Protein AF-0000000070629732 (afdb_homodimer)

Solvent-accessible surface area (backbone atoms only — not comparable to full-atom values): 31902 Å² total; per-residue (Å²): 131,53,74,65,48,63,76,45,46,89,34,56,44,62,64,67,58,54,30,62,23,22,65,64,69,33,75,89,27,53,73,43,78,53,86,61,26,41,27,30,39,30,51,35,93,87,74,37,55,28,28,36,40,36,45,32,78,77,38,33,63,37,58,18,20,48,52,42,28,51,59,46,41,72,69,57,82,49,90,19,36,52,56,60,69,31,33,28,81,55,96,90,39,42,34,42,30,24,63,49,42,76,61,37,35,45,57,79,46,33,70,38,80,83,60,44,64,69,55,49,44,50,26,51,37,30,37,32,46,29,51,22,39,35,61,58,71,43,56,73,57,62,15,40,40,50,56,50,51,42,39,72,32,26,33,17,30,87,83,52,49,20,17,41,47,74,46,36,69,39,43,70,25,53,79,54,82,66,53,62,40,86,48,55,65,44,66,29,40,54,76,31,56,33,64,60,29,60,62,61,23,50,42,38,63,48,36,43,36,20,7,43,18,49,37,47,48,21,56,55,32,26,42,65,41,76,43,78,74,62,87,63,84,60,48,38,43,64,58,54,48,53,54,23,54,76,68,72,42,50,78,77,56,40,26,72,83,42,61,86,69,57,38,68,64,17,47,50,42,41,52,48,54,29,51,36,20,61,48,60,64,86,66,26,57,54,48,62,54,49,34,52,40,42,49,50,16,44,50,47,37,51,54,52,52,51,51,51,71,73,97,128,54,76,65,48,62,74,47,47,89,33,56,45,61,65,67,58,55,29,61,23,22,64,64,70,32,75,90,28,52,75,44,80,54,86,62,26,41,28,30,40,31,51,34,92,88,73,36,54,26,28,36,38,35,46,33,79,77,39,31,62,38,56,20,19,49,51,43,28,51,61,48,40,72,68,57,83,50,91,17,36,51,5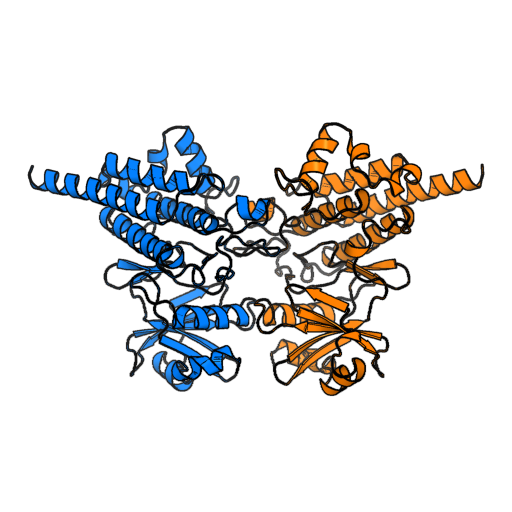5,61,68,29,33,27,80,56,95,89,39,44,33,42,31,26,63,48,44,77,62,37,33,44,56,80,48,32,71,38,80,84,61,45,64,70,54,50,44,50,26,52,35,31,38,32,47,31,52,23,39,35,60,59,72,43,58,75,56,62,16,40,41,50,58,49,51,43,39,70,31,25,32,18,29,86,83,52,50,20,16,41,46,74,46,38,70,40,43,69,25,54,80,54,86,66,55,62,40,85,48,55,64,46,65,30,40,55,75,31,56,34,64,60,28,60,63,61,23,49,43,38,62,48,36,43,35,22,7,44,17,47,36,47,48,20,55,54,31,26,41,66,40,74,43,77,74,60,87,63,86,59,47,37,44,66,58,55,48,53,54,24,53,76,67,72,42,51,78,77,57,40,26,71,83,42,62,86,70,56,38,69,67,17,48,50,40,40,52,49,55,30,52,37,20,62,47,59,65,86,66,26,58,53,48,63,55,50,34,52,41,40,49,50,17,44,50,46,37,51,53,52,52,52,51,50,72,72,95

Secondary structure (DSSP, 8-state):
--HHHHHTGGGB--HHHHHHHTTTT-GGGEEEEETTEEEEEEEETTTEEEEEEEE-TTSSSHHHHHHHHHHHHTT---TTB--EEEEEEETTEEEEEEE--TT-BGGGGTT-TTS-HHHHHHHHHHHHHHHHIIIIIS-GGG-EE-S---GGGEEE-TT--EEE---TT-EEPPSSSS--EE-SB--SBTTTS-HHHHHH-EE-HHHHHHHHHHHHHHHHHTS-SB---SSSS--BHHHHHHHHHHHT-GGGGS-HHHHTT--HHHHHHHHHHHHHHTS-GGGSPPHHHHHHHHHHHHHHHHHHHHHHHH-/--HHHHHTGGGB--HHHHHHHTTTT-GGGEEEEETTEEEEEEEETTTEEEEEEEE-TTSSSHHHHHHHHHHHHTT---TTB--EEEEEEETTEEEEEEE--TT-BGGGGTT-TTS-HHHHHHHHHHHHHHHHIIIIIS-GGG-EE-S---GGGEEE-TT--EEE---TT-EEPPSSSS--EE-SB--SBTTTS-HHHHHH-EE-HHHHHHHHHHHHHHHHHTS-SB---SSS---BHHHHHHHHHHHT-GGGGS-HHHHTT--HHHHHHHHHHHHHHTS-GGGSPPHHHHHHHHHHHHHHHHHHHHHHHH-

pLDDT: mean 89.12, std 13.47, range [36.5, 98.94]

Sequence (622 aa):
MSSIEEEVKHLQIPLQELSNATSGFSKRNLIGTGGFGKVYQGNSVKHGDIAIKMLDPWQGQGDHEFKTEIALLSVYKHENIVSLLGFCHEDGKKMLVYKHESNGSLDKHLNNPDLTWIQRLHICLDAARGLQYLHGDVEPHRRILHRDVKSSNILLDEHWKAKISYFGLSRMSPANMECTFLISNACGTIGYIDPDYLNTGFLTQKSDVFSFGVVLFEVLCGRLTRVTKYKDKREFLINLVKIHWGRKTLDEIIYSELETQINKLSLLTFSTIAYQCLQSGNERPTMKKVVEQLQKALDYQLVSCCIRLYIMSSIEEEVKHLQIPLQELSNATSGFSKRNLIGTGGFGKVYQGNSVKHGDIAIKMLDPWQGQGDHEFKTEIALLSVYKHENIVSLLGFCHEDGKKMLVYKHESNGSLDKHLNNPDLTWIQRLHICLDAARGLQYLHGDVEPHRRILHRDVKSSNILLDEHWKAKISYFGLSRMSPANMECTFLISNACGTIGYIDPDYLNTGFLTQKSDVFSFGVVLFEVLCGRLTRVTKYKDKREFLINLVKIHWGRKTLDEIIYSELETQINKLSLLTFSTIAYQCLQSGNERPTMKKVVEQLQKALDYQLVSCCIRLYI

Nearest PDB structures (foldseek):
  5lpv-assembly1_A  TM=9.257E-01  e=4.433E-27  Arabidopsis thaliana
  5lpw-assembly1_A  TM=9.211E-01  e=8.298E-27  Arabidopsis thaliana
  5lpb-assembly1_A  TM=9.247E-01  e=1.951E-26  Arabidopsis thaliana
  2qkw-assembly1_B  TM=9.078E-01  e=7.485E-25  Solanum pimpinellifolium
  3hgk-assembly3_C  TM=9.015E-01  e=9.953E-25  Solanum pimpinellifolium

InterPro domains:
  IPR000719 Protein kinase domain [PS50011] (25-298)
  IPR000719 Protein kinase domain [SM00220] (25-298)
  IPR001245 Serine-threonine/tyrosine-protein kinase, catalytic domain [PF07714] (28-294)
  IPR008271 Serine/threonine-protein kinase, active site [PS00108] (144-156)
  IPR011009 Protein kinase-like domain superfamily [SSF56112] (9-299)
  IPR017441 Protein kinase, ATP binding site [PS00107] (31-53)
  IPR045272 Receptor-like protein kinase ANXUR1/2-like [PTHR27003] (11-301)

Structure (mmCIF, N/CA/C/O backbone):
data_AF-0000000070629732-model_v1
#
loop_
_entity.id
_entity.type
_entity.pdbx_description
1 polymer 'Putative concanavalin A-like lectin/glucanase domain, Tyrosine-protein kinase, neurotrophic receptor'
#
loop_
_atom_site.group_PDB
_atom_site.id
_atom_site.type_symbol
_atom_site.label_atom_id
_atom_site.label_alt_id
_atom_site.label_comp_id
_atom_site.label_asym_id
_atom_site.label_entity_id
_atom_site.label_seq_id
_atom_site.pdbx_PDB_ins_code
_atom_site.Cartn_x
_atom_site.Cartn_y
_atom_site.Cartn_z
_atom_site.occupancy
_atom_site.B_iso_or_equiv
_atom_site.auth_seq_id
_atom_site.auth_comp_id
_atom_site.auth_asym_id
_atom_site.auth_atom_id
_atom_site.pdbx_PDB_model_num
ATOM 1 N N . MET A 1 1 ? -27.031 -4.043 -2.027 1 48.44 1 MET A N 1
ATOM 2 C CA . MET A 1 1 ? -26.109 -4.633 -3.008 1 48.44 1 MET A CA 1
ATOM 3 C C . MET A 1 1 ? -25.531 -3.559 -3.922 1 48.44 1 MET A C 1
ATOM 5 O O . MET A 1 1 ? -26.234 -2.611 -4.297 1 48.44 1 MET A O 1
ATOM 9 N N . SER A 1 2 ? -24.281 -3.633 -4.117 1 59 2 SER A N 1
ATOM 10 C CA . SER A 1 2 ? -23.609 -2.688 -5.008 1 59 2 SER A CA 1
ATOM 11 C C . SER A 1 2 ? -24.016 -2.914 -6.461 1 59 2 SER A C 1
ATOM 13 O O . SER A 1 2 ? -24.594 -3.953 -6.797 1 59 2 SER A O 1
ATOM 15 N N . SER A 1 3 ? -23.891 -1.846 -7.273 1 66.38 3 SER A N 1
ATOM 16 C CA . SER A 1 3 ? -24.219 -1.924 -8.695 1 66.38 3 SER A CA 1
ATOM 17 C C . SER A 1 3 ? -23.578 -3.141 -9.352 1 66.38 3 SER A C 1
ATOM 19 O O . SER A 1 3 ? -24.219 -3.842 -10.133 1 66.38 3 SER A O 1
ATOM 21 N N . ILE A 1 4 ? -22.453 -3.461 -8.922 1 71.69 4 ILE A N 1
ATOM 22 C CA . ILE A 1 4 ? -21.766 -4.582 -9.547 1 71.69 4 ILE A CA 1
ATOM 23 C C . ILE A 1 4 ? -22.391 -5.898 -9.086 1 71.69 4 ILE A C 1
ATOM 25 O O . ILE A 1 4 ? -22.531 -6.832 -9.875 1 71.69 4 ILE A O 1
ATOM 29 N N . GLU A 1 5 ? -22.797 -5.93 -7.84 1 74.62 5 GLU A N 1
ATOM 30 C CA . GLU A 1 5 ? -23.406 -7.152 -7.328 1 74.62 5 GLU A CA 1
ATOM 31 C C . GLU A 1 5 ? -24.734 -7.434 -8.023 1 74.62 5 GLU A C 1
ATOM 33 O O . GLU A 1 5 ? -25.094 -8.594 -8.242 1 74.62 5 GLU A O 1
ATOM 38 N N . GLU A 1 6 ? -25.328 -6.352 -8.359 1 78.88 6 GLU A N 1
ATOM 39 C CA . GLU A 1 6 ? -26.594 -6.508 -9.078 1 78.88 6 GLU A CA 1
ATOM 40 C C . GLU A 1 6 ? -26.359 -7.086 -10.477 1 78.88 6 GLU A C 1
ATOM 42 O O . GLU A 1 6 ? -27.141 -7.926 -10.938 1 78.88 6 GLU A O 1
ATOM 47 N N . GLU A 1 7 ? -25.281 -6.688 -11.062 1 81.44 7 GLU A N 1
ATOM 48 C CA . GLU A 1 7 ? -24.953 -7.125 -12.414 1 81.44 7 GLU A CA 1
ATOM 49 C C . GLU A 1 7 ? -24.562 -8.602 -12.445 1 81.44 7 GLU A C 1
ATOM 51 O O . GLU A 1 7 ? -24.766 -9.289 -13.445 1 81.44 7 GLU A O 1
ATOM 56 N N . VAL A 1 8 ? -24.047 -9.008 -11.297 1 86.38 8 VAL A N 1
ATOM 57 C CA . VAL A 1 8 ? -23.562 -10.383 -11.273 1 86.38 8 VAL A CA 1
ATOM 58 C C . VAL A 1 8 ? -24.359 -11.195 -10.25 1 86.38 8 VAL A C 1
ATOM 60 O O . VAL A 1 8 ? -23.828 -12.086 -9.594 1 86.38 8 VAL A O 1
ATOM 63 N N . LYS A 1 9 ? -25.547 -10.898 -10.023 1 86.94 9 LYS A N 1
ATOM 64 C CA . LYS A 1 9 ? -26.422 -11.523 -9.039 1 86.94 9 LYS A CA 1
ATOM 65 C C . LYS A 1 9 ? -26.547 -13.023 -9.289 1 86.94 9 LYS A C 1
ATOM 67 O O . LYS A 1 9 ? -26.688 -13.812 -8.344 1 86.94 9 LYS A O 1
ATOM 72 N N . HIS A 1 10 ? -26.422 -13.398 -10.531 1 88.88 10 HIS A N 1
ATOM 73 C CA . HIS A 1 10 ? -26.531 -14.797 -10.906 1 88.88 10 HIS A CA 1
ATOM 74 C C . HIS A 1 10 ? -25.391 -15.625 -10.344 1 88.88 10 HIS A C 1
ATOM 76 O O . HIS A 1 10 ? -25.469 -16.859 -10.281 1 88.88 10 HIS A O 1
ATOM 82 N N . LEU A 1 11 ? -24.391 -14.961 -9.867 1 92.38 11 LEU A N 1
ATOM 83 C CA . LEU A 1 11 ? -23.234 -15.648 -9.305 1 92.38 11 LEU A CA 1
ATOM 84 C C . LEU A 1 11 ? -23.344 -15.742 -7.789 1 92.38 11 LEU A C 1
ATOM 86 O O . LEU A 1 11 ? -22.469 -16.328 -7.137 1 92.38 11 LEU A O 1
ATOM 90 N N . GLN A 1 12 ? -24.375 -15.266 -7.254 1 94.56 12 GLN A N 1
ATOM 91 C CA . GLN A 1 12 ? -24.5 -15.266 -5.801 1 94.56 12 GLN A CA 1
ATOM 92 C C . GLN A 1 12 ? -24.828 -16.656 -5.277 1 94.56 12 GLN A C 1
ATOM 94 O O . GLN A 1 12 ? -25.703 -17.344 -5.82 1 94.56 12 GLN A O 1
ATOM 99 N N . ILE A 1 13 ? -24.156 -17.062 -4.27 1 96.06 13 ILE A N 1
ATOM 100 C CA . ILE A 1 13 ? -24.359 -18.344 -3.611 1 96.06 13 ILE A CA 1
ATOM 101 C C . ILE A 1 13 ? -24.859 -18.109 -2.184 1 96.06 13 ILE A C 1
ATOM 103 O O . ILE A 1 13 ? -24.266 -17.328 -1.435 1 96.06 13 ILE A O 1
ATOM 107 N N . PRO A 1 14 ? -25.906 -18.766 -1.787 1 95.94 14 PRO A N 1
ATOM 108 C CA . PRO A 1 14 ? -26.438 -18.594 -0.43 1 95.94 14 PRO A CA 1
ATOM 109 C C . PRO A 1 14 ? -25.453 -19.047 0.646 1 95.94 14 PRO A C 1
ATOM 111 O O . PRO A 1 14 ? -24.75 -20.047 0.469 1 95.94 14 PRO A O 1
ATOM 114 N N . LEU A 1 15 ? -25.453 -18.344 1.725 1 96.5 15 LEU A N 1
ATOM 115 C CA . LEU A 1 15 ? -24.578 -18.641 2.855 1 96.5 15 LEU A CA 1
ATOM 116 C C . LEU A 1 15 ? -24.797 -20.062 3.344 1 96.5 15 LEU A C 1
ATOM 118 O O . LEU A 1 15 ? -23.844 -20.766 3.686 1 96.5 15 LEU A O 1
ATOM 122 N N . GLN A 1 16 ? -26.016 -20.484 3.371 1 96.5 16 GLN A N 1
ATOM 123 C CA . GLN A 1 16 ? -26.359 -21.812 3.859 1 96.5 16 GLN A CA 1
ATOM 124 C C . GLN A 1 16 ? -25.688 -22.891 3.021 1 96.5 16 GLN A C 1
ATOM 126 O O . GLN A 1 16 ? -25.25 -23.922 3.555 1 96.5 16 GLN A O 1
ATOM 131 N N . GLU A 1 17 ? -25.641 -22.719 1.761 1 96.56 17 GLU A N 1
ATOM 132 C CA . GLU A 1 17 ? -24.984 -23.656 0.87 1 96.56 17 GLU A CA 1
ATOM 133 C C . GLU A 1 17 ? -23.484 -23.781 1.192 1 96.56 17 GLU A C 1
ATOM 135 O O . GLU A 1 17 ? -22.938 -24.891 1.222 1 96.56 17 GLU A O 1
ATOM 140 N N . LEU A 1 18 ? -22.844 -22.688 1.416 1 97.25 18 LEU A N 1
ATOM 141 C CA . LEU A 1 18 ? -21.406 -22.672 1.717 1 97.25 18 LEU A CA 1
ATOM 142 C C . LEU A 1 18 ? -21.141 -23.266 3.098 1 97.25 18 LEU A C 1
ATOM 144 O O . LEU A 1 18 ? -20.141 -23.953 3.297 1 97.25 18 LEU A O 1
ATOM 148 N N . SER A 1 19 ? -22.062 -22.938 4.016 1 96.88 19 SER A N 1
ATOM 149 C CA . SER A 1 19 ? -21.953 -23.531 5.348 1 96.88 19 SER A CA 1
ATOM 150 C C . SER A 1 19 ? -22.047 -25.047 5.289 1 96.88 19 SER A C 1
ATOM 152 O O . SER A 1 19 ? -21.266 -25.75 5.93 1 96.88 19 SER A O 1
ATOM 154 N N . ASN A 1 20 ? -22.938 -25.516 4.508 1 96.88 20 ASN A N 1
ATOM 155 C CA . ASN A 1 20 ? -23.094 -26.969 4.332 1 96.88 20 ASN A CA 1
ATOM 156 C C . ASN A 1 20 ? -21.859 -27.578 3.689 1 96.88 20 ASN A C 1
ATOM 158 O O . ASN A 1 20 ? -21.375 -28.641 4.133 1 96.88 20 ASN A O 1
ATOM 162 N N . ALA A 1 21 ? -21.359 -26.922 2.709 1 97.12 21 ALA A N 1
ATOM 163 C CA . ALA A 1 21 ? -20.234 -27.453 1.945 1 97.12 21 ALA A CA 1
ATOM 164 C C . ALA A 1 21 ? -18.984 -27.562 2.814 1 97.12 21 ALA A C 1
ATOM 166 O O . ALA A 1 21 ? -18.094 -28.375 2.543 1 97.12 21 ALA A O 1
ATOM 167 N N . THR A 1 22 ? -18.875 -26.781 3.865 1 97.19 22 THR A N 1
ATOM 168 C CA . THR A 1 22 ? -17.672 -26.688 4.68 1 97.19 22 THR A CA 1
ATOM 169 C C . THR A 1 22 ? -17.922 -27.234 6.078 1 97.19 22 THR A C 1
ATOM 171 O O . THR A 1 22 ? -17.109 -27.047 6.98 1 97.19 22 THR A O 1
ATOM 174 N N . SER A 1 23 ? -19.062 -27.812 6.387 1 96.69 23 SER A N 1
ATOM 175 C CA . SER A 1 23 ? -19.453 -28.266 7.719 1 96.69 23 SER A CA 1
ATOM 176 C C . SER A 1 23 ? -19.422 -27.125 8.727 1 96.69 23 SER A C 1
ATOM 178 O O . SER A 1 23 ? -18.797 -27.234 9.781 1 96.69 23 SER A O 1
ATOM 180 N N . GLY A 1 24 ? -20.016 -26.047 8.289 1 96.5 24 GLY A N 1
ATOM 181 C CA . GLY A 1 24 ? -20.109 -24.891 9.148 1 96.5 24 GLY A CA 1
ATOM 182 C C . GLY A 1 24 ? -18.797 -24.141 9.297 1 96.5 24 GLY A C 1
ATOM 183 O O . GLY A 1 24 ? -18.438 -23.703 10.398 1 96.5 24 GLY A O 1
ATOM 184 N N . PHE A 1 25 ? -18.016 -24.172 8.195 1 95.62 25 PHE A N 1
ATOM 185 C CA . PHE A 1 25 ? -16.719 -23.516 8.242 1 95.62 25 PHE A CA 1
ATOM 186 C C . PHE A 1 25 ? -15.875 -24.078 9.383 1 95.62 25 PHE A C 1
ATOM 188 O O . PHE A 1 25 ? -15.281 -23.328 10.156 1 95.62 25 PHE A O 1
ATOM 195 N N . SER A 1 26 ? -15.852 -25.344 9.484 1 95.06 26 SER A N 1
ATOM 196 C CA . SER A 1 26 ? -15.102 -26.062 10.508 1 95.06 26 SER A CA 1
ATOM 197 C C . SER A 1 26 ? -13.602 -25.844 10.367 1 95.06 26 SER A C 1
ATOM 199 O O . SER A 1 26 ? -13.094 -25.688 9.25 1 95.06 26 SER A O 1
ATOM 201 N N . LYS A 1 27 ? -12.844 -25.906 11.445 1 93.5 27 LYS A N 1
ATOM 202 C CA . LYS A 1 27 ? -11.398 -25.734 11.469 1 93.5 27 LYS A CA 1
ATOM 203 C C . LYS A 1 27 ? -10.711 -26.797 10.617 1 93.5 27 LYS A C 1
ATOM 205 O O . LYS A 1 27 ? -9.664 -26.547 10.016 1 93.5 27 LYS A O 1
ATOM 210 N N . ARG A 1 28 ? -11.266 -27.922 10.516 1 94.06 28 ARG A N 1
ATOM 211 C CA . ARG A 1 28 ? -10.711 -29.031 9.727 1 94.06 28 ARG A CA 1
ATOM 212 C C . ARG A 1 28 ? -10.664 -28.672 8.25 1 94.06 28 ARG A C 1
ATOM 214 O O . ARG A 1 28 ? -9.883 -29.234 7.488 1 94.06 28 ARG A O 1
ATOM 221 N N . ASN A 1 29 ? -11.492 -27.734 7.836 1 95.25 29 ASN A N 1
ATOM 222 C CA . ASN A 1 29 ? -11.594 -27.359 6.43 1 95.25 29 ASN A CA 1
ATOM 223 C C . ASN A 1 29 ? -10.852 -26.062 6.141 1 95.25 29 ASN A C 1
ATOM 225 O O . ASN A 1 29 ? -10.867 -25.578 5.008 1 95.25 29 ASN A O 1
ATOM 229 N N . LEU A 1 30 ? -10.195 -25.547 7.16 1 94 30 LEU A N 1
ATOM 230 C CA . LEU A 1 30 ? -9.391 -24.344 6.98 1 94 30 LEU A CA 1
ATOM 231 C C . LEU A 1 30 ? -8.094 -24.656 6.246 1 94 30 LEU A C 1
ATOM 233 O O . LEU A 1 30 ? -7.285 -25.453 6.723 1 94 30 LEU A O 1
ATOM 237 N N . ILE A 1 31 ? -7.887 -24.047 5.109 1 89.75 31 ILE A N 1
ATOM 238 C CA . ILE A 1 31 ? -6.719 -24.406 4.316 1 89.75 31 ILE A CA 1
ATOM 239 C C . ILE A 1 31 ? -5.766 -23.219 4.211 1 89.75 31 ILE A C 1
ATOM 241 O O . ILE A 1 31 ? -4.648 -23.359 3.705 1 89.75 31 ILE A O 1
ATOM 245 N N . GLY A 1 32 ? -6.16 -22.109 4.598 1 84.75 32 GLY A N 1
ATOM 246 C CA . GLY A 1 32 ? -5.273 -20.953 4.539 1 84.75 32 GLY A CA 1
ATOM 247 C C . GLY A 1 32 ? -5.77 -19.781 5.352 1 84.75 32 GLY A C 1
ATOM 248 O O . GLY A 1 32 ? -6.973 -19.641 5.582 1 84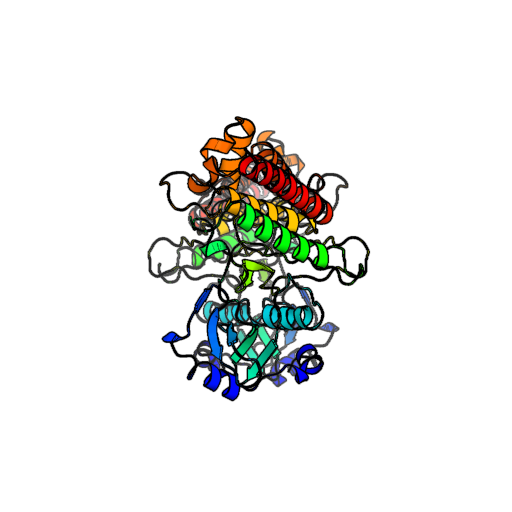.75 32 GLY A O 1
ATOM 249 N N . THR A 1 33 ? -4.762 -19.031 5.98 1 76.38 33 THR A N 1
ATOM 250 C CA . THR A 1 33 ? -5.047 -17.797 6.684 1 76.38 33 THR A CA 1
ATOM 251 C C . THR A 1 33 ? -4.117 -16.672 6.203 1 76.38 33 THR A C 1
ATOM 253 O O . THR A 1 33 ? -2.912 -16.891 6.055 1 76.38 33 THR A O 1
ATOM 256 N N . GLY A 1 34 ? -4.633 -15.695 5.457 1 61.41 34 GLY A N 1
ATOM 257 C CA . GLY A 1 34 ? -3.766 -14.594 5.066 1 61.41 34 GLY A CA 1
ATOM 258 C C . GLY A 1 34 ? -4.316 -13.234 5.457 1 61.41 34 GLY A C 1
ATOM 259 O O . GLY A 1 34 ? -5.27 -13.148 6.234 1 61.41 34 GLY A O 1
ATOM 260 N N . GLY A 1 35 ? -3.59 -12.211 5.191 1 58.62 35 GLY A N 1
ATOM 261 C CA . GLY A 1 35 ? -3.945 -10.836 5.508 1 58.62 35 GLY A CA 1
ATOM 262 C C . GLY A 1 35 ? -5.332 -10.453 5.035 1 58.62 35 GLY A C 1
ATOM 263 O O . GLY A 1 35 ? -5.922 -9.492 5.527 1 58.62 35 GLY A O 1
ATOM 264 N N . PHE A 1 36 ? -5.891 -11.32 4.172 1 63.19 36 PHE A N 1
ATOM 265 C CA . PHE A 1 36 ? -7.172 -10.906 3.617 1 63.19 36 PHE A CA 1
ATOM 266 C C . PHE A 1 36 ? -8.289 -11.82 4.094 1 63.19 36 PHE A C 1
ATOM 268 O O . PHE A 1 36 ? -9.445 -11.664 3.693 1 63.19 36 PHE A O 1
ATOM 275 N N . GLY A 1 37 ? -7.965 -12.805 4.875 1 75.25 37 GLY A N 1
ATOM 276 C CA . GLY A 1 37 ? -9.031 -13.625 5.438 1 75.25 37 GLY A CA 1
ATOM 277 C C . GLY A 1 37 ? -8.727 -15.109 5.402 1 75.25 37 GLY A C 1
ATOM 278 O O . GLY A 1 37 ? -7.625 -15.516 5.023 1 75.25 37 GLY A O 1
ATOM 279 N N . LYS A 1 38 ? -9.68 -15.875 5.805 1 87 38 LYS A N 1
ATOM 280 C CA . LYS A 1 38 ? -9.57 -17.328 5.898 1 87 38 LYS A CA 1
ATOM 281 C C . LYS A 1 38 ? -10.062 -18 4.617 1 87 38 LYS A C 1
ATOM 283 O O . LYS A 1 38 ? -10.984 -17.5 3.965 1 87 38 LYS A O 1
ATOM 288 N N . VAL A 1 39 ? -9.383 -19.062 4.312 1 92.56 39 VAL A N 1
ATOM 289 C CA . VAL A 1 39 ? -9.828 -19.859 3.164 1 92.56 39 VAL A CA 1
ATOM 290 C C . VAL A 1 39 ? -10.219 -21.266 3.617 1 92.56 39 VAL A C 1
ATOM 292 O O . VAL A 1 39 ? -9.453 -21.938 4.301 1 92.56 39 VAL A O 1
ATOM 295 N N . TYR A 1 40 ? -11.422 -21.688 3.26 1 95.44 40 TYR A N 1
ATOM 296 C CA . TYR A 1 40 ? -11.945 -23 3.602 1 95.44 40 TYR A CA 1
ATOM 297 C C . TYR A 1 40 ? -12.125 -23.859 2.354 1 95.44 40 TYR A C 1
ATOM 299 O O . TYR A 1 40 ? -12.539 -23.359 1.306 1 95.44 40 TYR A O 1
ATOM 307 N N . GLN A 1 41 ? -11.797 -25.094 2.527 1 96.62 41 GLN A N 1
ATOM 308 C CA . GLN A 1 41 ? -12.195 -26.031 1.493 1 96.62 41 GLN A CA 1
ATOM 309 C C . GLN A 1 41 ? -13.57 -26.625 1.79 1 96.62 41 GLN A C 1
ATOM 311 O O . GLN A 1 41 ? -14.008 -26.656 2.943 1 96.62 41 GLN A O 1
ATOM 316 N N . GLY A 1 42 ? -14.242 -27.016 0.756 1 96.69 42 GLY A N 1
ATOM 317 C CA . GLY A 1 42 ? -15.547 -27.641 0.893 1 96.69 42 GLY A CA 1
ATOM 318 C C . GLY A 1 42 ? -15.961 -28.422 -0.336 1 96.69 42 GLY A C 1
ATOM 319 O O . GLY A 1 42 ? -15.25 -28.438 -1.344 1 96.69 42 GLY A O 1
ATOM 320 N N . ASN A 1 43 ? -17.062 -29.109 -0.137 1 96.56 43 ASN A N 1
ATOM 321 C CA . ASN A 1 43 ? -17.672 -29.859 -1.234 1 96.56 43 ASN A CA 1
ATOM 322 C C . ASN A 1 43 ? -19.109 -29.406 -1.488 1 96.56 43 ASN A C 1
ATOM 324 O O . ASN A 1 43 ? -19.984 -29.625 -0.658 1 96.56 43 ASN A O 1
ATOM 328 N N . SER A 1 44 ? -19.266 -28.75 -2.564 1 94.38 44 SER A N 1
ATOM 329 C CA . SER A 1 44 ? -20.578 -28.266 -2.967 1 94.38 44 SER A CA 1
ATOM 330 C C . SER A 1 44 ? -21.297 -29.281 -3.857 1 94.38 44 SER A C 1
ATOM 332 O O . SER A 1 44 ? -20.688 -29.906 -4.723 1 94.38 44 SER A O 1
ATOM 334 N N . VAL A 1 45 ? -22.578 -29.438 -3.658 1 92.06 45 VAL A N 1
ATOM 335 C CA . VAL A 1 45 ? -23.391 -30.344 -4.484 1 92.06 45 VAL A CA 1
ATOM 336 C C . VAL A 1 45 ? -23.375 -29.859 -5.93 1 92.06 45 VAL A C 1
ATOM 338 O O . VAL A 1 45 ? -23.234 -30.656 -6.859 1 92.06 45 VAL A O 1
ATOM 341 N N . LYS A 1 46 ? -23.406 -28.609 -6.066 1 92.19 46 LYS A N 1
ATOM 342 C CA . LYS A 1 46 ? -23.531 -28 -7.387 1 92.19 46 LYS A CA 1
ATOM 343 C C . LYS A 1 46 ? -22.172 -27.859 -8.055 1 92.19 46 LYS A C 1
ATOM 345 O O . LYS A 1 46 ? -22.047 -28.031 -9.273 1 92.19 46 LYS A O 1
ATOM 350 N N . HIS A 1 47 ? -21.109 -27.547 -7.324 1 92.56 47 HIS A N 1
ATOM 351 C CA . HIS A 1 47 ? -19.859 -27.094 -7.926 1 92.56 47 HIS A CA 1
ATOM 352 C C . HIS A 1 47 ? -18.719 -28.078 -7.633 1 92.56 47 HIS A C 1
ATOM 354 O O . HIS A 1 47 ? -17.609 -27.891 -8.125 1 92.56 47 HIS A O 1
ATOM 360 N N . GLY A 1 48 ? -19.047 -29.109 -6.812 1 94.56 48 GLY A N 1
ATOM 361 C CA . GLY A 1 48 ? -17.984 -30.031 -6.434 1 94.56 48 GLY A CA 1
ATOM 362 C C . GLY A 1 48 ? -17.031 -29.453 -5.395 1 94.56 48 GLY A C 1
ATOM 363 O O . GLY A 1 48 ? -17.469 -28.844 -4.422 1 94.56 48 GLY A O 1
ATOM 364 N N . ASP A 1 49 ? -15.664 -29.719 -5.586 1 95.94 49 ASP A N 1
ATOM 365 C CA . ASP A 1 49 ? -14.68 -29.219 -4.637 1 95.94 49 ASP A CA 1
ATOM 366 C C . ASP A 1 49 ? -14.477 -27.703 -4.793 1 95.94 49 ASP A C 1
ATOM 368 O O . ASP A 1 49 ? -14.117 -27.234 -5.875 1 95.94 49 ASP A O 1
ATOM 372 N N . ILE A 1 50 ? -14.68 -27.031 -3.686 1 97 50 ILE A N 1
ATOM 373 C CA . ILE A 1 50 ? -14.617 -25.578 -3.766 1 97 50 ILE A CA 1
ATOM 374 C C . ILE A 1 50 ? -13.68 -25.047 -2.689 1 97 50 ILE A C 1
ATOM 376 O O . ILE A 1 50 ? -13.391 -25.734 -1.706 1 97 50 ILE A O 1
ATOM 380 N N . ALA A 1 51 ? -13.109 -23.906 -2.939 1 95.94 51 ALA A N 1
ATOM 381 C CA . ALA A 1 51 ? -12.375 -23.094 -1.971 1 95.94 51 ALA A CA 1
ATOM 382 C C . ALA A 1 51 ? -13.102 -21.781 -1.7 1 95.94 51 ALA A C 1
ATOM 384 O O . ALA A 1 51 ? -13.492 -21.078 -2.635 1 95.94 51 ALA A O 1
ATOM 385 N N . ILE A 1 52 ? -13.336 -21.516 -0.443 1 95.69 52 ILE A N 1
ATOM 386 C CA . ILE A 1 52 ? -14.094 -20.328 -0.035 1 95.69 52 ILE A CA 1
ATOM 387 C C . ILE A 1 52 ? -13.18 -19.375 0.715 1 95.69 52 ILE A C 1
ATOM 389 O O . ILE A 1 52 ? -12.664 -19.703 1.787 1 95.69 52 ILE A O 1
ATOM 393 N N . LYS A 1 53 ? -12.961 -18.203 0.125 1 91.94 53 LYS A N 1
ATOM 394 C CA . LYS A 1 53 ? -12.25 -17.141 0.822 1 91.94 53 LYS A CA 1
ATOM 395 C C . LYS A 1 53 ? -13.219 -16.25 1.591 1 91.94 53 LYS A C 1
ATOM 397 O O . LYS A 1 53 ? -14.047 -15.555 0.99 1 91.94 53 LYS A O 1
ATOM 402 N N . MET A 1 54 ? -13.102 -16.344 2.832 1 90 54 MET A N 1
ATOM 403 C CA . MET A 1 54 ? -13.914 -15.5 3.695 1 90 54 MET A CA 1
ATOM 404 C C . MET A 1 54 ? -13.164 -14.227 4.074 1 90 54 MET A C 1
ATOM 406 O O . MET A 1 54 ? -12.109 -14.289 4.703 1 90 54 MET A O 1
ATOM 410 N N . LEU A 1 55 ? -13.727 -13.086 3.645 1 81.56 55 LEU A N 1
ATOM 411 C CA . LEU A 1 55 ? -13.055 -11.82 3.918 1 81.56 55 LEU A CA 1
ATOM 412 C C . LEU A 1 55 ? -13.242 -11.414 5.375 1 81.56 55 LEU A C 1
ATOM 414 O O . LEU A 1 55 ? -14.305 -11.656 5.961 1 81.56 55 LEU A O 1
ATOM 418 N N . ASP A 1 56 ? -12.125 -11 5.953 1 69.44 56 ASP A N 1
ATOM 419 C CA . ASP A 1 56 ? -12.18 -10.492 7.32 1 69.44 56 ASP A CA 1
ATOM 420 C C . ASP A 1 56 ? -12.633 -9.031 7.355 1 69.44 56 ASP A C 1
ATOM 422 O O . ASP A 1 56 ? -11.938 -8.156 6.836 1 69.44 56 ASP A O 1
ATOM 426 N N . PRO A 1 57 ? -13.805 -8.828 7.898 1 59 57 PRO A N 1
ATOM 427 C CA . PRO A 1 57 ? -14.305 -7.449 7.938 1 59 57 PRO A CA 1
ATOM 428 C C . PRO A 1 57 ? -13.359 -6.496 8.664 1 59 57 PRO A C 1
ATOM 430 O O . PRO A 1 57 ? -13.43 -5.281 8.469 1 59 57 PRO A O 1
ATOM 433 N N . TRP A 1 58 ? -12.469 -7.094 9.445 1 56.38 58 TRP A N 1
ATOM 434 C CA . TRP A 1 58 ? -11.609 -6.25 10.266 1 56.38 58 TRP A CA 1
ATOM 435 C C . TRP A 1 58 ? -10.266 -6.008 9.578 1 56.38 58 TRP A C 1
ATOM 437 O O . TRP A 1 58 ? -9.539 -5.082 9.938 1 56.38 58 TRP A O 1
ATOM 447 N N . GLN A 1 59 ? -10.031 -6.805 8.586 1 51.09 59 GLN A N 1
ATOM 448 C CA . GLN A 1 59 ? -8.75 -6.625 7.922 1 51.09 59 GLN A CA 1
ATOM 449 C C . GLN A 1 59 ? -8.906 -5.82 6.633 1 51.09 59 GLN A C 1
ATOM 451 O O . GLN A 1 59 ? -9.75 -6.145 5.793 1 51.09 59 GLN A O 1
ATOM 456 N N . GLY A 1 60 ? -8.961 -4.496 6.668 1 49.34 60 GLY A N 1
ATOM 457 C CA . GLY A 1 60 ? -8.922 -3.314 5.82 1 49.34 60 GLY A CA 1
ATOM 458 C C . GLY A 1 60 ? -9.312 -3.596 4.383 1 49.34 60 GLY A C 1
ATOM 459 O O . GLY A 1 60 ? -9.859 -2.725 3.701 1 49.34 60 GLY A O 1
ATOM 460 N N . GLN A 1 61 ? -8.758 -4.566 3.719 1 51.47 61 GLN A N 1
ATOM 461 C CA . GLN A 1 61 ? -8.781 -4.664 2.264 1 51.47 61 GLN A CA 1
ATOM 462 C C . GLN A 1 61 ? -10.086 -5.277 1.772 1 51.47 61 GLN A C 1
ATOM 464 O O . GLN A 1 61 ? -10.18 -5.715 0.623 1 51.47 61 GLN A O 1
ATOM 469 N N . GLY A 1 62 ? -11.32 -4.906 2.453 1 63.47 62 GLY A N 1
ATOM 470 C CA . GLY A 1 62 ? -12.07 -6.105 2.113 1 63.47 62 GLY A CA 1
ATOM 471 C C . GLY A 1 62 ? -13.211 -5.84 1.143 1 63.47 62 GLY A C 1
ATOM 472 O O . GLY A 1 62 ? -13.414 -6.602 0.196 1 63.47 62 GLY A O 1
ATOM 473 N N . ASP A 1 63 ? -13.719 -4.539 1.09 1 72 63 ASP A N 1
ATOM 474 C CA . ASP A 1 63 ? -14.922 -4.461 0.268 1 72 63 ASP A CA 1
ATOM 475 C C . ASP A 1 63 ? -14.57 -4.164 -1.188 1 72 63 ASP A C 1
ATOM 477 O O . ASP A 1 63 ? -15.125 -4.781 -2.104 1 72 63 ASP A O 1
ATOM 481 N N . HIS A 1 64 ? -13.68 -3.244 -1.322 1 76 64 HIS A N 1
ATOM 482 C CA . HIS A 1 64 ? -13.297 -2.879 -2.682 1 76 64 HIS A CA 1
ATOM 483 C C . HIS A 1 64 ? -12.617 -4.047 -3.393 1 76 64 HIS A C 1
ATOM 485 O O . HIS A 1 64 ? -12.945 -4.352 -4.543 1 76 64 HIS A O 1
ATOM 491 N N . GLU A 1 65 ? -11.75 -4.605 -2.697 1 82.12 65 GLU A N 1
ATOM 492 C CA . GLU A 1 65 ? -11.055 -5.75 -3.275 1 82.12 65 GLU A CA 1
ATOM 493 C C . GLU A 1 65 ? -12.023 -6.867 -3.633 1 82.12 65 GLU A C 1
ATOM 495 O O . GLU A 1 65 ? -11.875 -7.527 -4.664 1 82.12 65 GLU A O 1
ATOM 500 N N . PHE A 1 66 ? -13.031 -6.984 -2.756 1 85.06 66 PHE A N 1
ATOM 501 C CA . PHE A 1 66 ? -14.078 -7.98 -2.955 1 85.06 66 PHE A CA 1
ATOM 502 C C . PHE A 1 66 ? -14.852 -7.703 -4.238 1 85.06 66 PHE A C 1
ATOM 504 O O . PHE A 1 66 ? -15 -8.594 -5.082 1 85.06 66 PHE A O 1
ATOM 511 N N . LYS A 1 67 ? -15.266 -6.535 -4.449 1 83.62 67 LYS A N 1
ATOM 512 C CA . LYS A 1 67 ? -16.047 -6.145 -5.621 1 83.62 67 LYS A CA 1
ATOM 513 C C . LYS A 1 67 ? -15.203 -6.207 -6.891 1 83.62 67 LYS A C 1
ATOM 515 O O . LYS A 1 67 ? -15.68 -6.637 -7.941 1 83.62 67 LYS A O 1
ATOM 520 N N . THR A 1 68 ? -13.984 -5.758 -6.773 1 86.31 68 THR A N 1
ATOM 521 C CA . THR A 1 68 ? -13.07 -5.766 -7.914 1 86.31 68 THR A CA 1
ATOM 522 C C . THR A 1 68 ? -12.836 -7.188 -8.406 1 86.31 68 THR A C 1
ATOM 524 O O . THR A 1 68 ? -12.898 -7.449 -9.609 1 86.31 68 THR A O 1
ATOM 527 N N . GLU A 1 69 ? -12.609 -8 -7.453 1 89.38 69 GLU A N 1
ATOM 528 C CA . GLU A 1 69 ? -12.336 -9.391 -7.816 1 89.38 69 GLU A CA 1
ATOM 529 C C . GLU A 1 69 ? -13.547 -10.023 -8.508 1 89.38 69 GLU A C 1
ATOM 531 O O . GLU A 1 69 ? -13.398 -10.695 -9.523 1 89.38 69 GLU A O 1
ATOM 536 N N . ILE A 1 70 ? -14.711 -9.758 -8.023 1 90.69 70 ILE A N 1
ATOM 537 C CA . ILE A 1 70 ? -15.93 -10.289 -8.625 1 90.69 70 ILE A CA 1
ATOM 538 C C . ILE A 1 70 ? -16.094 -9.727 -10.031 1 90.69 70 ILE A C 1
ATOM 540 O O . ILE A 1 70 ? -16.344 -10.477 -10.977 1 90.69 70 ILE A O 1
ATOM 544 N N . ALA A 1 71 ? -15.906 -8.461 -10.133 1 88.81 71 ALA A N 1
ATOM 545 C CA . ALA A 1 71 ? -16.094 -7.797 -11.422 1 88.81 71 ALA A CA 1
ATOM 546 C C . ALA A 1 71 ? -15.133 -8.336 -12.469 1 88.81 71 ALA A C 1
ATOM 548 O O . ALA A 1 71 ? -15.523 -8.586 -13.617 1 88.81 71 ALA A O 1
ATOM 549 N N . LEU A 1 72 ? -13.938 -8.531 -12.102 1 90.94 72 LEU A N 1
ATOM 550 C CA . LEU A 1 72 ? -12.906 -8.953 -13.039 1 90.94 72 LEU A CA 1
ATOM 551 C C . LEU A 1 72 ? -13.055 -10.43 -13.398 1 90.94 72 LEU A C 1
ATOM 553 O O . LEU A 1 72 ? -13.062 -10.789 -14.578 1 90.94 72 LEU A O 1
ATOM 557 N N . LEU A 1 73 ? -13.266 -11.234 -12.375 1 92.56 73 LEU A N 1
ATOM 558 C CA . LEU A 1 73 ? -13.258 -12.672 -12.602 1 92.56 73 LEU A CA 1
ATOM 559 C C . LEU A 1 73 ? -14.578 -13.141 -13.211 1 92.56 73 LEU A C 1
ATOM 561 O O . LEU A 1 73 ? -14.68 -14.266 -13.688 1 92.56 73 LEU A O 1
ATOM 565 N N . SER A 1 74 ? -15.539 -12.289 -13.203 1 91.06 74 SER A N 1
ATOM 566 C CA . SER A 1 74 ? -16.766 -12.602 -13.922 1 91.06 74 SER A CA 1
ATOM 567 C C . SER A 1 74 ? -16.594 -12.422 -15.43 1 91.06 74 SER A C 1
ATOM 569 O O . SER A 1 74 ? -17.359 -12.969 -16.219 1 91.06 74 SER A O 1
ATOM 571 N N . VAL A 1 75 ? -15.586 -11.719 -15.836 1 89.5 75 VAL A N 1
ATOM 572 C CA . VAL A 1 75 ? -15.414 -11.359 -17.234 1 89.5 75 VAL A CA 1
ATOM 573 C C . VAL A 1 75 ? -14.203 -12.094 -17.812 1 89.5 75 VAL A C 1
ATOM 575 O O . VAL A 1 75 ? -14.258 -12.625 -18.922 1 89.5 75 VAL A O 1
ATOM 578 N N . TYR A 1 76 ? -13.172 -12.18 -17.141 1 92.5 76 TYR A N 1
ATOM 579 C CA . TYR A 1 76 ? -11.922 -12.734 -17.641 1 92.5 76 TYR A CA 1
ATOM 580 C C . TYR A 1 76 ? -11.852 -14.234 -17.422 1 92.5 76 TYR A C 1
ATOM 582 O O . TYR A 1 76 ? -11.867 -14.703 -16.281 1 92.5 76 TYR A O 1
ATOM 590 N N . LYS A 1 77 ? -11.797 -14.914 -18.562 1 93.75 77 LYS A N 1
ATOM 591 C CA . LYS A 1 77 ? -11.734 -16.375 -18.531 1 93.75 77 LYS A CA 1
ATOM 592 C C . LYS A 1 77 ? -10.516 -16.875 -19.312 1 93.75 77 LYS A C 1
ATOM 594 O O . LYS A 1 77 ? -10.344 -16.547 -20.484 1 93.75 77 LYS A O 1
ATOM 599 N N . HIS A 1 78 ? -9.711 -17.609 -18.672 1 96.31 78 HIS A N 1
ATOM 600 C CA . HIS A 1 78 ? -8.5 -18.188 -19.219 1 96.31 78 HIS A CA 1
ATOM 601 C C . HIS A 1 78 ? -8.055 -19.406 -18.406 1 96.31 78 HIS A C 1
ATOM 603 O O . HIS A 1 78 ? -8.258 -19.453 -17.188 1 96.31 78 HIS A O 1
ATOM 609 N N . GLU A 1 79 ? -7.438 -20.328 -19.016 1 97.38 79 GLU A N 1
ATOM 610 C CA . GLU A 1 79 ? -7.039 -21.562 -18.359 1 97.38 79 GLU A CA 1
ATOM 611 C C . GLU A 1 79 ? -6.008 -21.297 -17.266 1 97.38 79 GLU A C 1
ATOM 613 O O . GLU A 1 79 ? -5.855 -22.094 -16.344 1 97.38 79 GLU A O 1
ATOM 618 N N . ASN A 1 80 ? -5.258 -20.219 -17.344 1 98.5 80 ASN A N 1
ATOM 619 C CA . ASN A 1 80 ? -4.223 -19.891 -16.359 1 98.5 80 ASN A CA 1
ATOM 620 C C . ASN A 1 80 ? -4.672 -18.781 -15.43 1 98.5 80 ASN A C 1
ATOM 622 O O . ASN A 1 80 ? -3.844 -18.109 -14.82 1 98.5 80 ASN A O 1
ATOM 626 N N . ILE A 1 81 ? -5.957 -18.531 -15.352 1 97.56 81 ILE A N 1
ATOM 627 C CA . ILE A 1 81 ? -6.602 -17.641 -14.391 1 97.56 81 ILE A CA 1
ATOM 628 C C . ILE A 1 81 ? -7.602 -18.422 -13.547 1 97.56 81 ILE A C 1
ATOM 630 O O . ILE A 1 81 ? -8.336 -19.266 -14.07 1 97.56 81 ILE A O 1
ATOM 634 N N . VAL A 1 82 ? -7.574 -18.156 -12.281 1 96.25 82 VAL A N 1
ATOM 635 C CA . VAL A 1 82 ? -8.484 -18.875 -11.391 1 96.25 82 VAL A CA 1
ATOM 636 C C . VAL A 1 82 ? -9.93 -18.656 -11.836 1 96.25 82 VAL A C 1
ATOM 638 O O . VAL A 1 82 ? -10.25 -17.609 -12.406 1 96.25 82 VAL A O 1
ATOM 641 N N . SER A 1 83 ? -10.68 -19.625 -11.492 1 91.31 83 SER A N 1
ATOM 642 C CA . SER A 1 83 ? -12.086 -19.562 -11.875 1 91.31 83 SER A CA 1
ATOM 643 C C . SER A 1 83 ? -12.969 -19.203 -10.688 1 91.31 83 SER A C 1
ATOM 645 O O . SER A 1 83 ? -13.086 -19.984 -9.734 1 91.31 83 SER A O 1
ATOM 647 N N . LEU A 1 84 ? -13.57 -18.062 -10.766 1 94.75 84 LEU A N 1
ATOM 648 C CA . LEU A 1 84 ? -14.555 -17.688 -9.758 1 94.75 84 LEU A CA 1
ATOM 649 C C . LEU A 1 84 ? -15.891 -18.375 -10.008 1 94.75 84 LEU A C 1
ATOM 651 O O . LEU A 1 84 ? -16.469 -18.234 -11.086 1 94.75 84 LEU A O 1
ATOM 655 N N . LEU A 1 85 ? -16.344 -19.125 -9.047 1 95.94 85 LEU A N 1
ATOM 656 C CA . LEU A 1 85 ? -17.609 -19.844 -9.172 1 95.94 85 LEU A CA 1
ATOM 657 C C . LEU A 1 85 ? -18.766 -18.953 -8.711 1 95.94 85 LEU A C 1
ATOM 659 O O . LEU A 1 85 ? -19.891 -19.094 -9.203 1 95.94 85 LEU A O 1
ATOM 663 N N . GLY A 1 86 ? -18.5 -18.109 -7.781 1 95.5 86 GLY A N 1
ATOM 664 C CA . GLY A 1 86 ? -19.516 -17.219 -7.25 1 95.5 86 GLY A CA 1
ATOM 665 C C . GLY A 1 86 ? -19.062 -16.469 -6.008 1 95.5 86 GLY A C 1
ATOM 666 O O . GLY A 1 86 ? -17.859 -16.422 -5.711 1 95.5 86 GLY A O 1
ATOM 667 N N . PHE A 1 87 ? -20.031 -15.766 -5.418 1 95.19 87 PHE A N 1
ATOM 668 C CA . PHE A 1 87 ? -19.75 -15.016 -4.199 1 95.19 87 PHE A CA 1
ATOM 669 C C . PHE A 1 87 ? -20.953 -15.062 -3.256 1 95.19 87 PHE A C 1
ATOM 671 O O . PHE A 1 87 ? -22.047 -15.461 -3.654 1 95.19 87 PHE A O 1
ATOM 678 N N . CYS A 1 88 ? -20.656 -14.852 -2.031 1 94.94 88 CYS A N 1
ATOM 679 C CA . CYS A 1 88 ? -21.688 -14.719 -1.01 1 94.94 88 CYS A CA 1
ATOM 680 C C . CYS A 1 88 ? -21.562 -13.383 -0.285 1 94.94 88 CYS A C 1
ATOM 682 O O . CYS A 1 88 ? -20.469 -12.984 0.128 1 94.94 88 CYS A O 1
ATOM 684 N N . HIS A 1 89 ? -22.547 -12.672 -0.306 1 89.75 89 HIS A N 1
ATOM 685 C CA . HIS A 1 89 ? -22.688 -11.461 0.495 1 89.75 89 HIS A CA 1
ATOM 686 C C . HIS A 1 89 ? -23.984 -11.469 1.292 1 89.75 89 HIS A C 1
ATOM 688 O O . HIS A 1 89 ? -25 -10.945 0.832 1 89.75 89 HIS A O 1
ATOM 694 N N . GLU A 1 90 ? -23.891 -12 2.469 1 88 90 GLU A N 1
ATOM 695 C CA . GLU A 1 90 ? -25.062 -12.211 3.328 1 88 90 GLU A CA 1
ATOM 696 C C . GLU A 1 90 ? -24.656 -12.172 4.805 1 88 90 GLU A C 1
ATOM 698 O O . GLU A 1 90 ? -23.609 -12.68 5.188 1 88 90 GLU A O 1
ATOM 703 N N . ASP A 1 91 ? -25.531 -11.484 5.641 1 81.62 91 ASP A N 1
ATOM 704 C CA . ASP A 1 91 ? -25.359 -11.438 7.09 1 81.62 91 ASP A CA 1
ATOM 705 C C . ASP A 1 91 ? -24 -10.836 7.461 1 81.62 91 ASP A C 1
ATOM 707 O O . ASP A 1 91 ? -23.281 -11.375 8.305 1 81.62 91 ASP A O 1
ATOM 711 N N . GLY A 1 92 ? -23.578 -9.93 6.652 1 75.38 92 GLY A N 1
ATOM 712 C CA . GLY A 1 92 ? -22.344 -9.227 6.969 1 75.38 92 GLY A CA 1
ATOM 713 C C . GLY A 1 92 ? -21.109 -9.984 6.531 1 75.38 92 GLY A C 1
ATOM 714 O O . GLY A 1 92 ? -19.984 -9.516 6.734 1 75.38 92 GLY A O 1
ATOM 715 N N . LYS A 1 93 ? -21.359 -11.125 5.941 1 83.5 93 LYS A N 1
ATOM 716 C CA . LYS A 1 93 ? -20.219 -11.93 5.488 1 83.5 93 LYS A CA 1
ATOM 717 C C . LYS A 1 93 ? -20.016 -11.781 3.982 1 83.5 93 LYS A C 1
ATOM 719 O O . LYS A 1 93 ? -20.984 -11.727 3.221 1 83.5 93 LYS A O 1
ATOM 724 N N . LYS A 1 94 ? -18.812 -11.625 3.654 1 87.69 94 LYS A N 1
ATOM 725 C CA . LYS A 1 94 ? -18.406 -11.586 2.25 1 87.69 94 LYS A CA 1
ATOM 726 C C . LYS A 1 94 ? -17.438 -12.719 1.925 1 87.69 94 LYS A C 1
ATOM 728 O O . LYS A 1 94 ? -16.422 -12.891 2.609 1 87.69 94 LYS A O 1
ATOM 733 N N . MET A 1 95 ? -17.828 -13.492 0.917 1 92.81 95 MET A N 1
ATOM 734 C CA . MET A 1 95 ? -17.016 -14.641 0.552 1 92.81 95 MET A CA 1
ATOM 735 C C . MET A 1 95 ? -16.859 -14.75 -0.961 1 92.81 95 MET A C 1
ATOM 737 O O . MET A 1 95 ? -17.797 -14.445 -1.705 1 92.81 95 MET A O 1
ATOM 741 N N . LEU A 1 96 ? -15.742 -15.125 -1.369 1 93.81 96 LEU A N 1
ATOM 742 C CA . LEU A 1 96 ? -15.484 -15.5 -2.756 1 93.81 96 LEU A CA 1
ATOM 743 C C . LEU A 1 96 ? -15.336 -17.016 -2.891 1 93.81 96 LEU A C 1
ATOM 745 O O . LEU A 1 96 ? -14.648 -17.641 -2.084 1 93.81 96 LEU A O 1
ATOM 749 N N . VAL A 1 97 ? -15.945 -17.594 -3.852 1 96.19 97 VAL A N 1
ATOM 750 C CA . VAL A 1 97 ? -15.969 -19.047 -4.031 1 96.19 97 VAL A CA 1
ATOM 751 C C . VAL A 1 97 ? -15.258 -19.406 -5.332 1 96.19 97 VAL A C 1
ATOM 753 O O . VAL A 1 97 ? -15.648 -18.953 -6.41 1 96.19 97 VAL A O 1
ATOM 756 N N . TYR A 1 98 ? -14.273 -20.281 -5.164 1 96 98 TYR A N 1
ATOM 757 C CA . TYR A 1 98 ? -13.469 -20.703 -6.297 1 96 98 TYR A CA 1
ATOM 758 C C . TYR A 1 98 ? -13.484 -22.219 -6.441 1 96 98 TYR A C 1
ATOM 760 O O . TYR A 1 98 ? -13.844 -22.938 -5.5 1 96 98 TYR A O 1
ATOM 768 N N . LYS A 1 99 ? -13.172 -22.641 -7.637 1 95 99 LYS A N 1
ATOM 769 C CA . LYS A 1 99 ? -12.781 -24.047 -7.738 1 95 99 LYS A CA 1
ATOM 770 C C . LYS A 1 99 ? -11.547 -24.328 -6.891 1 95 99 LYS A C 1
ATOM 772 O O . LYS A 1 99 ? -10.602 -23.547 -6.871 1 95 99 LYS A O 1
ATOM 777 N N . HIS A 1 100 ? -11.633 -25.391 -6.168 1 95 100 HIS A N 1
ATOM 778 C CA . HIS A 1 100 ? -10.508 -25.75 -5.305 1 95 100 HIS A CA 1
ATOM 779 C C . HIS A 1 100 ? -9.336 -26.281 -6.117 1 95 100 HIS A C 1
ATOM 781 O O . HIS A 1 100 ? -9.484 -27.266 -6.855 1 95 100 HIS A O 1
ATOM 787 N N . GLU A 1 101 ? -8.219 -25.656 -6.086 1 95.19 101 GLU A N 1
ATOM 788 C CA . GLU A 1 101 ? -6.984 -26.156 -6.684 1 95.19 101 GLU A CA 1
ATOM 789 C C . GLU A 1 101 ? -6.203 -27.031 -5.703 1 95.19 101 GLU A C 1
ATOM 791 O O . GLU A 1 101 ? -5.574 -26.516 -4.777 1 95.19 101 GLU A O 1
ATOM 796 N N . SER A 1 102 ? -6.078 -28.25 -5.945 1 93.94 102 SER A N 1
ATOM 797 C CA . SER A 1 102 ? -5.742 -29.281 -4.969 1 93.94 102 SER A CA 1
ATOM 798 C C . SER A 1 102 ? -4.293 -29.156 -4.508 1 93.94 102 SER A C 1
ATOM 800 O O . SER A 1 102 ? -3.963 -29.516 -3.377 1 93.94 102 SER A O 1
ATOM 802 N N . ASN A 1 103 ? -3.379 -28.656 -5.348 1 96.38 103 ASN A N 1
ATOM 803 C CA . ASN A 1 103 ? -1.972 -28.609 -4.969 1 96.38 103 ASN A CA 1
ATOM 804 C C . ASN A 1 103 ? -1.62 -27.297 -4.266 1 96.38 103 ASN A C 1
ATOM 806 O O . ASN A 1 103 ? -0.46 -27.062 -3.922 1 96.38 103 ASN A O 1
ATOM 810 N N . GLY A 1 104 ? -2.6 -26.406 -4.066 1 94.06 104 GLY A N 1
ATOM 811 C CA . GLY A 1 104 ? -2.377 -25.188 -3.305 1 94.06 104 GLY A CA 1
ATOM 812 C C . GLY A 1 104 ? -1.535 -24.172 -4.047 1 94.06 104 GLY A C 1
ATOM 813 O O . GLY A 1 104 ? -1.545 -24.125 -5.277 1 94.06 104 GLY A O 1
ATOM 814 N N . SER A 1 105 ? -0.923 -23.328 -3.316 1 95.31 105 SER A N 1
ATOM 815 C CA . SER A 1 105 ? -0.199 -22.203 -3.902 1 95.31 105 SER A CA 1
ATOM 816 C C . SER A 1 105 ? 1.266 -22.562 -4.141 1 95.31 105 SER A C 1
ATOM 818 O O . SER A 1 105 ? 1.834 -23.391 -3.436 1 95.31 105 SER A O 1
ATOM 820 N N . LEU A 1 106 ? 1.828 -21.891 -5.094 1 98.12 106 LEU A N 1
ATOM 821 C CA . LEU A 1 106 ? 3.18 -22.156 -5.574 1 98.12 106 LEU A CA 1
ATOM 822 C C . LEU A 1 106 ? 4.207 -21.922 -4.473 1 98.12 106 LEU A C 1
ATOM 824 O O . LEU A 1 106 ? 5.203 -22.641 -4.383 1 98.12 106 LEU A O 1
ATOM 828 N N . ASP A 1 107 ? 4.004 -20.938 -3.586 1 96 107 ASP A N 1
ATOM 829 C CA . ASP A 1 107 ? 4.965 -20.594 -2.537 1 96 107 ASP A CA 1
ATOM 830 C C . ASP A 1 107 ? 5.223 -21.797 -1.625 1 96 107 ASP A C 1
ATOM 832 O O . ASP A 1 107 ? 6.32 -21.938 -1.084 1 96 107 ASP A O 1
ATOM 836 N N . LYS A 1 108 ? 4.324 -22.703 -1.506 1 94.62 108 LYS A N 1
ATOM 837 C CA . LYS A 1 108 ? 4.441 -23.859 -0.619 1 94.62 108 LYS A CA 1
ATOM 838 C C . LYS A 1 108 ? 5.258 -24.969 -1.27 1 94.62 108 LYS A C 1
ATOM 840 O O . LYS A 1 108 ? 5.652 -25.922 -0.604 1 94.62 108 LYS A O 1
ATOM 845 N N . HIS A 1 109 ? 5.523 -24.828 -2.549 1 97.94 109 HIS A N 1
ATOM 846 C CA . HIS A 1 109 ? 6.191 -25.891 -3.275 1 97.94 109 HIS A CA 1
ATOM 847 C C . HIS A 1 109 ? 7.566 -25.453 -3.768 1 97.94 109 HIS A C 1
ATOM 849 O O . HIS A 1 109 ? 8.227 -26.172 -4.512 1 97.94 109 HIS A O 1
ATOM 855 N N . LEU A 1 110 ? 8.047 -24.344 -3.363 1 97.94 110 LEU A N 1
ATOM 856 C CA . LEU A 1 110 ? 9.305 -23.797 -3.883 1 97.94 110 LEU A CA 1
ATOM 857 C C . LEU A 1 110 ? 10.469 -24.734 -3.545 1 97.94 110 LEU A C 1
ATOM 859 O O . LEU A 1 110 ? 11.375 -24.922 -4.359 1 97.94 110 LEU A O 1
ATOM 863 N N . ASN A 1 111 ? 10.469 -25.297 -2.363 1 96.56 111 ASN A N 1
ATOM 864 C CA . ASN A 1 111 ? 11.539 -26.188 -1.952 1 96.56 111 ASN A CA 1
ATOM 865 C C . ASN A 1 111 ? 11.086 -27.656 -1.949 1 96.56 111 ASN A C 1
ATOM 867 O O . ASN A 1 111 ? 11.602 -28.469 -1.176 1 96.56 111 ASN A O 1
ATOM 871 N N . ASN A 1 112 ? 10.039 -27.906 -2.719 1 97 112 ASN A N 1
ATOM 872 C CA . ASN A 1 112 ? 9.57 -29.266 -2.9 1 97 112 ASN A CA 1
ATOM 873 C C . ASN A 1 112 ? 10.516 -30.078 -3.797 1 97 112 ASN A C 1
ATOM 875 O O . ASN A 1 112 ? 10.578 -29.828 -5.004 1 97 112 ASN A O 1
ATOM 879 N N . PRO A 1 113 ? 11.234 -31.031 -3.275 1 95 113 PRO A N 1
ATOM 880 C CA . PRO A 1 113 ? 12.211 -31.766 -4.082 1 95 113 PRO A CA 1
ATOM 881 C C . PRO A 1 113 ? 11.555 -32.656 -5.148 1 95 113 PRO A C 1
ATOM 883 O O . PRO A 1 113 ? 12.219 -33.062 -6.094 1 95 113 PRO A O 1
ATOM 886 N N . ASP A 1 114 ? 10.281 -32.875 -4.996 1 94.94 114 ASP A N 1
ATOM 887 C CA . ASP A 1 114 ? 9.578 -33.719 -5.945 1 94.94 114 ASP A CA 1
ATOM 888 C C . ASP A 1 114 ? 9.188 -32.969 -7.199 1 94.94 114 ASP A C 1
ATOM 890 O O . ASP A 1 114 ? 8.828 -33.562 -8.219 1 94.94 114 ASP A O 1
ATOM 894 N N . LEU A 1 115 ? 9.211 -31.703 -7.152 1 96.75 115 LEU A N 1
ATOM 895 C CA . LEU A 1 115 ? 8.914 -30.891 -8.328 1 96.75 115 LEU A CA 1
ATOM 896 C C . LEU A 1 115 ? 10.156 -30.734 -9.203 1 96.75 115 LEU A C 1
ATOM 898 O O . LEU A 1 115 ? 11.086 -30 -8.844 1 96.75 115 LEU A O 1
ATOM 902 N N . THR A 1 116 ? 10.141 -31.359 -10.328 1 96.38 116 THR A N 1
ATOM 903 C CA . THR A 1 116 ? 11.289 -31.375 -11.234 1 96.38 116 THR A CA 1
ATOM 904 C C . THR A 1 116 ? 11.453 -30.016 -11.914 1 96.38 116 THR A C 1
ATOM 906 O O . THR A 1 116 ? 10.555 -29.188 -11.867 1 96.38 116 THR A O 1
ATOM 909 N N . TRP A 1 117 ? 12.594 -29.859 -12.555 1 97.56 117 TRP A N 1
ATOM 910 C CA . TRP A 1 117 ? 12.836 -28.625 -13.297 1 97.56 117 TRP A CA 1
ATOM 911 C C . TRP A 1 117 ? 11.836 -28.469 -14.438 1 97.56 117 TRP A C 1
ATOM 913 O O . TRP A 1 117 ? 11.32 -27.375 -14.672 1 97.56 117 TRP A O 1
ATOM 923 N N . ILE A 1 118 ? 11.531 -29.562 -15.133 1 97.5 118 ILE A N 1
ATOM 924 C CA . ILE A 1 118 ? 10.578 -29.516 -16.234 1 97.5 118 ILE A CA 1
ATOM 925 C C . ILE A 1 118 ? 9.211 -29.062 -15.711 1 97.5 118 ILE A C 1
ATOM 927 O O . ILE A 1 118 ? 8.562 -28.203 -16.312 1 97.5 118 ILE A O 1
ATOM 931 N N . GLN A 1 119 ? 8.773 -29.609 -14.57 1 98.06 119 GLN A N 1
ATOM 932 C CA . GLN A 1 119 ? 7.504 -29.203 -13.969 1 98.06 119 GLN A CA 1
ATOM 933 C C . GLN A 1 119 ? 7.523 -27.734 -13.57 1 98.06 119 GLN A C 1
ATOM 935 O O . GLN A 1 119 ? 6.547 -27.016 -13.781 1 98.06 119 GLN A O 1
ATOM 940 N N . ARG A 1 120 ? 8.625 -27.312 -13.008 1 98.69 120 ARG A N 1
ATOM 941 C CA . ARG A 1 120 ? 8.781 -25.922 -12.609 1 98.69 120 ARG A CA 1
ATOM 942 C C . ARG A 1 120 ? 8.711 -25 -13.82 1 98.69 120 ARG A C 1
ATOM 944 O O . ARG A 1 120 ? 8.086 -23.938 -13.758 1 98.69 120 ARG A O 1
ATOM 951 N N . LEU A 1 121 ? 9.336 -25.406 -14.914 1 98.75 121 LEU A N 1
ATOM 952 C CA . LEU A 1 121 ? 9.266 -24.625 -16.141 1 98.75 121 LEU A CA 1
ATOM 953 C C . LEU A 1 121 ? 7.832 -24.516 -16.656 1 98.75 121 LEU A C 1
ATOM 955 O O . LEU A 1 121 ? 7.387 -23.438 -17.047 1 98.75 121 LEU A O 1
ATOM 959 N N . HIS A 1 122 ? 7.121 -25.625 -16.594 1 98.81 122 HIS A N 1
ATOM 960 C CA . HIS A 1 122 ? 5.727 -25.625 -17.016 1 98.81 122 HIS A CA 1
ATOM 961 C C . HIS A 1 122 ? 4.895 -24.688 -16.141 1 98.81 122 HIS A C 1
ATOM 963 O O . HIS A 1 122 ? 4.047 -23.953 -16.656 1 98.81 122 HIS A O 1
ATOM 969 N N . ILE A 1 123 ? 5.129 -24.703 -14.891 1 98.88 123 ILE A N 1
ATOM 970 C CA . ILE A 1 123 ? 4.41 -23.859 -13.953 1 98.88 123 ILE A CA 1
ATOM 971 C C . ILE A 1 123 ? 4.676 -22.391 -14.273 1 98.88 123 ILE A C 1
ATOM 973 O O . ILE A 1 123 ? 3.742 -21.578 -14.352 1 98.88 123 ILE A O 1
ATOM 977 N N . CYS A 1 124 ? 5.938 -22.047 -14.469 1 98.94 124 CYS A N 1
ATOM 978 C CA . CYS A 1 124 ? 6.309 -20.672 -14.797 1 98.94 124 CYS A CA 1
ATOM 979 C C . CYS A 1 124 ? 5.688 -20.25 -16.125 1 98.94 124 CYS A C 1
ATOM 981 O O . CYS A 1 124 ? 5.203 -19.109 -16.25 1 98.94 124 CYS A O 1
ATOM 983 N N . LEU A 1 125 ? 5.723 -21.141 -17.047 1 98.94 125 LEU A N 1
ATOM 984 C CA . LEU A 1 125 ? 5.164 -20.844 -18.359 1 98.94 125 LEU A CA 1
ATOM 985 C C . LEU A 1 125 ? 3.658 -20.609 -18.266 1 98.94 125 LEU A C 1
ATOM 987 O O . LEU A 1 125 ? 3.137 -19.672 -18.875 1 98.94 125 LEU A O 1
ATOM 991 N N . ASP A 1 126 ? 2.938 -21.453 -17.547 1 98.88 126 ASP A N 1
ATOM 992 C CA . ASP A 1 126 ? 1.503 -21.297 -17.344 1 98.88 126 ASP A CA 1
ATOM 993 C C . ASP A 1 126 ? 1.195 -19.922 -16.719 1 98.88 126 ASP A C 1
ATOM 995 O O . ASP A 1 126 ? 0.329 -19.203 -17.219 1 98.88 126 ASP A O 1
ATOM 999 N N . ALA A 1 127 ? 1.904 -19.594 -15.641 1 98.94 127 ALA A N 1
ATOM 1000 C CA . ALA A 1 127 ? 1.693 -18.312 -14.969 1 98.94 127 ALA A CA 1
ATOM 1001 C C . ALA A 1 127 ? 1.975 -17.141 -15.914 1 98.94 127 ALA A C 1
ATOM 1003 O O . ALA A 1 127 ? 1.226 -16.156 -15.938 1 98.94 127 ALA A O 1
ATOM 1004 N N . ALA A 1 128 ? 3.043 -17.266 -16.688 1 98.94 128 ALA A N 1
ATOM 1005 C CA . ALA A 1 128 ? 3.383 -16.219 -17.656 1 98.94 128 ALA A CA 1
ATOM 1006 C C . ALA A 1 128 ? 2.266 -16.047 -18.672 1 98.94 128 ALA A C 1
ATOM 1008 O O . ALA A 1 128 ? 1.936 -14.914 -19.047 1 98.94 128 ALA A O 1
ATOM 1009 N N . ARG A 1 129 ? 1.744 -17.094 -19.141 1 98.81 129 ARG A N 1
ATOM 1010 C CA . ARG A 1 129 ? 0.651 -17.047 -20.109 1 98.81 129 ARG A CA 1
ATOM 1011 C C . ARG A 1 129 ? -0.572 -16.359 -19.516 1 98.81 129 ARG A C 1
ATOM 1013 O O . ARG A 1 129 ? -1.259 -15.602 -20.203 1 98.81 129 ARG A O 1
ATOM 1020 N N . GLY A 1 130 ? -0.878 -16.672 -18.266 1 98.69 130 GLY A N 1
ATOM 1021 C CA . GLY A 1 130 ? -1.948 -15.961 -17.578 1 98.69 130 GLY A CA 1
ATOM 1022 C C . GLY A 1 130 ? -1.741 -14.461 -17.547 1 98.69 130 GLY A C 1
ATOM 1023 O O . GLY A 1 130 ? -2.658 -13.695 -17.859 1 98.69 130 GLY A O 1
ATOM 1024 N N . LEU A 1 131 ? -0.56 -14.047 -17.203 1 98.62 131 LEU A N 1
ATOM 1025 C CA . LEU A 1 131 ? -0.242 -12.625 -17.156 1 98.62 131 LEU A CA 1
ATOM 1026 C C . LEU A 1 131 ? -0.276 -12.008 -18.547 1 98.62 131 LEU A C 1
ATOM 1028 O O . LEU A 1 131 ? -0.738 -10.875 -18.719 1 98.62 131 LEU A O 1
ATOM 1032 N N . GLN A 1 132 ? 0.255 -12.742 -19.516 1 98.38 132 GLN A N 1
ATOM 1033 C CA . GLN A 1 132 ? 0.208 -12.273 -20.906 1 98.38 132 GLN A CA 1
ATOM 1034 C C . GLN A 1 132 ? -1.232 -12.062 -21.359 1 98.38 132 GLN A C 1
ATOM 1036 O O . GLN A 1 132 ? -1.531 -11.086 -22.062 1 98.38 132 GLN A O 1
ATOM 1041 N N . TYR A 1 133 ? -2.092 -12.93 -21.031 1 97.62 133 TYR A N 1
ATOM 1042 C CA . TYR A 1 133 ? -3.51 -12.789 -21.344 1 97.62 133 TYR A CA 1
ATOM 1043 C C . TYR A 1 133 ? -4.055 -11.469 -20.812 1 97.62 133 TYR A C 1
ATOM 1045 O O . TYR A 1 133 ? -4.695 -10.711 -21.547 1 97.62 133 TYR A O 1
ATOM 1053 N N . LEU A 1 134 ? -3.764 -11.141 -19.562 1 96.25 134 LEU A N 1
ATOM 1054 C CA . LEU A 1 134 ? -4.246 -9.93 -18.906 1 96.25 134 LEU A CA 1
ATOM 1055 C C . LEU A 1 134 ? -3.652 -8.688 -19.562 1 96.25 134 LEU A C 1
ATOM 1057 O O . LEU A 1 134 ? -4.316 -7.648 -19.641 1 96.25 134 LEU A O 1
ATOM 1061 N N . HIS A 1 135 ? -2.451 -8.805 -19.984 1 95.19 135 HIS A N 1
ATOM 1062 C CA . HIS A 1 135 ? -1.705 -7.645 -20.484 1 95.19 135 HIS A CA 1
ATOM 1063 C C . HIS A 1 135 ? -1.97 -7.402 -21.953 1 95.19 135 HIS A C 1
ATOM 1065 O O . HIS A 1 135 ? -1.874 -6.266 -22.438 1 95.19 135 HIS A O 1
ATOM 1071 N N . GLY A 1 136 ? -2.281 -8.492 -22.672 1 92.44 136 GLY A N 1
ATOM 1072 C CA . GLY A 1 136 ? -2.166 -8.234 -24.094 1 92.44 136 GLY A CA 1
ATOM 1073 C C . GLY A 1 136 ? -3.156 -9.023 -24.922 1 92.44 136 GLY A C 1
ATOM 1074 O O . GLY A 1 136 ? -3.391 -8.695 -26.094 1 92.44 136 GLY A O 1
ATOM 1075 N N . ASP A 1 137 ? -3.656 -10.086 -24.484 1 93.06 137 ASP A N 1
ATOM 1076 C CA . ASP A 1 137 ? -4.512 -10.922 -25.312 1 93.06 137 ASP A CA 1
ATOM 1077 C C . ASP A 1 137 ? -5.969 -10.469 -25.25 1 93.06 137 ASP A C 1
ATOM 1079 O O . ASP A 1 137 ? -6.828 -11.008 -25.938 1 93.06 137 ASP A O 1
ATOM 1083 N N . VAL A 1 138 ? -6.277 -9.555 -24.422 1 91.56 138 VAL A N 1
ATOM 1084 C CA . VAL A 1 138 ? -7.602 -8.953 -24.344 1 91.56 138 VAL A CA 1
ATOM 1085 C C . VAL A 1 138 ? -7.598 -7.605 -25.062 1 91.56 138 VAL A C 1
ATOM 1087 O O . VAL A 1 138 ? -6.539 -7.102 -25.438 1 91.56 138 VAL A O 1
ATOM 1090 N N . GLU A 1 139 ? -8.773 -7.059 -25.281 1 88.5 139 GLU A N 1
ATOM 1091 C CA . GLU A 1 139 ? -8.867 -5.738 -25.906 1 88.5 139 GLU A CA 1
ATOM 1092 C C . GLU A 1 139 ? -8.125 -4.688 -25.094 1 88.5 139 GLU A C 1
ATOM 1094 O O . GLU A 1 139 ? -8.047 -4.785 -23.859 1 88.5 139 GLU A O 1
ATOM 1099 N N . PRO A 1 140 ? -7.637 -3.719 -25.75 1 84.75 140 PRO A N 1
ATOM 1100 C CA . PRO A 1 140 ? -6.805 -2.711 -25.078 1 84.75 140 PRO A CA 1
ATOM 1101 C C . PRO A 1 140 ? -7.496 -2.08 -23.875 1 84.75 140 PRO A C 1
ATOM 1103 O O . PRO A 1 140 ? -6.852 -1.842 -22.844 1 84.75 140 PRO A O 1
ATOM 1106 N N . HIS A 1 141 ? -8.773 -1.897 -23.969 1 83.88 141 HIS A N 1
ATOM 1107 C CA . HIS A 1 141 ? -9.492 -1.23 -22.891 1 83.88 141 HIS A CA 1
ATOM 1108 C C . HIS A 1 141 ? -9.859 -2.213 -21.781 1 83.88 141 HIS A C 1
ATOM 1110 O O . HIS A 1 141 ? -10.406 -1.819 -20.75 1 83.88 141 HIS A O 1
ATOM 1116 N N . ARG A 1 142 ? -9.445 -3.453 -21.953 1 88.56 142 ARG A N 1
ATOM 1117 C CA . ARG A 1 142 ? -9.758 -4.488 -20.969 1 88.56 142 ARG A CA 1
ATOM 1118 C C . ARG A 1 142 ? -8.484 -5.051 -20.344 1 88.56 142 ARG A C 1
ATOM 1120 O O . ARG A 1 142 ? -8.531 -6.031 -19.594 1 88.56 142 ARG A O 1
ATOM 1127 N N . ARG A 1 143 ? -7.395 -4.441 -20.672 1 92.19 143 ARG A N 1
ATOM 1128 C CA . ARG A 1 143 ? -6.137 -4.887 -20.094 1 92.19 143 ARG A CA 1
ATOM 1129 C C . ARG A 1 143 ? -6.098 -4.602 -18.594 1 92.19 143 ARG A C 1
ATOM 1131 O O . ARG A 1 143 ? -6.656 -3.602 -18.125 1 92.19 143 ARG A O 1
ATOM 1138 N N . ILE A 1 144 ? -5.453 -5.488 -17.891 1 92.88 144 ILE A N 1
ATOM 1139 C CA . ILE A 1 144 ? -5.453 -5.422 -16.422 1 92.88 144 ILE A CA 1
ATOM 1140 C C . ILE A 1 144 ? -4.02 -5.453 -15.906 1 92.88 144 ILE A C 1
ATOM 1142 O O . ILE A 1 144 ? -3.188 -6.219 -16.406 1 92.88 144 ILE A O 1
ATOM 1146 N N . LEU A 1 145 ? -3.727 -4.578 -15.031 1 94.94 145 LEU A N 1
ATOM 1147 C CA . LEU A 1 145 ? -2.564 -4.738 -14.164 1 94.94 145 LEU A CA 1
ATOM 1148 C C . LEU A 1 145 ? -2.938 -5.484 -12.883 1 94.94 145 LEU A C 1
ATOM 1150 O O . LEU A 1 145 ? -3.85 -5.074 -12.164 1 94.94 145 LEU A O 1
ATOM 1154 N N . HIS A 1 146 ? -2.303 -6.574 -12.594 1 96.06 146 HIS A N 1
ATOM 1155 C CA . HIS A 1 146 ? -2.645 -7.402 -11.445 1 96.06 146 HIS A CA 1
ATOM 1156 C C . HIS A 1 146 ? -2.279 -6.703 -10.133 1 96.06 146 HIS A C 1
ATOM 1158 O O . HIS A 1 146 ? -3.102 -6.625 -9.219 1 96.06 146 HIS A O 1
ATOM 1164 N N . ARG A 1 147 ? -0.988 -6.242 -10.023 1 95.19 147 ARG A N 1
ATOM 1165 C CA . ARG A 1 147 ? -0.482 -5.367 -8.977 1 95.19 147 ARG A CA 1
ATOM 1166 C C . ARG A 1 147 ? -0.115 -6.164 -7.727 1 95.19 147 ARG A C 1
ATOM 1168 O O . ARG A 1 147 ? 0.379 -5.598 -6.746 1 95.19 147 ARG A O 1
ATOM 1175 N N . ASP A 1 148 ? -0.252 -7.473 -7.754 1 94.62 148 ASP A N 1
ATOM 1176 C CA . ASP A 1 148 ? 0.154 -8.297 -6.621 1 94.62 148 ASP A CA 1
ATOM 1177 C C . ASP A 1 148 ? 0.612 -9.68 -7.082 1 94.62 148 ASP A C 1
ATOM 1179 O O . ASP A 1 148 ? 0.194 -10.695 -6.523 1 94.62 148 ASP A O 1
ATOM 1183 N N . VAL A 1 149 ? 1.363 -9.703 -8.086 1 97.88 149 VAL A N 1
ATOM 1184 C CA . VAL A 1 149 ? 1.944 -10.945 -8.586 1 97.88 149 VAL A CA 1
ATOM 1185 C C . VAL A 1 149 ? 2.971 -11.469 -7.582 1 97.88 149 VAL A C 1
ATOM 1187 O O . VAL A 1 149 ? 3.916 -10.766 -7.227 1 97.88 149 VAL A O 1
ATOM 1190 N N . LYS A 1 150 ? 2.758 -12.664 -7.062 1 97.19 150 LYS A N 1
ATOM 1191 C CA . LYS A 1 150 ? 3.656 -13.359 -6.145 1 97.19 150 LYS A CA 1
ATOM 1192 C C . LYS A 1 150 ? 3.359 -14.859 -6.113 1 97.19 150 LYS A C 1
ATOM 1194 O O . LYS A 1 150 ? 2.307 -15.297 -6.578 1 97.19 150 LYS A O 1
ATOM 1199 N N . SER A 1 151 ? 4.25 -15.617 -5.586 1 97.5 151 SER A N 1
ATOM 1200 C CA . SER A 1 151 ? 4.145 -17.078 -5.648 1 97.5 151 SER A CA 1
ATOM 1201 C C . SER A 1 151 ? 2.941 -17.578 -4.855 1 97.5 151 SER A C 1
ATOM 1203 O O . SER A 1 151 ? 2.33 -18.578 -5.215 1 97.5 151 SER A O 1
ATOM 1205 N N . SER A 1 152 ? 2.518 -16.828 -3.816 1 94.5 152 SER A N 1
ATOM 1206 C CA . SER A 1 152 ? 1.371 -17.25 -3.016 1 94.5 152 SER A CA 1
ATOM 1207 C C . SER A 1 152 ? 0.06 -16.984 -3.75 1 94.5 152 SER A C 1
ATOM 1209 O O . SER A 1 152 ? -0.991 -17.5 -3.355 1 94.5 152 SER A O 1
ATOM 1211 N N . ASN A 1 153 ? 0.114 -16.203 -4.828 1 94.62 153 ASN A N 1
ATOM 1212 C CA . ASN A 1 153 ? -1.076 -15.898 -5.613 1 94.62 153 ASN A CA 1
ATOM 1213 C C . ASN A 1 153 ? -1.114 -16.703 -6.91 1 94.62 153 ASN A C 1
ATOM 1215 O O . ASN A 1 153 ? -1.843 -16.359 -7.84 1 94.62 153 ASN A O 1
ATOM 1219 N N . ILE A 1 154 ? -0.279 -17.672 -6.996 1 98.06 154 ILE A N 1
ATOM 1220 C CA . ILE A 1 154 ? -0.292 -18.641 -8.086 1 98.06 154 ILE A CA 1
ATOM 1221 C C . ILE A 1 154 ? -0.704 -20.016 -7.559 1 98.06 154 ILE A C 1
ATOM 1223 O O . ILE A 1 154 ? 0.059 -20.656 -6.836 1 98.06 154 ILE A O 1
ATOM 1227 N N . LEU A 1 155 ? -1.881 -20.453 -7.961 1 97.31 155 LEU A N 1
ATOM 1228 C CA . LEU A 1 155 ? -2.422 -21.719 -7.492 1 97.31 155 LEU A CA 1
ATOM 1229 C C . LEU A 1 155 ? -2.125 -22.844 -8.492 1 97.31 155 LEU A C 1
ATOM 1231 O O . LEU A 1 155 ? -1.981 -22.578 -9.688 1 97.31 155 LEU A O 1
ATOM 1235 N N . LEU A 1 156 ? -1.998 -23.984 -7.938 1 98.25 156 LEU A N 1
ATOM 1236 C CA . LEU A 1 156 ? -1.676 -25.172 -8.742 1 98.25 156 LEU A CA 1
ATOM 1237 C C . LEU A 1 156 ? -2.789 -26.203 -8.656 1 98.25 156 LEU A C 1
ATOM 1239 O O . LEU A 1 156 ? -3.188 -26.609 -7.562 1 98.25 156 LEU A O 1
ATOM 1243 N N . ASP A 1 157 ? -3.281 -26.641 -9.82 1 97.12 157 ASP A N 1
ATOM 1244 C CA . ASP A 1 157 ? -4.34 -27.641 -9.812 1 97.12 157 ASP A CA 1
ATOM 1245 C C . ASP A 1 157 ? -3.762 -29.062 -9.711 1 97.12 157 ASP A C 1
ATOM 1247 O O . ASP A 1 157 ? -2.568 -29.219 -9.453 1 97.12 157 ASP A O 1
ATOM 1251 N N . GLU A 1 158 ? -4.59 -30.078 -9.883 1 95.62 158 GLU A N 1
ATOM 1252 C CA . GLU A 1 158 ? -4.215 -31.469 -9.688 1 95.62 158 GLU A CA 1
ATOM 1253 C C . GLU A 1 158 ? -3.168 -31.906 -10.703 1 95.62 158 GLU A C 1
ATOM 1255 O O . GLU A 1 158 ? -2.426 -32.875 -10.469 1 95.62 158 GLU A O 1
ATOM 1260 N N . HIS A 1 159 ? -3.066 -31.234 -11.812 1 97 159 HIS A N 1
ATOM 1261 C CA . HIS A 1 159 ? -2.1 -31.547 -12.859 1 97 159 HIS A CA 1
ATOM 1262 C C . HIS A 1 159 ? -0.917 -30.594 -12.836 1 97 159 HIS A C 1
ATOM 1264 O O . HIS A 1 159 ? -0.153 -30.516 -13.797 1 97 159 HIS A O 1
ATOM 1270 N N . TRP A 1 160 ? -0.797 -29.75 -11.82 1 98.06 160 TRP A N 1
ATOM 1271 C CA . TRP A 1 160 ? 0.295 -28.812 -11.586 1 98.06 160 TRP A CA 1
ATOM 1272 C C . TRP A 1 160 ? 0.225 -27.641 -12.562 1 98.06 160 TRP A C 1
ATOM 1274 O O . TRP A 1 160 ? 1.214 -26.938 -12.758 1 98.06 160 TRP A O 1
ATOM 1284 N N . LYS A 1 161 ? -0.961 -27.531 -13.172 1 98.25 161 LYS A N 1
ATOM 1285 C CA . LYS A 1 161 ? -1.169 -26.344 -14 1 98.25 161 LYS A CA 1
ATOM 1286 C C . LYS A 1 161 ? -1.33 -25.094 -13.133 1 98.25 161 LYS A C 1
ATOM 1288 O O . LYS A 1 161 ? -2.062 -25.109 -12.141 1 98.25 161 LYS A O 1
ATOM 1293 N N . ALA A 1 162 ? -0.665 -24.031 -13.516 1 98.81 162 ALA A N 1
ATOM 1294 C CA . ALA A 1 162 ? -0.656 -22.812 -12.711 1 98.81 162 ALA A CA 1
ATOM 1295 C C . ALA A 1 162 ? -1.797 -21.891 -13.117 1 98.81 162 ALA A C 1
ATOM 1297 O O . ALA A 1 162 ? -2.102 -21.75 -14.305 1 98.81 162 ALA A O 1
ATOM 1298 N N . LYS A 1 163 ? -2.43 -21.25 -12.141 1 98.5 163 LYS A N 1
ATOM 1299 C CA . LYS A 1 163 ? -3.486 -20.266 -12.328 1 98.5 163 LYS A CA 1
ATOM 1300 C C . LYS A 1 163 ? -3.236 -19.031 -11.469 1 98.5 163 LYS A C 1
ATOM 1302 O O . LYS A 1 163 ? -3.037 -19.125 -10.258 1 98.5 163 LYS A O 1
ATOM 1307 N N . ILE A 1 164 ? -3.223 -17.875 -12.102 1 98.12 164 ILE A N 1
ATOM 1308 C CA . ILE A 1 164 ? -3.105 -16.609 -11.375 1 98.12 164 ILE A CA 1
ATOM 1309 C C . ILE A 1 164 ? -4.367 -16.375 -10.555 1 98.12 164 ILE A C 1
ATOM 1311 O O . ILE A 1 164 ? -5.484 -16.594 -11.039 1 98.12 164 ILE A O 1
ATOM 1315 N N . SER A 1 165 ? -4.211 -15.969 -9.281 1 95.25 165 SER A N 1
ATOM 1316 C CA . SER A 1 165 ? -5.344 -15.727 -8.391 1 95.25 165 SER A CA 1
ATOM 1317 C C . SER A 1 165 ? -5.211 -14.375 -7.684 1 95.25 165 SER A C 1
ATOM 1319 O O . SER A 1 165 ? -4.305 -13.602 -7.988 1 95.25 165 SER A O 1
ATOM 1321 N N . TYR A 1 166 ? -6.16 -13.984 -6.906 1 90.5 166 TYR A N 1
ATOM 1322 C CA . TYR A 1 166 ? -6.195 -12.812 -6.039 1 90.5 166 TYR A CA 1
ATOM 1323 C C . TYR A 1 166 ? -6.145 -11.531 -6.859 1 90.5 166 TYR A C 1
ATOM 1325 O O . TYR A 1 166 ? -5.164 -10.781 -6.793 1 90.5 166 TYR A O 1
ATOM 1333 N N . PHE A 1 167 ? -7.25 -11.125 -7.41 1 92.69 167 PHE A N 1
ATOM 1334 C CA . PHE A 1 167 ? -7.348 -9.977 -8.305 1 92.69 167 PHE A CA 1
ATOM 1335 C C . PHE A 1 167 ? -7.859 -8.758 -7.555 1 92.69 167 PHE A C 1
ATOM 1337 O O . PHE A 1 167 ? -8.305 -7.785 -8.172 1 92.69 167 PHE A O 1
ATOM 1344 N N . GLY A 1 168 ? -7.793 -8.789 -6.301 1 87.06 168 GLY A N 1
ATOM 1345 C CA . GLY A 1 168 ? -8.359 -7.738 -5.469 1 87.06 168 GLY A CA 1
ATOM 1346 C C . GLY A 1 168 ? -7.695 -6.391 -5.672 1 87.06 168 GLY A C 1
ATOM 1347 O O . GLY A 1 168 ? -8.344 -5.348 -5.551 1 87.06 168 GLY A O 1
ATOM 1348 N N . LEU A 1 169 ? -6.445 -6.332 -5.988 1 88.25 169 LEU A N 1
ATOM 1349 C CA . LEU A 1 169 ? -5.703 -5.082 -6.129 1 88.25 169 LEU A CA 1
ATOM 1350 C C . LEU A 1 169 ? -5.629 -4.652 -7.59 1 88.25 169 LEU A C 1
ATOM 1352 O O . LEU A 1 169 ? -5.117 -3.574 -7.898 1 88.25 169 LEU A O 1
ATOM 1356 N N . SER A 1 170 ? -6.207 -5.449 -8.445 1 91.44 170 SER A N 1
ATOM 1357 C CA . SER A 1 170 ? -6.043 -5.242 -9.883 1 91.44 170 SER A CA 1
ATOM 1358 C C . SER A 1 170 ? -6.719 -3.949 -10.328 1 91.44 170 SER A C 1
ATOM 1360 O O . SER A 1 170 ? -7.652 -3.475 -9.688 1 91.44 170 SER A O 1
ATOM 1362 N N . ARG A 1 171 ? -6.164 -3.424 -11.367 1 87.12 171 ARG A N 1
ATOM 1363 C CA . ARG A 1 171 ? -6.715 -2.219 -11.977 1 87.12 171 ARG A CA 1
ATOM 1364 C C . ARG A 1 171 ? -6.883 -2.393 -13.484 1 87.12 171 ARG A C 1
ATOM 1366 O O . ARG A 1 171 ? -6.016 -2.963 -14.148 1 87.12 171 ARG A O 1
ATOM 1373 N N . MET A 1 172 ? -8 -1.899 -13.891 1 80.44 172 MET A N 1
ATOM 1374 C CA . MET A 1 172 ? -8.258 -1.916 -15.328 1 80.44 172 MET A CA 1
ATOM 1375 C C . MET A 1 172 ? -7.648 -0.693 -16 1 80.44 172 MET A C 1
ATOM 1377 O O . MET A 1 172 ? -7.652 0.402 -15.438 1 80.44 172 MET A O 1
ATOM 1381 N N . SER A 1 173 ? -7.117 -0.895 -17.156 1 72.38 173 SER A N 1
ATOM 1382 C CA . SER A 1 173 ? -6.531 0.192 -17.938 1 72.38 173 SER A CA 1
ATOM 1383 C C . SER A 1 173 ? -7.59 1.209 -18.344 1 72.38 173 SER A C 1
ATOM 1385 O O . SER A 1 173 ? -8.727 0.841 -18.641 1 72.38 173 SER A O 1
ATOM 1387 N N . PRO A 1 174 ? -7.125 2.496 -18.078 1 64.12 174 PRO A N 1
ATOM 1388 C CA . PRO A 1 174 ? -8.039 3.48 -18.656 1 64.12 174 PRO A CA 1
ATOM 1389 C C . PRO A 1 174 ? -8.172 3.334 -20.172 1 64.12 174 PRO A C 1
ATOM 1391 O O . PRO A 1 174 ? -7.352 2.676 -20.812 1 64.12 174 PRO A O 1
ATOM 1394 N N . ALA A 1 175 ? -9.328 3.805 -20.734 1 57.59 175 ALA A N 1
ATOM 1395 C CA . ALA A 1 175 ? -9.656 3.715 -22.141 1 57.59 175 ALA A CA 1
ATOM 1396 C C . ALA A 1 175 ? -8.477 4.129 -23.016 1 57.59 175 ALA A C 1
ATOM 1398 O O . ALA A 1 175 ? -8.359 3.699 -24.172 1 57.59 175 ALA A O 1
ATOM 1399 N N . ASN A 1 176 ? -7.625 4.93 -22.359 1 55.12 176 ASN A N 1
ATOM 1400 C CA . ASN A 1 176 ? -6.523 5.32 -23.234 1 55.12 176 ASN A CA 1
ATOM 1401 C C . ASN A 1 176 ? -5.426 4.262 -23.266 1 55.12 176 ASN A C 1
ATOM 1403 O O . ASN A 1 176 ? -5.324 3.445 -22.344 1 55.12 176 ASN A O 1
ATOM 1407 N N . MET A 1 177 ? -4.824 4.176 -24.312 1 55.22 177 MET A N 1
ATOM 1408 C CA . MET A 1 177 ? -4.02 3.104 -24.891 1 55.22 177 MET A CA 1
ATOM 1409 C C . MET A 1 177 ? -2.887 2.703 -23.953 1 55.22 177 MET A C 1
ATOM 1411 O O . MET A 1 177 ? -2.504 1.533 -23.891 1 55.22 177 MET A O 1
ATOM 1415 N N . GLU A 1 178 ? -2.297 3.729 -23.188 1 62.88 178 GLU A N 1
ATOM 1416 C CA . GLU A 1 178 ? -1.13 3.225 -22.469 1 62.88 178 GLU A CA 1
ATOM 1417 C C . GLU A 1 178 ? -1.496 2.783 -21.062 1 62.88 178 GLU A C 1
ATOM 1419 O O . GLU A 1 178 ? -2.184 3.508 -20.344 1 62.88 178 GLU A O 1
ATOM 1424 N N . CYS A 1 179 ? -1.538 1.491 -20.75 1 69.81 179 CYS A N 1
ATOM 1425 C CA . CYS A 1 179 ? -1.824 0.894 -19.453 1 69.81 179 CYS A CA 1
ATOM 1426 C C . CYS A 1 179 ? -0.876 1.429 -18.375 1 69.81 179 CYS A C 1
ATOM 1428 O O . CYS A 1 179 ? -0.092 0.673 -17.812 1 69.81 179 CYS A O 1
ATOM 1430 N N . THR A 1 180 ? -0.693 2.795 -18.344 1 70.38 180 THR A N 1
ATOM 1431 C CA . THR A 1 180 ? 0.112 3.49 -17.344 1 70.38 180 THR A CA 1
ATOM 1432 C C . THR A 1 180 ? -0.777 4.285 -16.391 1 70.38 180 THR A C 1
ATOM 1434 O O . THR A 1 180 ? -1.694 4.984 -16.828 1 70.38 180 THR A O 1
ATOM 1437 N N . PHE A 1 181 ? -0.566 4.062 -15.07 1 73.75 181 PHE A N 1
ATOM 1438 C CA . PHE A 1 181 ? -1.326 4.75 -14.039 1 73.75 181 PHE A CA 1
ATOM 1439 C C . PHE A 1 181 ? -0.403 5.559 -13.133 1 73.75 181 PHE A C 1
ATOM 1441 O O . PHE A 1 181 ? 0.678 5.098 -12.766 1 73.75 181 PHE A O 1
ATOM 1448 N N . LEU A 1 182 ? -0.754 6.816 -13.031 1 74.88 182 LEU A N 1
ATOM 1449 C CA . LEU A 1 182 ? -0.147 7.555 -11.93 1 74.88 182 LEU A CA 1
ATOM 1450 C C . LEU A 1 182 ? -0.893 7.293 -10.625 1 74.88 182 LEU A C 1
ATOM 1452 O O . LEU A 1 182 ? -2.076 7.621 -10.5 1 74.88 182 LEU A O 1
ATOM 1456 N N . ILE A 1 183 ? -0.235 6.562 -9.656 1 78.38 183 ILE A N 1
ATOM 1457 C CA . ILE A 1 183 ? -0.855 6.125 -8.414 1 78.38 183 ILE A CA 1
ATOM 1458 C C . ILE A 1 183 ? -0.227 6.863 -7.23 1 78.38 183 ILE A C 1
ATOM 1460 O O . ILE A 1 183 ? 0.988 7.07 -7.195 1 78.38 183 ILE A O 1
ATOM 1464 N N . SER A 1 184 ? -1.063 7.258 -6.34 1 82.25 184 SER A N 1
ATOM 1465 C CA . SER A 1 184 ? -0.576 7.961 -5.156 1 82.25 184 SER A CA 1
ATOM 1466 C C . SER A 1 184 ? -0.428 7.012 -3.971 1 82.25 184 SER A C 1
ATOM 1468 O O . SER A 1 184 ? 0.451 7.195 -3.127 1 82.25 184 SER A O 1
ATOM 1470 N N . ASN A 1 185 ? -1.275 6.004 -3.943 1 85.38 185 ASN A N 1
ATOM 1471 C CA . ASN A 1 185 ? -1.258 5.07 -2.824 1 85.38 185 ASN A CA 1
ATOM 1472 C C . ASN A 1 185 ? -0.516 3.785 -3.178 1 85.38 185 ASN A C 1
ATOM 1474 O O . ASN A 1 185 ? -0.872 3.102 -4.141 1 85.38 185 ASN A O 1
ATOM 1478 N N . ALA A 1 186 ? 0.42 3.523 -2.408 1 88.5 186 ALA A N 1
ATOM 1479 C CA . ALA A 1 186 ? 1.203 2.314 -2.648 1 88.5 186 ALA A CA 1
ATOM 1480 C C . ALA A 1 186 ? 0.412 1.065 -2.275 1 88.5 186 ALA A C 1
ATOM 1482 O O . ALA A 1 186 ? -0.302 1.052 -1.271 1 88.5 186 ALA A O 1
ATOM 1483 N N . CYS A 1 187 ? 0.528 0.065 -3.08 1 88.69 187 CYS A N 1
ATOM 1484 C CA . CYS A 1 187 ? -0.051 -1.244 -2.803 1 88.69 187 CYS A CA 1
ATOM 1485 C C . CYS A 1 187 ? 0.846 -2.359 -3.328 1 88.69 187 CYS A C 1
ATOM 1487 O O . CYS A 1 187 ? 1.785 -2.104 -4.082 1 88.69 187 CYS A O 1
ATOM 1489 N N . GLY A 1 188 ? 0.517 -3.549 -2.881 1 91.19 188 GLY A N 1
ATOM 1490 C CA . GLY A 1 188 ? 1.301 -4.715 -3.258 1 91.19 188 GLY A CA 1
ATOM 1491 C C . GLY A 1 188 ? 2.025 -5.348 -2.084 1 91.19 188 GLY A C 1
ATOM 1492 O O . GLY A 1 188 ? 1.906 -4.883 -0.949 1 91.19 188 GLY A O 1
ATOM 1493 N N . THR A 1 189 ? 2.689 -6.391 -2.402 1 92.88 189 THR A N 1
ATOM 1494 C CA . THR A 1 189 ? 3.416 -7.121 -1.368 1 92.88 189 THR A CA 1
ATOM 1495 C C . THR A 1 189 ? 4.891 -6.723 -1.359 1 92.88 189 THR A C 1
ATOM 1497 O O . THR A 1 189 ? 5.562 -6.793 -2.389 1 92.88 189 THR A O 1
ATOM 1500 N N . ILE A 1 190 ? 5.395 -6.297 -0.198 1 92.19 190 ILE A N 1
ATOM 1501 C CA . ILE A 1 190 ? 6.785 -5.895 -0.033 1 92.19 190 ILE A CA 1
ATOM 1502 C C . ILE A 1 190 ? 7.707 -7.031 -0.469 1 92.19 190 ILE A C 1
ATOM 1504 O O . ILE A 1 190 ? 7.488 -8.188 -0.112 1 92.19 190 ILE A O 1
ATOM 1508 N N . GLY A 1 191 ? 8.703 -6.742 -1.243 1 93.5 191 GLY A N 1
ATOM 1509 C CA . GLY A 1 191 ? 9.609 -7.73 -1.815 1 93.5 191 GLY A CA 1
ATOM 1510 C C . GLY A 1 191 ? 9.305 -8.047 -3.266 1 93.5 191 GLY A C 1
ATOM 1511 O O . GLY A 1 191 ? 10.164 -8.539 -3.996 1 93.5 191 GLY A O 1
ATOM 1512 N N . TYR A 1 192 ? 8.062 -7.773 -3.641 1 96.69 192 TYR A N 1
ATOM 1513 C CA . TYR A 1 192 ? 7.629 -8.062 -5.004 1 96.69 192 TYR A CA 1
ATOM 1514 C C . TYR A 1 192 ? 7.332 -6.777 -5.766 1 96.69 192 TYR A C 1
ATOM 1516 O O . TYR A 1 192 ? 7.18 -6.797 -6.992 1 96.69 192 TYR A O 1
ATOM 1524 N N . ILE A 1 193 ? 7.258 -5.703 -5.086 1 95.19 193 ILE A N 1
ATOM 1525 C CA . ILE A 1 193 ? 6.805 -4.453 -5.684 1 95.19 193 ILE A CA 1
ATOM 1526 C C . ILE A 1 193 ? 7.898 -3.883 -6.586 1 95.19 193 ILE A C 1
ATOM 1528 O O . ILE A 1 193 ? 9.078 -3.896 -6.223 1 95.19 193 ILE A O 1
ATOM 1532 N N . ASP A 1 194 ? 7.504 -3.355 -7.727 1 95.19 194 ASP A N 1
ATOM 1533 C CA . ASP A 1 194 ? 8.375 -2.662 -8.672 1 95.19 194 ASP A CA 1
ATOM 1534 C C . ASP A 1 194 ? 8.969 -1.402 -8.047 1 95.19 194 ASP A C 1
ATOM 1536 O O . ASP A 1 194 ? 8.242 -0.448 -7.75 1 95.19 194 ASP A O 1
ATOM 1540 N N . PRO A 1 195 ? 10.281 -1.388 -7.898 1 91.94 195 PRO A N 1
ATOM 1541 C CA . PRO A 1 195 ? 10.906 -0.195 -7.312 1 91.94 195 PRO A CA 1
ATOM 1542 C C . PRO A 1 195 ? 10.664 1.062 -8.148 1 91.94 195 PRO A C 1
ATOM 1544 O O . PRO A 1 195 ? 10.562 2.162 -7.602 1 91.94 195 PRO A O 1
ATOM 1547 N N . ASP A 1 196 ? 10.641 0.95 -9.5 1 91.5 196 ASP A N 1
ATOM 1548 C CA . ASP A 1 196 ? 10.383 2.111 -10.352 1 91.5 196 ASP A CA 1
ATOM 1549 C C . ASP A 1 196 ? 9.016 2.713 -10.062 1 91.5 196 ASP A C 1
ATOM 1551 O O . ASP A 1 196 ? 8.852 3.936 -10.055 1 91.5 196 ASP A O 1
ATOM 1555 N N . TYR A 1 197 ? 8.07 1.894 -9.867 1 90.31 197 TYR A N 1
ATOM 1556 C CA . TYR A 1 197 ? 6.73 2.32 -9.477 1 90.31 197 TYR A CA 1
ATOM 1557 C C . TYR A 1 197 ? 6.77 3.1 -8.164 1 90.31 197 TYR A C 1
ATOM 1559 O O . TYR A 1 197 ? 6.184 4.18 -8.062 1 90.31 197 TYR A O 1
ATOM 1567 N N . LEU A 1 198 ? 7.484 2.621 -7.188 1 88.81 198 LEU A N 1
ATOM 1568 C CA . LEU A 1 198 ? 7.562 3.248 -5.875 1 88.81 198 LEU A CA 1
ATOM 1569 C C . LEU A 1 198 ? 8.32 4.57 -5.945 1 88.81 198 LEU A C 1
ATOM 1571 O O . LEU A 1 198 ? 8.023 5.5 -5.191 1 88.81 198 LEU A O 1
ATOM 1575 N N . ASN A 1 199 ? 9.211 4.641 -6.891 1 86.5 199 ASN A N 1
ATOM 1576 C CA . ASN A 1 199 ? 10.07 5.82 -6.992 1 86.5 199 ASN A CA 1
ATOM 1577 C C . ASN A 1 199 ? 9.414 6.918 -7.828 1 86.5 199 ASN A C 1
ATOM 1579 O O . ASN A 1 199 ? 9.812 8.078 -7.746 1 86.5 199 ASN A O 1
ATOM 1583 N N . THR A 1 200 ? 8.477 6.512 -8.648 1 84.38 200 THR A N 1
ATOM 1584 C CA . THR A 1 200 ? 7.953 7.488 -9.594 1 84.38 200 THR A CA 1
ATOM 1585 C C . THR A 1 200 ? 6.449 7.672 -9.406 1 84.38 200 THR A C 1
ATOM 1587 O O . THR A 1 200 ? 5.891 8.695 -9.797 1 84.38 200 THR A O 1
ATOM 1590 N N . GLY A 1 201 ? 5.824 6.609 -8.977 1 86.62 201 GLY A N 1
ATOM 1591 C CA . GLY A 1 201 ? 4.371 6.609 -8.891 1 86.62 201 GLY A CA 1
ATOM 1592 C C . GLY A 1 201 ? 3.701 6.09 -10.156 1 86.62 201 GLY A C 1
ATOM 1593 O O . GLY A 1 201 ? 2.475 5.984 -10.211 1 86.62 201 GLY A O 1
ATOM 1594 N N . PHE A 1 202 ? 4.52 5.75 -11.148 1 87.81 202 PHE A N 1
ATOM 1595 C CA . PHE A 1 202 ? 3.955 5.242 -12.398 1 87.81 202 PHE A CA 1
ATOM 1596 C C . PHE A 1 202 ? 3.838 3.723 -12.352 1 87.81 202 PHE A C 1
ATOM 1598 O O . PHE A 1 202 ? 4.84 3.02 -12.203 1 87.81 202 PHE A O 1
ATOM 1605 N N . LEU A 1 203 ? 2.629 3.262 -12.422 1 90 203 LEU A N 1
ATOM 1606 C CA . LEU A 1 203 ? 2.322 1.838 -12.523 1 90 203 LEU A CA 1
ATOM 1607 C C . LEU A 1 203 ? 2.09 1.434 -13.977 1 90 203 LEU A C 1
ATOM 1609 O O . LEU A 1 203 ? 1.291 2.057 -14.68 1 90 203 LEU A O 1
ATOM 1613 N N . THR A 1 204 ? 2.789 0.509 -14.477 1 92.12 204 THR A N 1
ATOM 1614 C CA . THR A 1 204 ? 2.65 -0.01 -15.828 1 92.12 204 THR A CA 1
ATOM 1615 C C . THR A 1 204 ? 2.6 -1.535 -15.82 1 92.12 204 THR A C 1
ATOM 1617 O O . THR A 1 204 ? 2.721 -2.16 -14.766 1 92.12 204 THR A O 1
ATOM 1620 N N . GLN A 1 205 ? 2.424 -2.137 -17 1 94.06 205 GLN A N 1
ATOM 1621 C CA . GLN A 1 205 ? 2.48 -3.59 -17.141 1 94.06 205 GLN A CA 1
ATOM 1622 C C . GLN A 1 205 ? 3.828 -4.133 -16.672 1 94.06 205 GLN A C 1
ATOM 1624 O O . GLN A 1 205 ? 3.912 -5.258 -16.172 1 94.06 205 GLN A O 1
ATOM 1629 N N . LYS A 1 206 ? 4.793 -3.254 -16.797 1 96.38 206 LYS A N 1
ATOM 1630 C CA . LYS A 1 206 ? 6.152 -3.66 -16.438 1 96.38 206 LYS A CA 1
ATOM 1631 C C . LYS A 1 206 ? 6.293 -3.875 -14.938 1 96.38 206 LYS A C 1
ATOM 1633 O O . LYS A 1 206 ? 7.227 -4.539 -14.484 1 96.38 206 LYS A O 1
ATOM 1638 N N . SER A 1 207 ? 5.395 -3.287 -14.195 1 96.25 207 SER A N 1
ATOM 1639 C CA . SER A 1 207 ? 5.398 -3.521 -12.75 1 96.25 207 SER A CA 1
ATOM 1640 C C . SER A 1 207 ? 5.055 -4.973 -12.43 1 96.25 207 SER A C 1
ATOM 1642 O O . SER A 1 207 ? 5.688 -5.586 -11.57 1 96.25 207 SER A O 1
ATOM 1644 N N . ASP A 1 208 ? 4.078 -5.555 -13.156 1 97.5 208 ASP A N 1
ATOM 1645 C CA . ASP A 1 208 ? 3.76 -6.973 -13.016 1 97.5 208 ASP A CA 1
ATOM 1646 C C . ASP A 1 208 ? 4.93 -7.844 -13.469 1 97.5 208 ASP A C 1
ATOM 1648 O O . ASP A 1 208 ? 5.188 -8.898 -12.875 1 97.5 208 ASP A O 1
ATOM 1652 N N . VAL A 1 209 ? 5.566 -7.344 -14.492 1 98.62 209 VAL A N 1
ATOM 1653 C CA . VAL A 1 209 ? 6.699 -8.086 -15.047 1 98.62 209 VAL A CA 1
ATOM 1654 C C . VAL A 1 209 ? 7.809 -8.188 -14 1 98.62 209 VAL A C 1
ATOM 1656 O O . VAL A 1 209 ? 8.398 -9.25 -13.812 1 98.62 209 VAL A O 1
ATOM 1659 N N . PHE A 1 210 ? 8.078 -7.121 -13.32 1 98.5 210 PHE A N 1
ATOM 1660 C CA . PHE A 1 210 ? 9.07 -7.145 -12.25 1 98.5 210 PHE A CA 1
ATOM 1661 C C . PHE A 1 210 ? 8.703 -8.18 -11.195 1 98.5 210 PHE A C 1
ATOM 1663 O O . PHE A 1 210 ? 9.531 -9.008 -10.812 1 98.5 210 PHE A O 1
ATOM 1670 N N . SER A 1 211 ? 7.473 -8.055 -10.672 1 98.44 211 SER A N 1
ATOM 1671 C CA . SER A 1 211 ? 7.004 -8.977 -9.633 1 98.44 211 SER A CA 1
ATOM 1672 C C . SER A 1 211 ? 7.152 -10.43 -10.078 1 98.44 211 SER A C 1
ATOM 1674 O O . SER A 1 211 ? 7.535 -11.289 -9.281 1 98.44 211 SER A O 1
ATOM 1676 N N . PHE A 1 212 ? 6.848 -10.695 -11.352 1 98.88 212 PHE A N 1
ATOM 1677 C CA . PHE A 1 212 ? 6.961 -12.055 -11.867 1 98.88 212 PHE A CA 1
ATOM 1678 C C . PHE A 1 212 ? 8.414 -12.492 -11.922 1 98.88 212 PHE A C 1
ATOM 1680 O O . PHE A 1 212 ? 8.727 -13.664 -11.695 1 98.88 212 PHE A O 1
ATOM 1687 N N . GLY A 1 213 ? 9.328 -11.547 -12.273 1 98.88 213 GLY A N 1
ATOM 1688 C CA . GLY A 1 213 ? 10.742 -11.859 -12.203 1 98.88 213 GLY A CA 1
ATOM 1689 C C . GLY A 1 213 ? 11.18 -12.359 -10.836 1 98.88 213 GLY A C 1
ATOM 1690 O O . GLY A 1 213 ? 11.977 -13.289 -10.734 1 98.88 213 GLY A O 1
ATOM 1691 N N . VAL A 1 214 ? 10.648 -11.734 -9.797 1 98.5 214 VAL A N 1
ATOM 1692 C CA . VAL A 1 214 ? 10.922 -12.18 -8.438 1 98.5 214 VAL A CA 1
ATOM 1693 C C . VAL A 1 214 ? 10.445 -13.617 -8.25 1 98.5 214 VAL A C 1
ATOM 1695 O O . VAL A 1 214 ? 11.18 -14.461 -7.727 1 98.5 214 VAL A O 1
ATOM 1698 N N . VAL A 1 215 ? 9.258 -13.922 -8.734 1 98.88 215 VAL A N 1
ATOM 1699 C CA . VAL A 1 215 ? 8.688 -15.258 -8.625 1 98.88 215 VAL A CA 1
ATOM 1700 C C . VAL A 1 215 ? 9.586 -16.266 -9.344 1 98.88 215 VAL A C 1
ATOM 1702 O O . VAL A 1 215 ? 9.828 -17.359 -8.836 1 98.88 215 VAL A O 1
ATOM 1705 N N . LEU A 1 216 ? 10.039 -15.883 -10.539 1 98.94 216 LEU A N 1
ATOM 1706 C CA . LEU A 1 216 ? 10.891 -16.781 -11.305 1 98.94 216 LEU A CA 1
ATOM 1707 C C . LEU A 1 216 ? 12.133 -17.156 -10.508 1 98.94 216 LEU A C 1
ATOM 1709 O O . LEU A 1 216 ? 12.531 -18.328 -10.477 1 98.94 216 LEU A O 1
ATOM 1713 N N . PHE A 1 217 ? 12.711 -16.234 -9.844 1 98.62 217 PHE A N 1
ATOM 1714 C CA . PHE A 1 217 ? 13.914 -16.547 -9.078 1 98.62 217 PHE A CA 1
ATOM 1715 C C . PHE A 1 217 ? 13.562 -17.312 -7.809 1 98.62 217 PHE A C 1
ATOM 1717 O O . PHE A 1 217 ? 14.359 -18.125 -7.336 1 98.62 217 PHE A O 1
ATOM 1724 N N . GLU A 1 218 ? 12.398 -17.062 -7.23 1 98.38 218 GLU A N 1
ATOM 1725 C CA . GLU A 1 218 ? 11.961 -17.922 -6.137 1 98.38 218 GLU A CA 1
ATOM 1726 C C . GLU A 1 218 ? 11.93 -19.391 -6.574 1 98.38 218 GLU A C 1
ATOM 1728 O O . GLU A 1 218 ? 12.375 -20.266 -5.836 1 98.38 218 GLU A O 1
ATOM 1733 N N . VAL A 1 219 ? 11.375 -19.594 -7.766 1 98.75 219 VAL A N 1
ATOM 1734 C CA . VAL A 1 219 ? 11.25 -20.953 -8.297 1 98.75 219 VAL A CA 1
ATOM 1735 C C . VAL A 1 219 ? 12.633 -21.547 -8.523 1 98.75 219 VAL A C 1
ATOM 1737 O O . VAL A 1 219 ? 12.891 -22.688 -8.141 1 98.75 219 VAL A O 1
ATOM 1740 N N . LEU A 1 220 ? 13.523 -20.797 -9.117 1 98.5 220 LEU A N 1
ATOM 1741 C CA . LEU A 1 220 ? 14.859 -21.281 -9.445 1 98.5 220 LEU A CA 1
ATOM 1742 C C . LEU A 1 220 ? 15.672 -21.562 -8.18 1 98.5 220 LEU A C 1
ATOM 1744 O O . LEU A 1 220 ? 16.375 -22.562 -8.102 1 98.5 220 LEU A O 1
ATOM 1748 N N . CYS A 1 221 ? 15.531 -20.672 -7.191 1 97.38 221 CYS A N 1
ATOM 1749 C CA . CYS A 1 221 ? 16.359 -20.75 -5.996 1 97.38 221 CYS A CA 1
ATOM 1750 C C . CYS A 1 221 ? 15.68 -21.578 -4.906 1 97.38 221 CYS A C 1
ATOM 1752 O O . CYS A 1 221 ? 16.297 -21.922 -3.902 1 97.38 221 CYS A O 1
ATOM 1754 N N . GLY A 1 222 ? 14.422 -21.844 -5.039 1 97.19 222 GLY A N 1
ATOM 1755 C CA . GLY A 1 222 ? 13.695 -22.703 -4.125 1 97.19 222 GLY A CA 1
ATOM 1756 C C . GLY A 1 222 ? 13.398 -22.047 -2.789 1 97.19 222 GLY A C 1
ATOM 1757 O O . GLY A 1 222 ? 13.406 -22.719 -1.752 1 97.19 222 GLY A O 1
ATOM 1758 N N . ARG A 1 223 ? 13.219 -20.734 -2.738 1 95.31 223 ARG A N 1
ATOM 1759 C CA . ARG A 1 223 ? 12.953 -20.016 -1.499 1 95.31 223 ARG A CA 1
ATOM 1760 C C . ARG A 1 223 ? 12.172 -18.734 -1.768 1 95.31 223 ARG A C 1
ATOM 1762 O O . ARG A 1 223 ? 12.211 -18.203 -2.879 1 95.31 223 ARG A O 1
ATOM 1769 N N . LEU A 1 224 ? 11.5 -18.312 -0.764 1 94.94 224 LEU A N 1
ATOM 1770 C CA . LEU A 1 224 ? 10.758 -17.062 -0.852 1 94.94 224 LEU A CA 1
ATOM 1771 C C . LEU A 1 224 ? 11.703 -15.875 -0.903 1 94.94 224 LEU A C 1
ATOM 1773 O O . LEU A 1 224 ? 12.852 -15.969 -0.468 1 94.94 224 LEU A O 1
ATOM 1777 N N . THR A 1 225 ? 11.203 -14.797 -1.44 1 94.19 225 THR A N 1
ATOM 1778 C CA . THR A 1 225 ? 12.016 -13.594 -1.567 1 94.19 225 THR A CA 1
ATOM 1779 C C . THR A 1 225 ? 12.398 -13.047 -0.193 1 94.19 225 THR A C 1
ATOM 1781 O O . THR A 1 225 ? 13.508 -12.547 -0.004 1 94.19 225 THR A O 1
ATOM 1784 N N . ARG A 1 226 ? 11.391 -13.016 0.747 1 79.94 226 ARG A N 1
ATOM 1785 C CA . ARG A 1 226 ? 11.719 -12.555 2.09 1 79.94 226 ARG A CA 1
ATOM 1786 C C . ARG A 1 226 ? 12.57 -13.578 2.83 1 79.94 226 ARG A C 1
ATOM 1788 O O . ARG A 1 226 ? 12.125 -14.703 3.072 1 79.94 226 ARG A O 1
ATOM 1795 N N . VAL A 1 227 ? 13.789 -13.352 2.967 1 59.81 227 VAL A N 1
ATOM 1796 C CA . VAL A 1 227 ? 14.711 -14.312 3.568 1 59.81 227 VAL A CA 1
ATOM 1797 C C . VAL A 1 227 ? 14.953 -13.945 5.031 1 59.81 227 VAL A C 1
ATOM 1799 O O . VAL A 1 227 ? 15.344 -12.812 5.34 1 59.81 227 VAL A O 1
ATOM 1802 N N . THR A 1 228 ? 14.094 -14.602 6.027 1 54.09 228 THR A N 1
ATOM 1803 C CA . THR A 1 228 ? 14.297 -14.375 7.453 1 54.09 228 THR A CA 1
ATOM 1804 C C . THR A 1 228 ? 15.719 -14.773 7.863 1 54.09 228 THR A C 1
ATOM 1806 O O . THR A 1 228 ? 16.156 -14.477 8.984 1 54.09 228 THR A O 1
ATOM 1809 N N . LYS A 1 229 ? 16.25 -15.859 7.398 1 45 229 LYS A N 1
ATOM 1810 C CA . LYS A 1 229 ? 17.234 -16.594 8.188 1 45 229 LYS A CA 1
ATOM 1811 C C . LYS A 1 229 ? 18.406 -15.711 8.578 1 45 229 LYS A C 1
ATOM 1813 O O . LYS A 1 229 ? 19.109 -16 9.539 1 45 229 LYS A O 1
ATOM 1818 N N . TYR A 1 230 ? 19.109 -15.25 7.848 1 37.03 230 TYR A N 1
ATOM 1819 C CA . TYR A 1 230 ? 20.453 -14.914 8.297 1 37.03 230 TYR A CA 1
ATOM 1820 C C . TYR A 1 230 ? 20.453 -13.625 9.117 1 37.03 230 TYR A C 1
ATOM 1822 O O . TYR A 1 230 ? 19.672 -12.711 8.844 1 37.03 230 TYR A O 1
ATOM 1830 N N . LYS A 1 231 ? 20.781 -13.703 10.289 1 43.09 231 LYS A N 1
ATOM 1831 C CA . LYS A 1 231 ? 20.969 -12.703 11.336 1 43.09 231 LYS A CA 1
ATOM 1832 C C . LYS A 1 231 ? 21.219 -11.32 10.734 1 43.09 231 LYS A C 1
ATOM 1834 O O . LYS A 1 231 ? 20.922 -10.305 11.367 1 43.09 231 LYS A O 1
ATOM 1839 N N . ASP A 1 232 ? 22.203 -11.188 9.891 1 44.88 232 ASP A N 1
ATOM 1840 C CA . ASP A 1 232 ? 22.547 -9.836 9.477 1 44.88 232 ASP A CA 1
ATOM 1841 C C . ASP A 1 232 ? 21.406 -9.188 8.68 1 44.88 232 ASP A C 1
ATOM 1843 O O . ASP A 1 232 ? 20.375 -9.828 8.438 1 44.88 232 ASP A O 1
ATOM 1847 N N . LYS A 1 233 ? 21.734 -8.328 7.621 1 50.28 233 LYS A N 1
ATOM 1848 C CA . LYS A 1 233 ? 20.859 -7.391 6.906 1 50.28 233 LYS A CA 1
ATOM 1849 C C . LYS A 1 233 ? 19.797 -8.133 6.094 1 50.28 233 LYS A C 1
ATOM 1851 O O . LYS A 1 233 ? 20.125 -8.961 5.246 1 50.28 233 LYS A O 1
ATOM 1856 N N . ARG A 1 234 ? 18.578 -8.477 6.637 1 53.91 234 ARG A N 1
ATOM 1857 C CA . ARG A 1 234 ? 17.359 -9 6.035 1 53.91 234 ARG A CA 1
ATOM 1858 C C . ARG A 1 234 ? 17.156 -8.453 4.625 1 53.91 234 ARG A C 1
ATOM 1860 O O . ARG A 1 234 ? 17 -7.242 4.445 1 53.91 234 ARG A O 1
ATOM 1867 N N . GLU A 1 235 ? 17.859 -9.312 3.592 1 71.94 235 GLU A N 1
ATOM 1868 C CA . GLU A 1 235 ? 17.734 -8.805 2.227 1 71.94 235 GLU A CA 1
ATOM 1869 C C . GLU A 1 235 ? 16.797 -9.688 1.405 1 71.94 235 GLU A C 1
ATOM 1871 O O . GLU A 1 235 ? 16.469 -10.805 1.811 1 71.94 235 GLU A O 1
ATOM 1876 N N . PHE A 1 236 ? 16.094 -9.172 0.585 1 87.31 236 PHE A N 1
ATOM 1877 C CA . PHE A 1 236 ? 15.242 -9.828 -0.401 1 87.31 236 PHE A CA 1
ATOM 1878 C C . PHE A 1 236 ? 16.078 -10.648 -1.377 1 87.31 236 PHE A C 1
ATOM 1880 O O . PHE A 1 236 ? 17.219 -10.312 -1.655 1 87.31 236 PHE A O 1
ATOM 1887 N N . LEU A 1 237 ? 15.586 -11.781 -1.693 1 93.19 237 LEU A N 1
ATOM 1888 C CA . LEU A 1 237 ? 16.234 -12.695 -2.627 1 93.19 237 LEU A CA 1
ATOM 1889 C C . LEU A 1 237 ? 16.812 -11.945 -3.816 1 93.19 237 LEU A C 1
ATOM 1891 O O . LEU A 1 237 ? 17.891 -12.281 -4.305 1 93.19 237 LEU A O 1
ATOM 1895 N N . ILE A 1 238 ? 16.156 -10.914 -4.254 1 93.19 238 ILE A N 1
ATOM 1896 C CA . ILE A 1 238 ? 16.562 -10.195 -5.461 1 93.19 238 ILE A CA 1
ATOM 1897 C C . ILE A 1 238 ? 17.922 -9.531 -5.238 1 93.19 238 ILE A C 1
ATOM 1899 O O . ILE A 1 238 ? 18.703 -9.375 -6.18 1 93.19 238 ILE A O 1
ATOM 1903 N N . ASN A 1 239 ? 18.188 -9.141 -4.066 1 90.81 239 ASN A N 1
ATOM 1904 C CA . ASN A 1 239 ? 19.5 -8.578 -3.766 1 90.81 239 ASN A CA 1
ATOM 1905 C C . ASN A 1 239 ? 20.609 -9.625 -3.906 1 90.81 239 ASN A C 1
ATOM 1907 O O . ASN A 1 239 ? 21.672 -9.328 -4.434 1 90.81 239 ASN A O 1
ATOM 1911 N N . LEU A 1 240 ? 20.359 -10.773 -3.426 1 92 240 LEU A N 1
ATOM 1912 C CA . LEU A 1 240 ? 21.297 -11.883 -3.586 1 92 240 LEU A CA 1
ATOM 1913 C C . LEU A 1 240 ? 21.484 -12.227 -5.059 1 92 240 LEU A C 1
ATOM 1915 O O . LEU A 1 240 ? 22.609 -12.461 -5.504 1 92 240 LEU A O 1
ATOM 1919 N N . VAL A 1 241 ? 20.406 -12.266 -5.766 1 96.19 241 VAL A N 1
ATOM 1920 C CA . VAL A 1 241 ? 20.438 -12.57 -7.191 1 96.19 241 VAL A CA 1
ATOM 1921 C C . VAL A 1 241 ? 21.328 -11.562 -7.914 1 96.19 241 VAL A C 1
ATOM 1923 O O . VAL A 1 241 ? 22.172 -11.938 -8.734 1 96.19 241 VAL A O 1
ATOM 1926 N N . LYS A 1 242 ? 21.156 -10.32 -7.625 1 94.56 242 LYS A N 1
ATOM 1927 C CA . LYS A 1 242 ? 21.938 -9.273 -8.273 1 94.56 242 LYS A CA 1
ATOM 1928 C C . LYS A 1 242 ? 23.422 -9.453 -7.992 1 94.56 242 LYS A C 1
ATOM 1930 O O . LYS A 1 242 ? 24.25 -9.32 -8.898 1 94.56 242 LYS A O 1
ATOM 1935 N N . ILE A 1 243 ? 23.719 -9.75 -6.754 1 94.31 243 ILE A N 1
ATOM 1936 C CA . ILE A 1 243 ? 25.109 -9.961 -6.352 1 94.31 243 ILE A CA 1
ATOM 1937 C C . ILE A 1 243 ? 25.688 -11.141 -7.125 1 94.31 243 ILE A C 1
ATOM 1939 O O . ILE A 1 243 ? 26.75 -11.023 -7.742 1 94.31 243 ILE A O 1
ATOM 1943 N N . HIS A 1 244 ? 25.016 -12.242 -7.16 1 96.5 244 HIS A N 1
ATOM 1944 C CA . HIS A 1 244 ? 25.531 -13.453 -7.785 1 96.5 244 HIS A CA 1
ATOM 1945 C C . HIS A 1 244 ? 25.516 -13.336 -9.305 1 96.5 244 HIS A C 1
ATOM 1947 O O . HIS A 1 244 ? 26.375 -13.906 -9.977 1 96.5 244 HIS A O 1
ATOM 1953 N N . TRP A 1 245 ? 24.547 -12.648 -9.812 1 96.81 245 TRP A N 1
ATOM 1954 C CA . TRP A 1 245 ? 24.516 -12.406 -11.25 1 96.81 245 TRP A CA 1
ATOM 1955 C C . TRP A 1 245 ? 25.766 -11.656 -11.703 1 96.81 245 TRP A C 1
ATOM 1957 O O . TRP A 1 245 ? 26.406 -12.039 -12.688 1 96.81 245 TRP A O 1
ATOM 1967 N N . GLY A 1 246 ? 26.109 -10.609 -10.969 1 96.38 246 GLY A N 1
ATOM 1968 C CA . GLY A 1 246 ? 27.281 -9.812 -11.289 1 96.38 246 GLY A CA 1
ATOM 1969 C C . GLY A 1 246 ? 28.578 -10.609 -11.203 1 96.38 246 GLY A C 1
ATOM 1970 O O . GLY A 1 246 ? 29.5 -10.383 -11.984 1 96.38 246 GLY A O 1
ATOM 1971 N N . ARG A 1 247 ? 28.578 -11.547 -10.305 1 96.88 247 ARG A N 1
ATOM 1972 C CA . ARG A 1 247 ? 29.781 -12.336 -10.062 1 96.88 247 ARG A CA 1
ATOM 1973 C C . ARG A 1 247 ? 29.797 -13.594 -10.93 1 96.88 247 ARG A C 1
ATOM 1975 O O . ARG A 1 247 ? 30.734 -14.375 -10.883 1 96.88 247 ARG A O 1
ATOM 1982 N N . LYS A 1 248 ? 28.734 -13.883 -11.688 1 96.5 248 LYS A N 1
ATOM 1983 C CA . LYS A 1 248 ? 28.578 -15.086 -12.5 1 96.5 248 LYS A CA 1
ATOM 1984 C C . LYS A 1 248 ? 28.609 -16.344 -11.641 1 96.5 248 LYS A C 1
ATOM 1986 O O . LYS A 1 248 ? 29.25 -17.328 -12 1 96.5 248 LYS A O 1
ATOM 1991 N N . THR A 1 249 ? 28.016 -16.219 -10.438 1 97.25 249 THR A N 1
ATOM 1992 C CA . THR A 1 249 ? 27.984 -17.344 -9.508 1 97.25 249 THR A CA 1
ATOM 1993 C C . THR A 1 249 ? 26.531 -17.688 -9.148 1 97.25 249 THR A C 1
ATOM 1995 O O . THR A 1 249 ? 26.25 -18.031 -8 1 97.25 249 THR A O 1
ATOM 1998 N N . LEU A 1 250 ? 25.656 -17.484 -10.07 1 96.06 250 LEU A N 1
ATOM 1999 C CA . LEU A 1 250 ? 24.25 -17.75 -9.82 1 96.06 250 LEU A CA 1
ATOM 2000 C C . LEU A 1 250 ? 24.047 -19.203 -9.383 1 96.06 250 LEU A C 1
ATOM 2002 O O . LEU A 1 250 ? 23.156 -19.484 -8.586 1 96.06 250 LEU A O 1
ATOM 2006 N N . ASP A 1 251 ? 24.875 -20.078 -9.844 1 94.44 251 ASP A N 1
ATOM 2007 C CA . ASP A 1 251 ? 24.781 -21.5 -9.531 1 94.44 251 ASP A CA 1
ATOM 2008 C C . ASP A 1 251 ? 24.875 -21.734 -8.023 1 94.44 251 ASP A C 1
ATOM 2010 O O . ASP A 1 251 ? 24.359 -22.734 -7.523 1 94.44 251 ASP A O 1
ATOM 2014 N N . GLU A 1 252 ? 25.391 -20.781 -7.273 1 95.38 252 GLU A N 1
ATOM 2015 C CA . GLU A 1 252 ? 25.609 -20.938 -5.84 1 95.38 252 GLU A CA 1
ATOM 2016 C C . GLU A 1 252 ? 24.312 -20.766 -5.066 1 95.38 252 GLU A C 1
ATOM 2018 O O . GLU A 1 252 ? 24.219 -21.125 -3.893 1 95.38 252 GLU A O 1
ATOM 2023 N N . ILE A 1 253 ? 23.328 -20.203 -5.738 1 95.25 253 ILE A N 1
ATOM 2024 C CA . ILE A 1 253 ? 22.109 -19.922 -4.969 1 95.25 253 ILE A CA 1
ATOM 2025 C C . ILE A 1 253 ? 20.922 -20.656 -5.586 1 95.25 253 ILE A C 1
ATOM 2027 O O . ILE A 1 253 ? 19.781 -20.469 -5.152 1 95.25 253 ILE A O 1
ATOM 2031 N N . ILE A 1 254 ? 21.188 -21.484 -6.57 1 97.06 254 ILE A N 1
ATOM 2032 C CA . ILE A 1 254 ? 20.125 -22.312 -7.152 1 97.06 254 ILE A CA 1
ATOM 2033 C C . ILE A 1 254 ? 19.734 -23.406 -6.172 1 97.06 254 ILE A C 1
ATOM 2035 O O . ILE A 1 254 ? 20.578 -23.906 -5.426 1 97.06 254 ILE A O 1
ATOM 2039 N N . TYR A 1 255 ? 18.453 -23.703 -6.141 1 97 255 TYR A N 1
ATOM 2040 C CA . TYR A 1 255 ? 17.984 -24.812 -5.324 1 97 255 TYR A CA 1
ATOM 2041 C C . TYR A 1 255 ? 18.781 -26.078 -5.609 1 97 255 TYR A C 1
ATOM 2043 O O . TYR A 1 255 ? 18.828 -26.547 -6.75 1 97 255 TYR A O 1
ATOM 2051 N N . SER A 1 256 ? 19.375 -26.641 -4.672 1 95.94 256 SER A N 1
ATOM 2052 C CA . SER A 1 256 ? 20.359 -27.703 -4.82 1 95.94 256 SER A CA 1
ATOM 2053 C C . SER A 1 256 ? 19.766 -28.922 -5.508 1 95.94 256 SER A C 1
ATOM 2055 O O . SER A 1 256 ? 20.453 -29.609 -6.281 1 95.94 256 SER A O 1
ATOM 2057 N N . GLU A 1 257 ? 18.531 -29.188 -5.281 1 95.19 257 GLU A N 1
ATOM 2058 C CA . GLU A 1 257 ? 17.891 -30.375 -5.836 1 95.19 257 GLU A CA 1
ATOM 2059 C C . GLU A 1 257 ? 17.703 -30.25 -7.344 1 95.19 257 GLU A C 1
ATOM 2061 O O . GLU A 1 257 ? 17.469 -31.25 -8.031 1 95.19 257 GLU A O 1
ATOM 2066 N N . LEU A 1 258 ? 17.859 -29.016 -7.836 1 95.38 258 LEU A N 1
ATOM 2067 C CA . LEU A 1 258 ? 17.641 -28.797 -9.258 1 95.38 258 LEU A CA 1
ATOM 2068 C C . LEU A 1 258 ? 18.969 -28.859 -10.023 1 95.38 258 LEU A C 1
ATOM 2070 O O . LEU A 1 258 ? 18.969 -29 -11.25 1 95.38 258 LEU A O 1
ATOM 2074 N N . GLU A 1 259 ? 20.031 -28.688 -9.375 1 89.44 259 GLU A N 1
ATOM 2075 C CA . GLU A 1 259 ? 21.328 -28.5 -10 1 89.44 259 GLU A CA 1
ATOM 2076 C C . GLU A 1 259 ? 21.672 -29.641 -10.953 1 89.44 259 GLU A C 1
ATOM 2078 O O . GLU A 1 259 ? 22.203 -29.422 -12.031 1 89.44 259 GLU A O 1
ATOM 2083 N N . THR A 1 260 ? 21.328 -30.828 -10.594 1 88.44 260 THR A N 1
ATOM 2084 C CA . THR A 1 260 ? 21.703 -31.984 -11.398 1 88.44 260 THR A CA 1
ATOM 2085 C C . THR A 1 260 ? 20.703 -32.188 -12.531 1 88.44 260 THR A C 1
ATOM 2087 O O . THR A 1 260 ? 20.984 -32.938 -13.484 1 88.44 260 THR A O 1
ATOM 2090 N N . GLN A 1 261 ? 19.609 -31.531 -12.484 1 91.62 261 GLN A N 1
ATOM 2091 C CA . GLN A 1 261 ? 18.547 -31.734 -13.461 1 91.62 261 GLN A CA 1
ATOM 2092 C C . GLN A 1 261 ? 18.625 -30.719 -14.594 1 91.62 261 GLN A C 1
ATOM 2094 O O . GLN A 1 261 ? 18.188 -30.984 -15.711 1 91.62 261 GLN A O 1
ATOM 2099 N N . ILE A 1 262 ? 19.141 -29.609 -14.328 1 95.56 262 ILE A N 1
ATOM 2100 C CA . ILE A 1 262 ? 18.953 -28.469 -15.211 1 95.56 262 ILE A CA 1
ATOM 2101 C C . ILE A 1 262 ? 20 -28.5 -16.328 1 95.56 262 ILE A C 1
ATOM 2103 O O . ILE A 1 262 ? 21.203 -28.625 -16.047 1 95.56 262 ILE A O 1
ATOM 2107 N N . ASN A 1 263 ? 19.5 -28.469 -17.484 1 95.06 263 ASN A N 1
ATOM 2108 C CA . ASN A 1 263 ? 20.359 -28.25 -18.641 1 95.06 263 ASN A CA 1
ATOM 2109 C C . ASN A 1 263 ? 20.953 -26.844 -18.641 1 95.06 263 ASN A C 1
ATOM 2111 O O . ASN A 1 263 ? 20.266 -25.875 -18.312 1 95.06 263 ASN A O 1
ATOM 2115 N N . LYS A 1 264 ? 22.156 -26.75 -19.062 1 95.06 264 LYS A N 1
ATOM 2116 C CA . LYS A 1 264 ? 22.891 -25.484 -18.984 1 95.06 264 LYS A CA 1
ATOM 2117 C C . LYS A 1 264 ? 22.219 -24.406 -19.828 1 95.06 264 LYS A C 1
ATOM 2119 O O . LYS A 1 264 ? 22.109 -23.266 -19.406 1 95.06 264 LYS A O 1
ATOM 2124 N N . LEU A 1 265 ? 21.797 -24.766 -21.016 1 96.69 265 LEU A N 1
ATOM 2125 C CA . LEU A 1 265 ? 21.172 -23.797 -21.906 1 96.69 265 LEU A CA 1
ATOM 2126 C C . LEU A 1 265 ? 19.797 -23.391 -21.375 1 96.69 265 LEU A C 1
ATOM 2128 O O . LEU A 1 265 ? 19.391 -22.234 -21.5 1 96.69 265 LEU A O 1
ATOM 2132 N N . SER A 1 266 ? 19.078 -24.375 -20.859 1 97.75 266 SER A N 1
ATOM 2133 C CA . SER A 1 266 ? 17.781 -24.094 -20.219 1 97.75 266 SER A CA 1
ATOM 2134 C C . SER A 1 266 ? 17.938 -23.125 -19.062 1 97.75 266 SER A C 1
ATOM 2136 O O . SER A 1 266 ? 17.188 -22.141 -18.969 1 97.75 266 SER A O 1
ATOM 2138 N N . LEU A 1 267 ? 18.969 -23.375 -18.281 1 97.81 267 LEU A N 1
ATOM 2139 C CA . LEU A 1 267 ? 19.25 -22.5 -17.141 1 97.81 267 LEU A CA 1
ATOM 2140 C C . LEU A 1 267 ? 19.594 -21.094 -17.609 1 97.81 267 LEU A C 1
ATOM 2142 O O . LEU A 1 267 ? 19.078 -20.109 -17.047 1 97.81 267 LEU A O 1
ATOM 2146 N N . LEU A 1 268 ? 20.438 -21.047 -18.562 1 97.88 268 LEU A N 1
ATOM 2147 C CA . LEU A 1 268 ? 20.891 -19.75 -19.062 1 97.88 268 LEU A CA 1
ATOM 2148 C C . LEU A 1 268 ? 19.719 -18.938 -19.609 1 97.88 268 LEU A C 1
ATOM 2150 O O . LEU A 1 268 ? 19.578 -17.75 -19.312 1 97.88 268 LEU A O 1
ATOM 2154 N N . THR A 1 269 ? 18.906 -19.562 -20.406 1 98.62 269 THR A N 1
ATOM 2155 C CA . THR A 1 269 ? 17.75 -18.891 -21.016 1 98.62 269 THR A CA 1
ATOM 2156 C C . THR A 1 269 ? 16.766 -18.438 -19.953 1 98.62 269 THR A C 1
ATOM 2158 O O . THR A 1 269 ? 16.312 -17.297 -19.969 1 98.62 269 THR A O 1
ATOM 2161 N N . PHE A 1 270 ? 16.484 -19.281 -18.984 1 98.75 270 PHE A N 1
ATOM 2162 C CA . PHE A 1 270 ? 15.555 -19 -17.891 1 98.75 270 PHE A CA 1
ATOM 2163 C C . PHE A 1 270 ? 16.062 -17.844 -17.047 1 98.75 270 PHE A C 1
ATOM 2165 O O . PHE A 1 270 ? 15.336 -16.875 -16.797 1 98.75 270 PHE A O 1
ATOM 2172 N N . SER A 1 271 ? 17.328 -17.938 -16.609 1 98.69 271 SER A N 1
ATOM 2173 C CA . SER A 1 271 ? 17.891 -16.953 -15.695 1 98.69 271 SER A CA 1
ATOM 2174 C C . SER A 1 271 ? 18.047 -15.594 -16.375 1 98.69 271 SER A C 1
ATOM 2176 O O . SER A 1 271 ? 17.859 -14.547 -15.75 1 98.69 271 SER A O 1
ATOM 2178 N N . THR A 1 272 ? 18.297 -15.641 -17.672 1 98.69 272 THR A N 1
ATOM 2179 C CA . THR A 1 272 ? 18.469 -14.398 -18.406 1 98.69 272 THR A CA 1
ATOM 2180 C C . THR A 1 272 ? 17.156 -13.625 -18.5 1 98.69 272 THR A C 1
ATOM 2182 O O . THR A 1 272 ? 17.109 -12.43 -18.203 1 98.69 272 THR A O 1
ATOM 2185 N N . ILE A 1 273 ? 16.125 -14.305 -18.859 1 98.88 273 ILE A N 1
ATOM 2186 C CA . ILE A 1 273 ? 14.852 -13.617 -18.984 1 98.88 273 ILE A CA 1
ATOM 2187 C C . ILE A 1 273 ? 14.359 -13.188 -17.609 1 98.88 273 ILE A C 1
ATOM 2189 O O . ILE A 1 273 ? 13.773 -12.109 -17.453 1 98.88 273 ILE A O 1
ATOM 2193 N N . ALA A 1 274 ? 14.531 -14.023 -16.594 1 98.88 274 ALA A N 1
ATOM 2194 C CA . ALA A 1 274 ? 14.148 -13.672 -15.234 1 98.88 274 ALA A CA 1
ATOM 2195 C C . ALA A 1 274 ? 14.875 -12.406 -14.773 1 98.88 274 ALA A C 1
ATOM 2197 O O . ALA A 1 274 ? 14.258 -11.508 -14.188 1 98.88 274 ALA A O 1
ATOM 2198 N N . TYR A 1 275 ? 16.141 -12.336 -15.078 1 98.62 275 TYR A N 1
ATOM 2199 C CA . TYR A 1 275 ? 16.938 -11.188 -14.656 1 98.62 275 TYR A CA 1
ATOM 2200 C C . TYR A 1 275 ? 16.516 -9.938 -15.43 1 98.62 275 TYR A C 1
ATOM 2202 O O . TYR A 1 275 ? 16.531 -8.836 -14.875 1 98.62 275 TYR A O 1
ATOM 2210 N N . GLN A 1 276 ? 16.219 -10.094 -16.719 1 98.56 276 GLN A N 1
ATOM 2211 C CA . GLN A 1 276 ? 15.727 -8.969 -17.5 1 98.56 276 GLN A CA 1
ATOM 2212 C C . GLN A 1 276 ? 14.453 -8.391 -16.875 1 98.56 276 GLN A C 1
ATOM 2214 O O . GLN A 1 276 ? 14.227 -7.176 -16.922 1 98.56 276 GLN A O 1
ATOM 2219 N N . CYS A 1 277 ? 13.586 -9.203 -16.297 1 98.69 277 CYS A N 1
ATOM 2220 C CA . CYS A 1 277 ? 12.352 -8.758 -15.648 1 98.69 277 CYS A CA 1
ATOM 2221 C C . CYS A 1 277 ? 12.656 -7.855 -14.453 1 98.69 277 CYS A C 1
ATOM 2223 O O . CYS A 1 277 ? 11.828 -7.023 -14.078 1 98.69 277 CYS A O 1
ATOM 2225 N N . LEU A 1 278 ? 13.836 -7.992 -13.844 1 97.69 278 LEU A N 1
ATOM 2226 C CA . LEU A 1 278 ? 14.203 -7.262 -12.633 1 97.69 278 LEU A CA 1
ATOM 2227 C C . LEU A 1 278 ? 14.852 -5.926 -12.977 1 97.69 278 LEU A C 1
ATOM 2229 O O . LEU A 1 278 ? 15.133 -5.121 -12.086 1 97.69 278 LEU A O 1
ATOM 2233 N N . GLN A 1 279 ? 15.086 -5.723 -14.273 1 96.38 279 GLN A N 1
ATOM 2234 C CA . GLN A 1 279 ? 15.758 -4.492 -14.688 1 96.38 279 GLN A CA 1
ATOM 2235 C C . GLN A 1 279 ? 14.844 -3.281 -14.5 1 96.38 279 GLN A C 1
ATOM 2237 O O . GLN A 1 279 ? 13.844 -3.354 -13.789 1 96.38 279 GLN A O 1
ATOM 2242 N N . SER A 1 280 ? 15.227 -2.156 -15.047 1 90.25 280 SER A N 1
ATOM 2243 C CA . SER A 1 280 ? 14.492 -0.928 -14.773 1 90.25 280 SER A CA 1
ATOM 2244 C C . SER A 1 280 ? 13.508 -0.608 -15.891 1 90.25 280 SER A C 1
ATOM 2246 O O . SER A 1 280 ? 13.844 -0.716 -17.062 1 90.25 280 SER A O 1
ATOM 2248 N N . GLY A 1 281 ? 12.359 -0.245 -15.391 1 83.19 281 GLY A N 1
ATOM 2249 C CA . GLY A 1 281 ? 11.336 0.375 -16.219 1 83.19 281 GLY A CA 1
ATOM 2250 C C . GLY A 1 281 ? 11.195 -0.276 -17.578 1 83.19 281 GLY A C 1
ATOM 2251 O O . GLY A 1 281 ? 10.953 -1.481 -17.672 1 83.19 281 GLY A O 1
ATOM 2252 N N . ASN A 1 282 ? 11.586 0.475 -18.609 1 84.06 282 ASN A N 1
ATOM 2253 C CA . ASN A 1 282 ? 11.32 0.117 -20 1 84.06 282 ASN A CA 1
ATOM 2254 C C . ASN A 1 282 ? 12.297 -0.938 -20.5 1 84.06 282 ASN A C 1
ATOM 2256 O O . ASN A 1 282 ? 12.078 -1.525 -21.562 1 84.06 282 ASN A O 1
ATOM 2260 N N . GLU A 1 283 ? 13.266 -1.242 -19.75 1 94.31 283 GLU A N 1
ATOM 2261 C CA . GLU A 1 283 ? 14.195 -2.299 -20.125 1 94.31 283 GLU A CA 1
ATOM 2262 C C . GLU A 1 283 ? 13.594 -3.68 -19.875 1 94.31 283 GLU A C 1
ATOM 2264 O O . GLU A 1 283 ? 14.094 -4.684 -20.391 1 94.31 283 GLU A O 1
ATOM 2269 N N . ARG A 1 284 ? 12.57 -3.719 -19.156 1 97.44 284 ARG A N 1
ATOM 2270 C CA . ARG A 1 284 ? 11.93 -4.996 -18.859 1 97.44 284 ARG A CA 1
ATOM 2271 C C . ARG A 1 284 ? 11.18 -5.516 -20.078 1 97.44 284 ARG A C 1
ATOM 2273 O O . ARG A 1 284 ? 10.617 -4.734 -20.859 1 97.44 284 ARG A O 1
ATOM 2280 N N . PRO A 1 285 ? 11.18 -6.773 -20.281 1 98.25 285 PRO A N 1
ATOM 2281 C CA . PRO A 1 285 ? 10.445 -7.363 -21.406 1 98.25 285 PRO A CA 1
ATOM 2282 C C . PRO A 1 285 ? 8.93 -7.285 -21.234 1 98.25 285 PRO A C 1
ATOM 2284 O O . PRO A 1 285 ? 8.445 -6.949 -20.141 1 98.25 285 PRO A O 1
ATOM 2287 N N . THR A 1 286 ? 8.219 -7.484 -22.344 1 97.06 286 THR A N 1
ATOM 2288 C CA . THR A 1 286 ? 6.781 -7.727 -22.25 1 97.06 286 THR A CA 1
ATOM 2289 C C . THR A 1 286 ? 6.504 -9.148 -21.766 1 97.06 286 THR A C 1
ATOM 2291 O O . THR A 1 286 ? 7.379 -10.016 -21.844 1 97.06 286 THR A O 1
ATOM 2294 N N . MET A 1 287 ? 5.309 -9.367 -21.297 1 98.06 287 MET A N 1
ATOM 2295 C CA . MET A 1 287 ? 4.977 -10.734 -20.906 1 98.06 287 MET A CA 1
ATOM 2296 C C . MET A 1 287 ? 4.988 -11.664 -22.109 1 98.06 287 MET A C 1
ATOM 2298 O O . MET A 1 287 ? 5.312 -12.852 -21.984 1 98.06 287 MET A O 1
ATOM 2302 N N . LYS A 1 288 ? 4.691 -11.141 -23.234 1 98.19 288 LYS A N 1
ATOM 2303 C CA . LYS A 1 288 ? 4.793 -11.938 -24.453 1 98.19 288 LYS A CA 1
ATOM 2304 C C . LYS A 1 288 ? 6.207 -12.484 -24.625 1 98.19 288 LYS A C 1
ATOM 2306 O O . LYS A 1 288 ? 6.391 -13.672 -24.891 1 98.19 288 LYS A O 1
ATOM 2311 N N . LYS A 1 289 ? 7.145 -11.609 -24.5 1 98.62 289 LYS A N 1
ATOM 2312 C CA . LYS A 1 289 ? 8.539 -12.023 -24.609 1 98.62 289 LYS A CA 1
ATOM 2313 C C . LYS A 1 289 ? 8.914 -13.008 -23.516 1 98.62 289 LYS A C 1
ATOM 2315 O O . LYS A 1 289 ? 9.68 -13.945 -23.75 1 98.62 289 LYS A O 1
ATOM 2320 N N . VAL A 1 290 ? 8.43 -12.812 -22.328 1 98.88 290 VAL A N 1
ATOM 2321 C CA . VAL A 1 290 ? 8.695 -13.711 -21.203 1 98.88 290 VAL A CA 1
ATOM 2322 C C . VAL A 1 290 ? 8.172 -15.109 -21.547 1 98.88 290 VAL A C 1
ATOM 2324 O O . VAL A 1 290 ? 8.875 -16.109 -21.344 1 98.88 290 VAL A O 1
ATOM 2327 N N . VAL A 1 291 ? 6.953 -15.195 -22.109 1 98.88 291 VAL A N 1
ATOM 2328 C CA . VAL A 1 291 ? 6.367 -16.469 -22.5 1 98.88 291 VAL A CA 1
ATOM 2329 C C . VAL A 1 291 ? 7.254 -17.156 -23.547 1 98.88 291 VAL A C 1
ATOM 2331 O O . VAL A 1 291 ? 7.559 -18.344 -23.422 1 98.88 291 VAL A O 1
ATOM 2334 N N . GLU A 1 292 ? 7.703 -16.406 -24.453 1 98.88 292 GLU A N 1
ATOM 2335 C CA . GLU A 1 292 ? 8.539 -16.938 -25.531 1 98.88 292 GLU A CA 1
ATOM 2336 C C . GLU A 1 292 ? 9.844 -17.516 -24.984 1 98.88 292 GLU A C 1
ATOM 2338 O O . GLU A 1 292 ? 10.258 -18.609 -25.359 1 98.88 292 GLU A O 1
ATOM 2343 N N . GLN A 1 293 ? 10.453 -16.797 -24.094 1 98.88 293 GLN A N 1
ATOM 2344 C CA . GLN A 1 293 ? 11.75 -17.203 -23.562 1 98.88 293 GLN A CA 1
ATOM 2345 C C . GLN A 1 293 ? 11.602 -18.375 -22.609 1 98.88 293 GLN A C 1
ATOM 2347 O O . GLN A 1 293 ? 12.469 -19.266 -22.562 1 98.88 293 GLN A O 1
ATOM 2352 N N . LEU A 1 294 ? 10.562 -18.406 -21.844 1 98.88 294 LEU A N 1
ATOM 2353 C CA . LEU A 1 294 ? 10.312 -19.547 -20.969 1 98.88 294 LEU A CA 1
ATOM 2354 C C . LEU A 1 294 ? 10.047 -20.812 -21.797 1 98.88 294 LEU A C 1
ATOM 2356 O O . LEU A 1 294 ? 10.492 -21.906 -21.422 1 98.88 294 LEU A O 1
ATOM 2360 N N . GLN A 1 295 ? 9.297 -20.625 -22.906 1 98.81 295 GLN A N 1
ATOM 2361 C CA . GLN A 1 295 ? 9.086 -21.75 -23.812 1 98.81 295 GLN A CA 1
ATOM 2362 C C . GLN A 1 295 ? 10.406 -22.266 -24.375 1 98.81 295 GLN A C 1
ATOM 2364 O O . GLN A 1 295 ? 10.625 -23.484 -24.469 1 98.81 295 GLN A O 1
ATOM 2369 N N . LYS A 1 296 ? 11.234 -21.359 -24.75 1 98.62 296 LYS A N 1
ATOM 2370 C CA . LYS A 1 296 ? 12.547 -21.734 -25.266 1 98.62 296 LYS A CA 1
ATOM 2371 C C . LYS A 1 296 ? 13.352 -22.484 -24.203 1 98.62 296 LYS A C 1
ATOM 2373 O O . LYS A 1 296 ? 14.008 -23.484 -24.516 1 98.62 296 LYS A O 1
ATOM 2378 N N . ALA A 1 297 ? 13.344 -22.031 -22.969 1 98.56 297 ALA A N 1
ATOM 2379 C CA . ALA A 1 297 ? 14.016 -22.734 -21.875 1 98.56 297 ALA A CA 1
ATOM 2380 C C . ALA A 1 297 ? 13.484 -24.156 -21.703 1 98.56 297 ALA A C 1
ATOM 2382 O O . ALA A 1 297 ? 14.25 -25.094 -21.484 1 98.56 297 ALA A O 1
ATOM 2383 N N . LEU A 1 298 ? 12.164 -24.297 -21.812 1 98.44 298 LEU A N 1
ATOM 2384 C CA . LEU A 1 298 ? 11.539 -25.609 -21.719 1 98.44 298 LEU A CA 1
ATOM 2385 C C . LEU A 1 298 ? 11.984 -26.516 -22.859 1 98.44 298 LEU A C 1
ATOM 2387 O O . LEU A 1 298 ? 12.297 -27.688 -22.641 1 98.44 298 LEU A O 1
ATOM 2391 N N . ASP A 1 299 ? 12.039 -25.953 -24.062 1 97.62 299 ASP A N 1
ATOM 2392 C CA . ASP A 1 299 ? 12.453 -26.719 -25.234 1 97.62 299 ASP A CA 1
ATOM 2393 C C . ASP A 1 299 ? 13.891 -27.219 -25.078 1 97.62 299 ASP A C 1
ATOM 2395 O O . ASP A 1 299 ? 14.188 -28.375 -25.406 1 97.62 299 ASP A O 1
ATOM 2399 N N . TYR A 1 300 ? 14.75 -26.375 -24.594 1 96.88 300 TYR A N 1
ATOM 2400 C CA . TYR A 1 300 ? 16.141 -26.766 -24.359 1 96.88 300 TYR A CA 1
ATOM 2401 C C . TYR A 1 300 ? 16.219 -27.906 -23.359 1 96.88 300 TYR A C 1
ATOM 2403 O O . TYR A 1 300 ? 17.031 -28.812 -23.5 1 96.88 300 TYR A O 1
ATOM 2411 N N . GLN A 1 301 ? 15.422 -27.859 -22.344 1 96.38 301 GLN A N 1
ATOM 2412 C CA . GLN A 1 301 ? 15.43 -28.875 -21.297 1 96.38 301 GLN A CA 1
ATOM 2413 C C . GLN A 1 301 ? 14.914 -30.203 -21.844 1 96.38 301 GLN A C 1
ATOM 2415 O O . GLN A 1 301 ? 15.445 -31.266 -21.516 1 96.38 301 GLN A O 1
ATOM 2420 N N . LEU A 1 302 ? 13.883 -30.141 -22.688 1 94.38 302 LEU A N 1
ATOM 2421 C CA . LEU A 1 302 ? 13.25 -31.344 -23.203 1 94.38 302 LEU A CA 1
ATOM 2422 C C . LEU A 1 302 ? 14.141 -32.031 -24.234 1 94.38 302 LEU A C 1
ATOM 2424 O O . LEU A 1 302 ? 14.164 -33.25 -24.312 1 94.38 302 LEU A O 1
ATOM 2428 N N . VAL A 1 303 ? 14.844 -31.312 -25.031 1 88.38 303 VAL A N 1
ATOM 2429 C CA . VAL A 1 303 ? 15.742 -31.891 -26.016 1 88.38 303 VAL A CA 1
ATOM 2430 C C . VAL A 1 303 ? 16.875 -32.625 -25.328 1 88.38 303 VAL A C 1
ATOM 2432 O O . VAL A 1 303 ? 17.297 -33.719 -25.766 1 88.38 303 VAL A O 1
ATOM 2435 N N . SER A 1 304 ? 17.359 -32.094 -24.266 1 76.5 304 SER A N 1
ATOM 2436 C CA . SER A 1 304 ? 18.438 -32.719 -23.516 1 76.5 304 SER A CA 1
ATOM 2437 C C . SER A 1 304 ? 17.984 -34.031 -22.859 1 76.5 304 SER A C 1
ATOM 2439 O O . SER A 1 304 ? 18.75 -35 -22.781 1 76.5 304 SER A O 1
ATOM 2441 N N . CYS A 1 305 ? 16.797 -34.062 -22.391 1 71.62 305 CYS A N 1
ATOM 2442 C CA . CYS A 1 305 ? 16.25 -35.25 -21.766 1 71.62 305 CYS A CA 1
ATOM 2443 C C . CYS A 1 305 ? 16.047 -36.375 -22.781 1 71.62 305 CYS A C 1
ATOM 2445 O O . CYS A 1 305 ? 16.25 -37.531 -22.484 1 71.62 305 CYS A O 1
ATOM 2447 N N . CYS A 1 306 ? 15.594 -35.938 -23.969 1 64.56 306 CYS A N 1
ATOM 2448 C CA . CYS A 1 306 ? 15.398 -36.938 -25.016 1 64.56 306 CYS A CA 1
ATOM 2449 C C . CYS A 1 306 ? 16.734 -37.5 -25.469 1 64.56 306 CYS A C 1
ATOM 2451 O O . CYS A 1 306 ? 16.844 -38.688 -25.734 1 64.56 306 CYS A O 1
ATOM 2453 N N . ILE A 1 307 ? 17.641 -36.656 -25.578 1 52.66 307 ILE A N 1
ATOM 2454 C CA . ILE A 1 307 ? 18.938 -37.125 -26.016 1 52.66 307 ILE A CA 1
ATOM 2455 C C . ILE A 1 307 ? 19.516 -38.062 -24.953 1 52.66 307 ILE A C 1
ATOM 2457 O O . ILE A 1 307 ? 20.094 -39.094 -25.281 1 52.66 307 ILE A O 1
ATOM 2461 N N . ARG A 1 308 ? 19.25 -37.844 -23.75 1 52.72 308 ARG A N 1
ATOM 2462 C CA . ARG A 1 308 ? 19.766 -38.688 -22.688 1 52.72 308 ARG A CA 1
ATOM 2463 C C . ARG A 1 308 ? 19.062 -40.062 -22.703 1 52.72 308 ARG A C 1
ATOM 2465 O O . ARG A 1 308 ? 19.672 -41.062 -22.344 1 52.72 308 ARG A O 1
ATOM 2472 N N . LEU A 1 309 ? 17.812 -39.969 -23.078 1 49.66 309 LEU A N 1
ATOM 2473 C CA . LEU A 1 309 ? 17.094 -41.25 -23.125 1 49.66 309 LEU A CA 1
ATOM 2474 C C . LEU A 1 309 ? 17.625 -42.094 -24.266 1 49.66 309 LEU A C 1
ATOM 2476 O O . LEU A 1 309 ? 17.484 -43.344 -24.25 1 49.66 309 LEU A O 1
ATOM 2480 N N . TYR A 1 310 ? 18.156 -41.469 -25.281 1 46.41 310 TYR A N 1
ATOM 2481 C CA . TYR A 1 310 ? 18.688 -42.25 -26.406 1 46.41 310 TYR A CA 1
ATOM 2482 C C . TYR A 1 310 ? 20.141 -42.625 -26.172 1 46.41 310 TYR A C 1
ATOM 2484 O O . TYR A 1 310 ? 20.688 -43.469 -26.875 1 46.41 310 TYR A O 1
ATOM 2492 N N . ILE A 1 311 ? 20.734 -42.062 -25.328 1 39.78 311 ILE A N 1
ATOM 2493 C CA . ILE A 1 311 ? 22.078 -42.562 -25.062 1 39.78 311 ILE A CA 1
ATOM 2494 C C . ILE A 1 311 ? 22.047 -43.562 -23.922 1 39.78 311 ILE A C 1
ATOM 2496 O O . ILE A 1 311 ? 21.406 -43.344 -22.891 1 39.78 311 ILE A O 1
ATOM 2500 N N . MET B 1 1 ? -23.859 -3.961 12.672 1 49 1 MET B N 1
ATOM 2501 C CA . MET B 1 1 ? -22.844 -3.088 13.242 1 49 1 MET B CA 1
ATOM 2502 C C . MET B 1 1 ? -21.672 -3.898 13.773 1 49 1 MET B C 1
ATOM 2504 O O . MET B 1 1 ? -21.859 -4.984 14.328 1 49 1 MET B O 1
ATOM 2508 N N . SER B 1 2 ? -20.516 -3.467 13.469 1 59.31 2 SER B N 1
ATOM 2509 C CA . SER B 1 2 ? -19.312 -4.133 13.953 1 59.31 2 SER B CA 1
ATOM 2510 C C . SER B 1 2 ? -19.141 -3.945 15.461 1 59.31 2 SER B C 1
ATOM 2512 O O . SER B 1 2 ? -19.812 -3.1 16.062 1 59.31 2 SER B O 1
ATOM 2514 N N . SER B 1 3 ? -18.391 -4.871 16.078 1 66.44 3 SER B N 1
ATOM 2515 C CA . SER B 1 3 ? -18.125 -4.809 17.516 1 66.44 3 SER B CA 1
ATOM 2516 C C . SER B 1 3 ? -17.656 -3.418 17.922 1 66.44 3 SER B C 1
ATOM 2518 O O . SER B 1 3 ? -18.094 -2.885 18.938 1 66.44 3 SER B O 1
ATOM 2520 N N . ILE B 1 4 ? -16.953 -2.809 17.109 1 71.88 4 ILE B N 1
ATOM 2521 C CA . ILE B 1 4 ? -16.406 -1.501 17.469 1 71.88 4 ILE B CA 1
ATOM 2522 C C . ILE B 1 4 ? -17.516 -0.45 17.391 1 71.88 4 ILE B C 1
ATOM 2524 O O . ILE B 1 4 ? -17.594 0.451 18.219 1 71.88 4 ILE B O 1
ATOM 2528 N N . GLU B 1 5 ? -18.375 -0.615 16.406 1 74.81 5 GLU B N 1
ATOM 2529 C CA . GLU B 1 5 ? -19.469 0.343 16.266 1 74.81 5 GLU B CA 1
ATOM 2530 C C . GLU B 1 5 ? -20.422 0.275 17.453 1 74.81 5 GLU B C 1
ATOM 2532 O O . GLU B 1 5 ? -20.984 1.294 17.859 1 74.81 5 GLU B O 1
ATOM 2537 N N . GLU B 1 6 ? -20.5 -0.898 17.938 1 78.75 6 GLU B N 1
ATOM 2538 C CA . GLU B 1 6 ? -21.344 -1.064 19.109 1 78.75 6 GLU B CA 1
ATOM 2539 C C . GLU B 1 6 ? -20.75 -0.357 20.328 1 78.75 6 GLU B C 1
ATOM 2541 O O . GLU B 1 6 ? -21.484 0.253 21.109 1 78.75 6 GLU B O 1
ATOM 2546 N N . GLU B 1 7 ? -19.453 -0.393 20.406 1 81.44 7 GLU B N 1
ATOM 2547 C CA . GLU B 1 7 ? -18.75 0.205 21.531 1 81.44 7 GLU B CA 1
ATOM 2548 C C . GLU B 1 7 ? -18.828 1.729 21.484 1 81.44 7 GLU B C 1
ATOM 2550 O O . GLU B 1 7 ? -18.812 2.387 22.531 1 81.44 7 GLU B O 1
ATOM 2555 N N . VAL B 1 8 ? -18.953 2.193 20.25 1 86.44 8 VAL B N 1
ATOM 2556 C CA . VAL B 1 8 ? -18.938 3.646 20.109 1 86.44 8 VAL B CA 1
ATOM 2557 C C . VAL B 1 8 ? -20.281 4.121 19.562 1 86.44 8 VAL B C 1
ATOM 2559 O O . VAL B 1 8 ? -20.344 5.094 18.797 1 86.44 8 VAL B O 1
ATOM 2562 N N . LYS B 1 9 ? -21.328 3.48 19.812 1 87 9 LYS B N 1
ATOM 2563 C CA . LYS B 1 9 ? -22.656 3.771 19.297 1 87 9 LYS B CA 1
ATOM 2564 C C . LYS B 1 9 ? -23.094 5.188 19.672 1 87 9 LYS B C 1
ATOM 2566 O O . LYS B 1 9 ? -23.828 5.836 18.922 1 87 9 LYS B O 1
ATOM 2571 N N . HIS B 1 10 ? -22.594 5.664 20.781 1 88.88 10 HIS B N 1
ATOM 2572 C CA . HIS B 1 10 ? -22.953 6.996 21.25 1 88.88 10 HIS B CA 1
ATOM 2573 C C . HIS B 1 10 ? -22.406 8.078 20.328 1 88.88 10 HIS B C 1
ATOM 2575 O O . HIS B 1 10 ? -22.859 9.227 20.375 1 88.88 10 HIS B O 1
ATOM 2581 N N . LEU B 1 11 ? -21.547 7.699 19.438 1 92.38 11 LEU B N 1
ATOM 2582 C CA . LEU B 1 11 ? -20.969 8.648 18.5 1 92.38 11 LEU B CA 1
ATOM 2583 C C . LEU B 1 11 ? -21.703 8.617 17.172 1 92.38 11 LEU B C 1
ATOM 2585 O O . LEU B 1 11 ? -21.391 9.391 16.266 1 92.38 11 LEU B O 1
ATOM 2589 N N . GLN B 1 12 ? -22.672 7.836 17.078 1 94.62 12 GLN B N 1
ATOM 2590 C CA . GLN B 1 12 ? -23.375 7.699 15.805 1 94.62 12 GLN B CA 1
ATOM 2591 C C . GLN B 1 12 ? -24.281 8.906 15.547 1 94.62 12 GLN B C 1
ATOM 2593 O O . GLN B 1 12 ? -25.016 9.344 16.438 1 94.62 12 GLN B O 1
ATOM 2598 N N . ILE B 1 13 ? -24.219 9.414 14.383 1 96 13 ILE B N 1
ATOM 2599 C CA . ILE B 1 13 ? -25.031 10.539 13.938 1 96 13 ILE B CA 1
ATOM 2600 C C . ILE B 1 13 ? -25.969 10.094 12.82 1 96 13 ILE B C 1
ATOM 2602 O O . ILE B 1 13 ? -25.531 9.461 11.859 1 96 13 ILE B O 1
ATOM 2606 N N . PRO B 1 14 ? -27.234 10.375 12.93 1 95.94 14 PRO B N 1
ATOM 2607 C CA . PRO B 1 14 ? -28.188 9.969 11.891 1 95.94 14 PRO B CA 1
ATOM 2608 C C . PRO B 1 14 ? -27.891 10.617 10.539 1 95.94 14 PRO B C 1
ATOM 2610 O O . PRO B 1 14 ? -27.516 11.789 10.477 1 95.94 14 PRO B O 1
ATOM 2613 N N . LEU B 1 15 ? -28.141 9.875 9.516 1 96.56 15 LEU B N 1
ATOM 2614 C CA . LEU B 1 15 ? -27.922 10.344 8.148 1 96.56 15 LEU B CA 1
ATOM 2615 C C . LEU B 1 15 ? -28.719 11.617 7.875 1 96.56 15 LEU B C 1
ATOM 2617 O O . LEU B 1 15 ? -28.219 12.531 7.215 1 96.56 15 LEU B O 1
ATOM 2621 N N . GLN B 1 16 ? -29.906 11.656 8.359 1 96.5 16 GLN B N 1
ATOM 2622 C CA . GLN B 1 16 ? -30.781 12.797 8.133 1 96.5 16 GLN B CA 1
ATOM 2623 C C . GLN B 1 16 ? -30.172 14.078 8.695 1 96.5 16 GLN B C 1
ATOM 2625 O O . GLN B 1 16 ? -30.312 15.148 8.102 1 96.5 16 GLN B O 1
ATOM 2630 N N . GLU B 1 17 ? -29.578 14 9.812 1 96.56 17 GLU B N 1
ATOM 2631 C CA . GLU B 1 17 ? -28.922 15.156 10.422 1 96.56 17 GLU B CA 1
ATOM 2632 C C . GLU B 1 17 ? -27.797 15.68 9.531 1 96.56 17 GLU B C 1
ATOM 2634 O O . GLU B 1 17 ? -27.641 16.891 9.352 1 96.56 17 GLU B O 1
ATOM 2639 N N . LEU B 1 18 ? -27 14.797 9 1 97.25 18 LEU B N 1
ATOM 2640 C CA . LEU B 1 18 ? -25.875 15.18 8.148 1 97.25 18 LEU B CA 1
ATOM 2641 C C . LEU B 1 18 ? -26.359 15.734 6.816 1 97.25 18 LEU B C 1
ATOM 2643 O O . LEU B 1 18 ? -25.781 16.672 6.273 1 97.25 18 LEU B O 1
ATOM 2647 N N . SER B 1 19 ? -27.438 15.109 6.332 1 96.88 19 SER B N 1
ATOM 2648 C CA . SER B 1 19 ? -28.062 15.617 5.109 1 96.88 19 SER B CA 1
ATOM 2649 C C . SER B 1 19 ? -28.547 17.047 5.293 1 96.88 19 SER B C 1
ATOM 2651 O O . SER B 1 19 ? -28.328 17.906 4.434 1 96.88 19 SER B O 1
ATOM 2653 N N . ASN B 1 20 ? -29.141 17.297 6.391 1 96.94 20 ASN B N 1
ATOM 2654 C CA . ASN B 1 20 ? -29.625 18.641 6.703 1 96.94 20 ASN B CA 1
ATOM 2655 C C . ASN B 1 20 ? -28.469 19.625 6.828 1 96.94 20 ASN B C 1
ATOM 2657 O O . ASN B 1 20 ? -28.531 20.734 6.301 1 96.94 20 ASN B O 1
ATOM 2661 N N . ALA B 1 21 ? -27.453 19.188 7.484 1 97.12 21 ALA B N 1
ATOM 2662 C CA . ALA B 1 21 ? -26.312 20.078 7.758 1 97.12 21 ALA B CA 1
ATOM 2663 C C . ALA B 1 21 ? -25.609 20.469 6.465 1 97.12 21 ALA B C 1
ATOM 2665 O O . ALA B 1 21 ? -24.969 21.531 6.402 1 97.12 21 ALA B O 1
ATOM 2666 N N . THR B 1 22 ? -25.719 19.688 5.422 1 97.25 22 THR B N 1
ATOM 2667 C CA . THR B 1 22 ? -24.984 19.891 4.188 1 97.25 22 THR B CA 1
ATOM 2668 C C . THR B 1 22 ? -25.922 20.266 3.041 1 97.25 22 THR B C 1
ATOM 2670 O O . THR B 1 22 ? -25.516 20.266 1.877 1 97.25 22 THR B O 1
ATOM 2673 N N . SER B 1 23 ? -27.203 20.484 3.252 1 96.69 23 SER B N 1
ATOM 2674 C CA . SER B 1 23 ? -28.203 20.719 2.221 1 96.69 23 SER B CA 1
ATOM 2675 C C . SER B 1 23 ? -28.25 19.562 1.223 1 96.69 23 SER B C 1
ATOM 2677 O O . SER B 1 23 ? -28.172 19.781 0.012 1 96.69 23 SER B O 1
ATOM 2679 N N . GLY B 1 24 ? -28.297 18.391 1.787 1 96.5 24 GLY B N 1
ATOM 2680 C CA . GLY B 1 24 ? -28.391 17.203 0.964 1 96.5 24 GLY B CA 1
ATOM 2681 C C . GLY B 1 24 ? -27.094 16.859 0.251 1 96.5 24 GLY B C 1
ATOM 2682 O O . GLY B 1 24 ? -27.094 16.469 -0.916 1 96.5 24 GLY B O 1
ATOM 2683 N N . PHE B 1 25 ? -25.984 17.172 0.954 1 95.62 25 PHE B N 1
ATOM 2684 C CA . PHE B 1 25 ? -24.672 16.922 0.346 1 95.62 25 PHE B CA 1
ATOM 2685 C C . PHE B 1 25 ? -24.562 17.625 -1.001 1 95.62 25 PHE B C 1
ATOM 2687 O O . PHE B 1 25 ? -24.141 17.031 -1.99 1 95.62 25 PHE B O 1
ATOM 2694 N N . SER B 1 26 ? -24.953 18.859 -1.017 1 95.12 26 SER B N 1
ATOM 2695 C CA . SER B 1 26 ? -24.922 19.688 -2.211 1 95.12 26 SER B CA 1
ATOM 2696 C C . SER B 1 26 ? -23.5 19.906 -2.703 1 95.12 26 SER B C 1
ATOM 2698 O O . SER B 1 26 ? -22.562 19.984 -1.902 1 95.12 26 SER B O 1
ATOM 2700 N N . LYS B 1 27 ? -23.312 20.109 -4.008 1 93.44 27 LYS B N 1
ATOM 2701 C CA . LYS B 1 27 ? -22.016 20.359 -4.625 1 93.44 27 LYS B CA 1
ATOM 2702 C C . LYS B 1 27 ? -21.375 21.625 -4.062 1 93.44 27 LYS B C 1
ATOM 2704 O O . LYS B 1 27 ? -20.156 21.734 -3.963 1 93.44 27 LYS B O 1
ATOM 2709 N N . ARG B 1 28 ? -22.141 22.562 -3.67 1 94 28 ARG B N 1
ATOM 2710 C CA . ARG B 1 28 ? -21.656 23.812 -3.113 1 94 28 ARG B CA 1
ATOM 2711 C C . ARG B 1 28 ? -20.906 23.594 -1.8 1 94 28 ARG B C 1
ATOM 2713 O O . ARG B 1 28 ? -20.078 24.406 -1.396 1 94 28 ARG B O 1
ATOM 2720 N N . ASN B 1 29 ? -21.188 22.5 -1.141 1 95.25 29 ASN B N 1
ATOM 2721 C CA . ASN B 1 29 ? -20.594 22.203 0.162 1 95.25 29 ASN B CA 1
ATOM 2722 C C . ASN B 1 29 ? -19.469 21.188 0.049 1 95.25 29 ASN B C 1
ATOM 2724 O O . ASN B 1 29 ? -18.875 20.797 1.058 1 95.25 29 ASN B O 1
ATOM 2728 N N . LEU B 1 30 ? -19.156 20.828 -1.183 1 94 30 LEU B N 1
ATOM 2729 C CA . LEU B 1 30 ? -18.047 19.906 -1.413 1 94 30 LEU B CA 1
ATOM 2730 C C . LEU B 1 30 ? -16.719 20.625 -1.25 1 94 30 LEU B C 1
ATOM 2732 O O . LEU B 1 30 ? -16.438 21.594 -1.958 1 94 30 LEU B O 1
ATOM 2736 N N . ILE B 1 31 ? -15.883 20.172 -0.337 1 89.69 31 ILE B N 1
ATOM 2737 C CA . ILE B 1 31 ? -14.656 20.906 -0.064 1 89.69 31 ILE B CA 1
ATOM 2738 C C . ILE B 1 31 ? -13.445 20.047 -0.43 1 89.69 31 ILE B C 1
ATOM 2740 O O . ILE B 1 31 ? -12.312 20.531 -0.423 1 89.69 31 ILE B O 1
ATOM 2744 N N . GLY B 1 32 ? -13.625 18.844 -0.69 1 84.75 32 GLY B N 1
ATOM 2745 C CA . GLY B 1 32 ? -12.5 18.016 -1.07 1 84.75 32 GLY B CA 1
ATOM 2746 C C . GLY B 1 32 ? -12.922 16.688 -1.676 1 84.75 32 GLY B C 1
ATOM 2747 O O . GLY B 1 32 ? -14.016 16.188 -1.401 1 84.75 32 GLY B O 1
ATOM 2748 N N . THR B 1 33 ? -12.086 16.234 -2.705 1 76.38 33 THR B N 1
ATOM 2749 C CA . THR B 1 33 ? -12.266 14.906 -3.305 1 76.38 33 THR B CA 1
ATOM 2750 C C . THR B 1 33 ? -10.945 14.141 -3.318 1 76.38 33 THR B C 1
ATOM 2752 O O . THR B 1 33 ? -9.898 14.695 -3.662 1 76.38 33 THR B O 1
ATOM 2755 N N . GLY B 1 34 ? -10.789 13.094 -2.484 1 61.47 34 GLY B N 1
ATOM 2756 C CA . GLY B 1 34 ? -9.57 12.312 -2.553 1 61.47 34 GLY B CA 1
ATOM 2757 C C . GLY B 1 34 ? -9.812 10.836 -2.76 1 61.47 34 GLY B C 1
ATOM 2758 O O . GLY B 1 34 ? -10.938 10.422 -3.07 1 61.47 34 GLY B O 1
ATOM 2759 N N . GLY B 1 35 ? -8.789 10.086 -2.873 1 58.66 35 GLY B N 1
ATOM 2760 C CA . GLY B 1 35 ? -8.828 8.648 -3.1 1 58.66 35 GLY B CA 1
ATOM 2761 C C . GLY B 1 35 ? -9.734 7.918 -2.123 1 58.66 35 GLY B C 1
ATOM 2762 O O . GLY B 1 35 ? -10.164 6.797 -2.395 1 58.66 35 GLY B O 1
ATOM 2763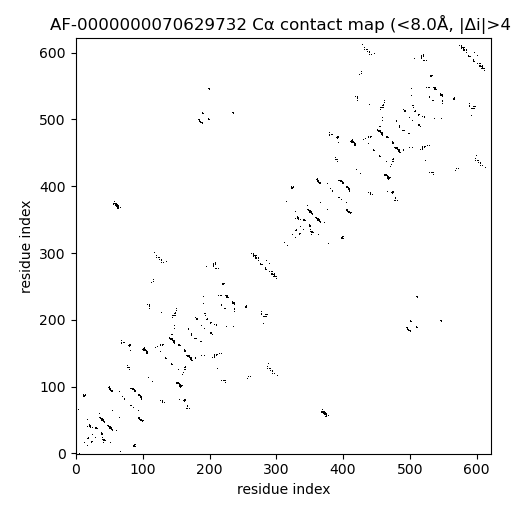 N N . PHE B 1 36 ? -10.102 8.641 -1.05 1 63 36 PHE B N 1
ATOM 2764 C CA . PHE B 1 36 ? -10.867 7.91 -0.046 1 63 36 PHE B CA 1
ATOM 2765 C C . PHE B 1 36 ? -12.305 8.43 0.021 1 63 36 PHE B C 1
ATOM 2767 O O . PHE B 1 36 ? -13.094 7.965 0.838 1 63 36 PHE B O 1
ATOM 2774 N N . GLY B 1 37 ? -12.617 9.422 -0.764 1 75.12 37 GLY B N 1
ATOM 2775 C CA . GLY B 1 37 ? -14.008 9.852 -0.806 1 75.12 37 GLY B CA 1
ATOM 2776 C C . GLY B 1 37 ? -14.164 11.359 -0.794 1 75.12 37 GLY B C 1
ATOM 2777 O O . GLY B 1 37 ? -13.172 12.094 -0.845 1 75.12 37 GLY B O 1
ATOM 2778 N N . LYS B 1 38 ? -15.375 11.797 -0.743 1 86.94 38 LYS B N 1
ATOM 2779 C CA . LYS B 1 38 ? -15.734 13.211 -0.782 1 86.94 38 LYS B CA 1
ATOM 2780 C C . LYS B 1 38 ? -15.836 13.789 0.625 1 86.94 38 LYS B C 1
ATOM 2782 O O . LYS B 1 38 ? -16.234 13.094 1.563 1 86.94 38 LYS B O 1
ATOM 2787 N N . VAL B 1 39 ? -15.438 15.023 0.696 1 92.62 39 VAL B N 1
ATOM 2788 C CA . VAL B 1 39 ? -15.586 15.719 1.971 1 92.62 39 VAL B CA 1
ATOM 2789 C C . VAL B 1 39 ? -16.516 16.922 1.803 1 92.62 39 VAL B C 1
ATOM 2791 O O . VAL B 1 39 ? -16.312 17.75 0.907 1 92.62 39 VAL B O 1
ATOM 2794 N N . TYR B 1 40 ? -17.531 17.016 2.648 1 95.44 40 TYR B N 1
ATOM 2795 C CA . TYR B 1 40 ? -18.5 18.094 2.631 1 95.44 40 TYR B CA 1
ATOM 2796 C C . TYR B 1 40 ? -18.406 18.938 3.895 1 95.44 40 TYR B C 1
ATOM 2798 O O . TYR B 1 40 ? -18.188 18.406 4.988 1 95.44 40 TYR B O 1
ATOM 2806 N N . GLN B 1 41 ? -18.531 20.203 3.67 1 96.56 41 GLN B N 1
ATOM 2807 C CA . GLN B 1 41 ? -18.734 21.062 4.832 1 96.56 41 GLN B CA 1
ATOM 2808 C C . GLN B 1 41 ? -20.219 21.219 5.152 1 96.56 41 GLN B C 1
ATOM 2810 O O . GLN B 1 41 ? -21.078 21.031 4.281 1 96.56 41 GLN B O 1
ATOM 2815 N N . GLY B 1 42 ? -20.5 21.453 6.395 1 96.75 42 GLY B N 1
ATOM 2816 C CA . GLY B 1 42 ? -21.875 21.656 6.836 1 96.75 42 GLY B CA 1
ATOM 2817 C C . GLY B 1 42 ? -21.969 22.375 8.172 1 96.75 42 GLY B C 1
ATOM 2818 O O . GLY B 1 42 ? -20.938 22.656 8.805 1 96.75 42 GLY B O 1
ATOM 2819 N N . ASN B 1 43 ? -23.203 22.688 8.477 1 96.56 43 ASN B N 1
ATOM 2820 C CA . ASN B 1 43 ? -23.5 23.297 9.773 1 96.56 43 ASN B CA 1
ATOM 2821 C C . ASN B 1 43 ? -24.516 22.469 10.555 1 96.56 43 ASN B C 1
ATOM 2823 O O . ASN B 1 43 ? -25.672 22.375 10.172 1 96.56 43 ASN B O 1
ATOM 2827 N N . SER B 1 44 ? -24.031 21.875 11.555 1 94.44 44 SER B N 1
ATOM 2828 C CA . SER B 1 44 ? -24.859 21.062 12.422 1 94.44 44 SER B CA 1
ATOM 2829 C C . SER B 1 44 ? -25.422 21.875 13.586 1 94.44 44 SER B C 1
ATOM 2831 O O . SER B 1 44 ? -24.719 22.703 14.164 1 94.44 44 SER B O 1
ATOM 2833 N N . VAL B 1 45 ? -26.656 21.641 13.945 1 92.06 45 VAL B N 1
ATOM 2834 C CA . VAL B 1 45 ? -27.281 22.328 15.078 1 92.06 45 VAL B CA 1
ATOM 2835 C C . VAL B 1 45 ? -26.547 21.969 16.359 1 92.06 45 VAL B C 1
ATOM 2837 O O . VAL B 1 45 ? -26.281 22.828 17.203 1 92.06 45 VAL B O 1
ATOM 2840 N N . LYS B 1 46 ? -26.156 20.766 16.422 1 92.19 46 LYS B N 1
ATOM 2841 C CA . LYS B 1 46 ? -25.562 20.234 17.641 1 92.19 46 LYS B CA 1
ATOM 2842 C C . LYS B 1 46 ? -24.062 20.531 17.688 1 92.19 46 LYS B C 1
ATOM 2844 O O . LYS B 1 46 ? -23.516 20.812 18.766 1 92.19 46 LYS B O 1
ATOM 2849 N N . HIS B 1 47 ? -23.359 20.5 16.562 1 92.56 47 HIS B N 1
ATOM 2850 C CA . HIS B 1 47 ? -21.906 20.469 16.578 1 92.56 47 HIS B CA 1
ATOM 2851 C C . HIS B 1 47 ? -21.328 21.703 15.914 1 92.56 47 HIS B C 1
ATOM 2853 O O . HIS B 1 47 ? -20.109 21.891 15.906 1 92.56 47 HIS B O 1
ATOM 2859 N N . GLY B 1 48 ? -22.219 22.547 15.359 1 94.62 48 GLY B N 1
ATOM 2860 C CA . GLY B 1 48 ? -21.719 23.719 14.641 1 94.62 48 GLY B CA 1
ATOM 2861 C C . GLY B 1 48 ? -21.156 23.375 13.273 1 94.62 48 GLY B C 1
ATOM 2862 O O . GLY B 1 48 ? -21.75 22.609 12.523 1 94.62 48 GLY B O 1
ATOM 2863 N N . ASP B 1 49 ? -19.969 24.031 12.914 1 96 49 ASP B N 1
ATOM 2864 C CA . ASP B 1 49 ? -19.344 23.781 11.617 1 96 49 ASP B CA 1
ATOM 2865 C C . ASP B 1 49 ? -18.672 22.406 11.586 1 96 49 ASP B C 1
ATOM 2867 O O . ASP B 1 49 ? -17.781 22.125 12.391 1 96 49 ASP B O 1
ATOM 2871 N N . ILE B 1 50 ? -19.094 21.625 10.617 1 97.06 50 ILE B N 1
ATOM 2872 C CA . ILE B 1 50 ? -18.594 20.25 10.578 1 97.06 50 ILE B CA 1
ATOM 2873 C C . ILE B 1 50 ? -18.047 19.953 9.18 1 97.06 50 ILE B C 1
ATOM 2875 O O . ILE B 1 50 ? -18.406 20.625 8.211 1 97.06 50 ILE B O 1
ATOM 2879 N N . ALA B 1 51 ? -17.125 19.047 9.109 1 96 51 ALA B N 1
ATOM 2880 C CA . ALA B 1 51 ? -16.656 18.406 7.883 1 96 51 ALA B CA 1
ATOM 2881 C C . ALA B 1 51 ? -17.016 16.938 7.848 1 96 51 ALA B C 1
ATOM 2883 O O . ALA B 1 51 ? -16.766 16.203 8.812 1 96 51 ALA B O 1
ATOM 2884 N N . ILE B 1 52 ? -17.641 16.547 6.777 1 95.69 52 ILE B N 1
ATOM 2885 C CA . ILE B 1 52 ? -18.125 15.172 6.641 1 95.69 52 ILE B CA 1
ATOM 2886 C C . ILE B 1 52 ? -17.359 14.461 5.527 1 95.69 52 ILE B C 1
ATOM 2888 O O . ILE B 1 52 ? -17.438 14.859 4.359 1 95.69 52 ILE B O 1
ATOM 2892 N N . LYS B 1 53 ? -16.594 13.438 5.906 1 91.88 53 LYS B N 1
ATOM 2893 C CA . LYS B 1 53 ? -15.953 12.578 4.918 1 91.88 53 LYS B CA 1
ATOM 2894 C C . LYS B 1 53 ? -16.844 11.391 4.555 1 91.88 53 LYS B C 1
ATOM 2896 O O . LYS B 1 53 ? -17.125 10.539 5.395 1 91.88 53 LYS B O 1
ATOM 2901 N N . MET B 1 54 ? -17.281 11.461 3.377 1 90 54 MET B N 1
ATOM 2902 C CA . MET B 1 54 ? -18.094 10.359 2.871 1 90 54 MET B CA 1
ATOM 2903 C C . MET B 1 54 ? -17.219 9.328 2.146 1 90 54 MET B C 1
ATOM 2905 O O . MET B 1 54 ? -16.562 9.656 1.152 1 90 54 MET B O 1
ATOM 2909 N N . LEU B 1 55 ? -17.219 8.094 2.695 1 81.56 55 LEU B N 1
ATOM 2910 C CA . LEU B 1 55 ? -16.375 7.059 2.098 1 81.56 55 LEU B CA 1
ATOM 2911 C C . LEU B 1 55 ? -17.016 6.523 0.816 1 81.56 55 LEU B C 1
ATOM 2913 O O . LEU B 1 55 ? -18.234 6.41 0.722 1 81.56 55 LEU B O 1
ATOM 2917 N N . ASP B 1 56 ? -16.141 6.422 -0.196 1 69.44 56 ASP B N 1
ATOM 2918 C CA . ASP B 1 56 ? -16.609 5.84 -1.453 1 69.44 56 ASP B CA 1
ATOM 2919 C C . ASP B 1 56 ? -16.594 4.316 -1.392 1 69.44 56 ASP B C 1
ATOM 2921 O O . ASP B 1 56 ? -15.523 3.705 -1.251 1 69.44 56 ASP B O 1
ATOM 2925 N N . PRO B 1 57 ? -17.766 3.74 -1.418 1 58.97 57 PRO B N 1
ATOM 2926 C CA . PRO B 1 57 ? -17.828 2.279 -1.335 1 58.97 57 PRO B CA 1
ATOM 2927 C C . PRO B 1 57 ? -17.016 1.594 -2.436 1 58.97 57 PRO B C 1
ATOM 2929 O O . PRO B 1 57 ? -16.656 0.425 -2.299 1 58.97 57 PRO B O 1
ATOM 2932 N N . TRP B 1 58 ? -16.734 2.361 -3.475 1 56.41 58 TRP B N 1
ATOM 2933 C CA . TRP B 1 58 ? -16.062 1.75 -4.621 1 56.41 58 TRP B CA 1
ATOM 2934 C C . TRP B 1 58 ? -14.555 1.948 -4.543 1 56.41 58 TRP B C 1
ATOM 2936 O O . TRP B 1 58 ? -13.797 1.257 -5.227 1 56.41 58 TRP B O 1
ATOM 2946 N N . GLN B 1 59 ? -14.172 2.836 -3.697 1 51.12 59 GLN B N 1
ATOM 2947 C CA . GLN B 1 59 ? -12.734 3.072 -3.613 1 51.12 59 GLN B CA 1
ATOM 2948 C C . GLN B 1 59 ? -12.125 2.352 -2.414 1 51.12 59 GLN B C 1
ATOM 2950 O O . GLN B 1 59 ? -12.578 2.531 -1.281 1 51.12 59 GLN B O 1
ATOM 2955 N N . GLY B 1 60 ? -11.906 1.035 -2.467 1 49 60 GLY B N 1
ATOM 2956 C CA . GLY B 1 60 ? -11.219 -0.043 -1.781 1 49 60 GLY B CA 1
ATOM 2957 C C . GLY B 1 60 ? -11.016 0.223 -0.301 1 49 60 GLY B C 1
ATOM 2958 O O . GLY B 1 60 ? -10.953 -0.713 0.5 1 49 60 GLY B O 1
ATOM 2959 N N . GLN B 1 61 ? -10.508 1.359 0.089 1 51.41 61 GLN B N 1
ATOM 2960 C CA . GLN B 1 61 ? -9.945 1.546 1.421 1 51.41 61 GLN B CA 1
ATOM 2961 C C . GLN B 1 61 ? -11.039 1.779 2.457 1 51.41 61 GLN B C 1
ATOM 2963 O O . GLN B 1 61 ? -10.758 2.207 3.578 1 51.41 61 GLN B O 1
ATOM 2968 N N . GLY B 1 62 ? -12.289 1.051 2.309 1 63.25 62 GLY B N 1
ATOM 2969 C CA . GLY B 1 62 ? -13.125 2.008 3.008 1 63.25 62 GLY B CA 1
ATOM 2970 C C . GLY B 1 62 ? -13.641 1.486 4.336 1 63.25 62 GLY B C 1
ATOM 2971 O O . GLY B 1 62 ? -13.648 2.213 5.332 1 63.25 62 GLY B O 1
ATOM 2972 N N . ASP B 1 63 ? -13.695 0.106 4.504 1 72 63 ASP B N 1
ATOM 2973 C CA . ASP B 1 63 ? -14.383 -0.26 5.734 1 72 63 ASP B CA 1
ATOM 2974 C C . ASP B 1 63 ? -13.406 -0.353 6.906 1 72 63 ASP B C 1
ATOM 2976 O O . ASP B 1 63 ? -13.688 0.138 8 1 72 63 ASP B O 1
ATOM 2980 N N . HIS B 1 64 ? -12.328 -0.975 6.609 1 76.06 64 HIS B N 1
ATOM 2981 C CA . HIS B 1 64 ? -11.336 -1.128 7.668 1 76.06 64 HIS B CA 1
ATOM 2982 C C . HIS B 1 64 ? -10.797 0.226 8.117 1 76.06 64 HIS B C 1
ATOM 2984 O O . HIS B 1 64 ? -10.703 0.495 9.312 1 76.06 64 HIS B O 1
ATOM 2990 N N . GLU B 1 65 ? -10.492 0.957 7.172 1 82.12 65 GLU B N 1
ATOM 2991 C CA . GLU B 1 65 ? -9.977 2.287 7.484 1 82.12 65 GLU B CA 1
ATOM 2992 C C . GLU B 1 65 ? -11 3.104 8.273 1 82.12 65 GLU B C 1
ATOM 2994 O O . GLU B 1 65 ? -10.633 3.842 9.188 1 82.12 65 GLU B O 1
ATOM 2999 N N . PHE B 1 66 ? -12.258 2.871 7.883 1 85 66 PHE B N 1
ATOM 3000 C CA . PHE B 1 66 ? -13.375 3.537 8.547 1 85 66 PHE B CA 1
ATOM 3001 C C . PHE B 1 66 ? -13.445 3.135 10.016 1 85 66 PHE B C 1
ATOM 3003 O O . PHE B 1 66 ? -13.492 3.992 10.898 1 85 66 PHE B O 1
ATOM 3010 N N . LYS B 1 67 ? -13.383 1.911 10.305 1 83.56 67 LYS B N 1
ATOM 3011 C CA . LYS B 1 67 ? -13.477 1.389 11.664 1 83.56 67 LYS B CA 1
ATOM 3012 C C . LYS B 1 67 ? -12.25 1.772 12.484 1 83.56 67 LYS B C 1
ATOM 3014 O O . LYS B 1 67 ? -12.367 2.113 13.664 1 83.56 67 LYS B O 1
ATOM 3019 N N . THR B 1 68 ? -11.109 1.69 11.859 1 86.25 68 THR B N 1
ATOM 3020 C CA . THR B 1 68 ? -9.859 2.031 12.531 1 86.25 68 THR B CA 1
ATOM 3021 C C . THR B 1 68 ? -9.867 3.49 12.977 1 86.25 68 THR B C 1
ATOM 3023 O O . THR B 1 68 ? -9.508 3.797 14.117 1 86.25 68 THR B O 1
ATOM 3026 N N . GLU B 1 69 ? -10.289 4.262 12.062 1 89.44 69 GLU B N 1
ATOM 3027 C CA . GLU B 1 69 ? -10.305 5.688 12.367 1 89.44 69 GLU B CA 1
ATOM 3028 C C . GLU B 1 69 ? -11.258 5.996 13.523 1 89.44 69 GLU B C 1
ATOM 3030 O O . GLU B 1 69 ? -10.914 6.75 14.438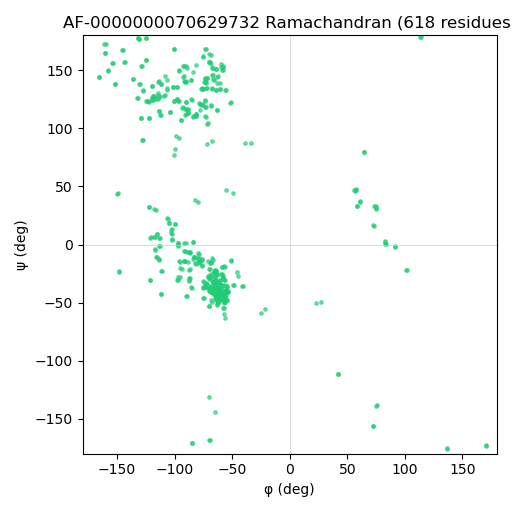 1 89.44 69 GLU B O 1
ATOM 3035 N N . ILE B 1 70 ? -12.391 5.383 13.539 1 90.69 70 ILE B N 1
ATOM 3036 C CA . ILE B 1 70 ? -13.359 5.578 14.617 1 90.69 70 ILE B CA 1
ATOM 3037 C C . ILE B 1 70 ? -12.773 5.09 15.938 1 90.69 70 ILE B C 1
ATOM 3039 O O . ILE B 1 70 ? -12.828 5.793 16.938 1 90.69 70 ILE B O 1
ATOM 3043 N N . ALA B 1 71 ? -12.211 3.934 15.867 1 88.88 71 ALA B N 1
ATOM 3044 C CA . ALA B 1 71 ? -11.664 3.324 17.078 1 88.88 71 ALA B CA 1
ATOM 3045 C C . ALA B 1 71 ? -10.562 4.191 17.672 1 88.88 71 ALA B C 1
ATOM 3047 O O . ALA B 1 71 ? -10.508 4.387 18.891 1 88.88 71 ALA B O 1
ATOM 3048 N N . LEU 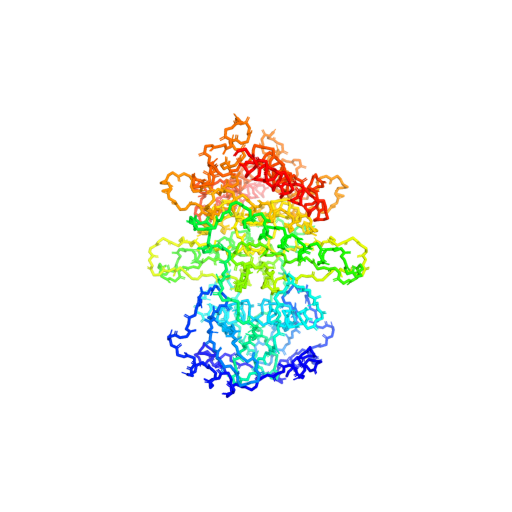B 1 72 ? -9.719 4.695 16.859 1 91 72 LEU B N 1
ATOM 3049 C CA . LEU B 1 72 ? -8.562 5.453 17.328 1 91 72 LEU B CA 1
ATOM 3050 C C . LEU B 1 72 ? -8.984 6.844 17.812 1 91 72 LEU B C 1
ATOM 3052 O O . LEU B 1 72 ? -8.617 7.262 18.906 1 91 72 LEU B O 1
ATOM 3056 N N . LEU B 1 73 ? -9.812 7.488 17.016 1 92.56 73 LEU B N 1
ATOM 3057 C CA . LEU B 1 73 ? -10.125 8.883 17.312 1 92.56 73 LEU B CA 1
ATOM 3058 C C . LEU B 1 73 ? -11.164 8.984 18.422 1 92.56 73 LEU B C 1
ATOM 3060 O O . LEU B 1 73 ? -11.383 10.062 18.969 1 92.56 73 LEU B O 1
ATOM 3064 N N . SER B 1 74 ? -11.758 7.902 18.75 1 91.19 74 SER B N 1
ATOM 3065 C CA . SER B 1 74 ? -12.625 7.887 19.922 1 91.19 74 SER B CA 1
ATOM 3066 C C . SER B 1 74 ? -11.812 7.863 21.219 1 91.19 74 SER B C 1
ATOM 3068 O O . SER B 1 74 ? -12.32 8.219 22.281 1 91.19 74 SER B O 1
ATOM 3070 N N . VAL B 1 75 ? -10.578 7.504 21.141 1 89.56 75 VAL B N 1
ATOM 3071 C CA . VAL B 1 75 ? -9.758 7.301 22.328 1 89.56 75 VAL B CA 1
ATOM 3072 C C . VAL B 1 75 ? -8.688 8.383 22.406 1 89.56 75 VAL B C 1
ATOM 3074 O O . VAL B 1 75 ? -8.438 8.945 23.484 1 89.56 75 VAL B O 1
ATOM 3077 N N . TYR B 1 76 ? -8.078 8.719 21.391 1 92.5 76 TYR B N 1
ATOM 3078 C CA . TYR B 1 76 ? -6.941 9.641 21.375 1 92.5 76 TYR B CA 1
ATOM 3079 C C . TYR B 1 76 ? -7.406 11.086 21.234 1 92.5 76 TYR B C 1
ATOM 3081 O O . TYR B 1 76 ? -8.016 11.453 20.234 1 92.5 76 TYR B O 1
ATOM 3089 N N . LYS B 1 77 ? -7.105 11.82 22.297 1 93.81 77 LYS B N 1
ATOM 3090 C CA . LYS B 1 77 ? -7.473 13.234 22.328 1 93.81 77 LYS B CA 1
ATOM 3091 C C . LYS B 1 77 ? -6.25 14.117 22.578 1 93.81 77 LYS B C 1
ATOM 3093 O O . LYS B 1 77 ? -5.527 13.922 23.562 1 93.81 77 LYS B O 1
ATOM 3098 N N . HIS B 1 78 ? -6.012 15 21.719 1 96.31 78 HIS B N 1
ATOM 3099 C CA . HIS B 1 78 ? -4.902 15.945 21.766 1 96.31 78 HIS B CA 1
ATOM 3100 C C . HIS B 1 78 ? -5.195 17.188 20.922 1 96.31 78 HIS B C 1
ATOM 3102 O O . HIS B 1 78 ? -5.879 17.094 19.891 1 96.31 78 HIS B O 1
ATOM 3108 N N . GLU B 1 79 ? -4.68 18.281 21.281 1 97.38 79 GLU B N 1
ATOM 3109 C CA . GLU B 1 79 ? -4.965 19.547 20.578 1 97.38 79 GLU B CA 1
ATOM 3110 C C . GLU B 1 79 ? -4.426 19.516 19.156 1 97.38 79 GLU B C 1
ATOM 3112 O O . GLU B 1 79 ? -4.898 20.266 18.297 1 97.38 79 GLU B O 1
ATOM 3117 N N . ASN B 1 80 ? -3.438 18.703 18.859 1 98.5 80 ASN B N 1
ATOM 3118 C CA . ASN B 1 80 ? -2.84 18.625 17.516 1 98.5 80 ASN B CA 1
ATOM 3119 C C . ASN B 1 80 ? -3.289 17.359 16.781 1 98.5 80 ASN B C 1
ATOM 3121 O O . ASN B 1 80 ? -2.619 16.922 15.852 1 98.5 80 ASN B O 1
ATOM 3125 N N . ILE B 1 81 ? -4.363 16.75 17.219 1 97.56 81 ILE B N 1
ATOM 3126 C CA . ILE B 1 81 ? -5.051 15.648 16.547 1 97.56 81 ILE B CA 1
ATOM 3127 C C . ILE B 1 81 ? -6.488 16.062 16.234 1 97.56 81 ILE B C 1
ATOM 3129 O O . ILE B 1 81 ? -7.16 16.688 17.062 1 97.56 81 ILE B O 1
ATOM 3133 N N . VAL B 1 82 ? -6.902 15.727 15.047 1 96.31 82 VAL B N 1
ATOM 3134 C CA . VAL B 1 82 ? -8.258 16.094 14.641 1 96.31 82 VAL B CA 1
ATOM 3135 C C . VAL B 1 82 ? -9.266 15.5 15.617 1 96.31 82 VAL B C 1
ATOM 3137 O O . VAL B 1 82 ? -9.023 14.445 16.219 1 96.31 82 VAL B O 1
ATOM 3140 N N . SER B 1 83 ? -10.344 16.203 15.664 1 91.44 83 SER B N 1
ATOM 3141 C CA . SER B 1 83 ? -11.391 15.766 16.578 1 91.44 83 SER B CA 1
ATOM 3142 C C . SER B 1 83 ? -12.539 15.094 15.836 1 91.44 83 SER B C 1
ATOM 3144 O O . SER B 1 83 ? -13.25 15.75 15.062 1 91.44 83 SER B O 1
ATOM 3146 N N . LEU B 1 84 ? -12.695 13.828 16.078 1 94.81 84 LEU B N 1
ATOM 3147 C CA . LEU B 1 84 ? -13.852 13.117 15.539 1 94.81 84 LEU B CA 1
ATOM 3148 C C . LEU B 1 84 ? -15.102 13.414 16.359 1 94.81 84 LEU B C 1
ATOM 3150 O O . LEU B 1 84 ? -15.125 13.18 17.562 1 94.81 84 LEU B O 1
ATOM 3154 N N . LEU B 1 85 ? -16.094 13.945 15.703 1 95.94 85 LEU B N 1
ATOM 3155 C CA . LEU B 1 85 ? -17.344 14.266 16.375 1 95.94 85 LEU B CA 1
ATOM 3156 C C . LEU B 1 85 ? -18.297 13.062 16.375 1 95.94 85 LEU B C 1
ATOM 3158 O O . LEU B 1 85 ? -19.109 12.906 17.281 1 95.94 85 LEU B O 1
ATOM 3162 N N . GLY B 1 86 ? -18.188 12.273 15.359 1 95.56 86 GLY B N 1
ATOM 3163 C CA . GLY B 1 86 ? -19.031 11.094 15.227 1 95.56 86 GLY B CA 1
ATOM 3164 C C . GLY B 1 86 ? -18.922 10.43 13.867 1 95.56 86 GLY B C 1
ATOM 3165 O O . GLY B 1 86 ? -18 10.711 13.109 1 95.56 86 GLY B O 1
ATOM 3166 N N . PHE B 1 87 ? -19.797 9.43 13.672 1 95.12 87 PHE B N 1
ATOM 3167 C CA . PHE B 1 87 ? -19.844 8.711 12.398 1 95.12 87 PHE B CA 1
ATOM 3168 C C . PHE B 1 87 ? -21.281 8.352 12.023 1 95.12 87 PHE B C 1
ATOM 3170 O O . PHE B 1 87 ? -22.188 8.438 12.859 1 95.12 87 PHE B O 1
ATOM 3177 N N . CYS B 1 88 ? -21.438 8.164 10.781 1 94.94 88 CYS B N 1
ATOM 3178 C CA . CYS B 1 88 ? -22.703 7.672 10.258 1 94.94 88 CYS B CA 1
ATOM 3179 C C . CYS B 1 88 ? -22.516 6.383 9.469 1 94.94 88 CYS B C 1
ATOM 3181 O O . CYS B 1 88 ? -21.625 6.293 8.633 1 94.94 88 CYS B O 1
ATOM 3183 N N . HIS B 1 89 ? -23.156 5.426 9.844 1 89.75 89 HIS B N 1
ATOM 3184 C CA . HIS B 1 89 ? -23.25 4.176 9.094 1 89.75 89 HIS B CA 1
ATOM 3185 C C . HIS B 1 89 ? -24.703 3.758 8.891 1 89.75 89 HIS B C 1
ATOM 3187 O O . HIS B 1 89 ? -25.25 2.996 9.695 1 89.75 89 HIS B O 1
ATOM 3193 N N . GLU B 1 90 ? -25.25 4.211 7.812 1 87.88 90 GLU B N 1
ATOM 3194 C CA . GLU B 1 90 ? -26.672 4.027 7.512 1 87.88 90 GLU B CA 1
ATOM 3195 C C . GLU B 1 90 ? -26.906 4.004 6.004 1 87.88 90 GLU B C 1
ATOM 3197 O O . GLU B 1 90 ? -26.297 4.773 5.262 1 87.88 90 GLU B O 1
ATOM 3202 N N . ASP B 1 91 ? -27.812 3.047 5.547 1 81.44 91 ASP B N 1
ATOM 3203 C CA . ASP B 1 91 ? -28.234 2.959 4.152 1 81.44 91 ASP B CA 1
ATOM 3204 C C . ASP B 1 91 ? -27.031 2.746 3.229 1 81.44 91 ASP B C 1
ATOM 3206 O O . ASP B 1 91 ? -26.906 3.416 2.203 1 81.44 91 ASP B O 1
ATOM 3210 N N . GLY B 1 92 ? -26.078 2.047 3.742 1 75.38 92 GLY B N 1
ATOM 3211 C CA . GLY B 1 92 ? -24.922 1.715 2.91 1 75.38 92 GLY B CA 1
ATOM 3212 C C . GLY B 1 92 ? -23.891 2.82 2.854 1 75.38 92 GLY B C 1
ATOM 3213 O O . GLY B 1 92 ? -22.859 2.686 2.182 1 75.38 92 GLY B O 1
ATOM 3214 N N . LYS B 1 93 ? -24.188 3.883 3.557 1 83.62 93 LYS B N 1
ATOM 3215 C CA . LYS B 1 93 ? -23.266 5.008 3.566 1 83.62 93 LYS B CA 1
ATOM 3216 C C . LYS B 1 93 ? -22.438 5.027 4.848 1 83.62 93 LYS B C 1
ATOM 3218 O O . LYS B 1 93 ? -22.953 4.742 5.934 1 83.62 93 LYS B O 1
ATOM 3223 N N . LYS B 1 94 ? -21.219 5.254 4.648 1 87.75 94 LYS B N 1
ATOM 3224 C CA . LYS B 1 94 ? -20.281 5.422 5.77 1 87.75 94 LYS B CA 1
ATOM 3225 C C . LYS B 1 94 ? -19.641 6.801 5.738 1 87.75 94 LYS B C 1
ATOM 3227 O O . LYS B 1 94 ? -19.094 7.211 4.715 1 87.75 94 LYS B O 1
ATOM 3232 N N . MET B 1 95 ? -19.797 7.492 6.867 1 92.81 95 MET B N 1
ATOM 3233 C CA . MET B 1 95 ? -19.281 8.852 6.941 1 92.81 95 MET B CA 1
ATOM 3234 C C . MET B 1 95 ? -18.562 9.086 8.266 1 92.81 95 MET B C 1
ATOM 3236 O O . MET B 1 95 ? -18.984 8.57 9.305 1 92.81 95 MET B O 1
ATOM 3240 N N . LEU B 1 96 ? -17.531 9.797 8.211 1 93.81 96 LEU B N 1
ATOM 3241 C CA . LEU B 1 96 ? -16.844 10.312 9.391 1 93.81 96 LEU B CA 1
ATOM 3242 C C . LEU B 1 96 ? -17.094 11.812 9.547 1 93.81 96 LEU B C 1
ATOM 3244 O O . LEU B 1 96 ? -17 12.562 8.57 1 93.81 96 LEU B O 1
ATOM 3248 N N . VAL B 1 97 ? -17.422 12.25 10.703 1 96.25 97 VAL B N 1
ATOM 3249 C CA . VAL B 1 97 ? -17.781 13.641 10.961 1 96.25 97 VAL B CA 1
ATOM 3250 C C . VAL B 1 97 ? -16.734 14.273 11.883 1 96.25 97 VAL B C 1
ATOM 3252 O O . VAL B 1 97 ? -16.516 13.797 13 1 96.25 97 VAL B O 1
ATOM 3255 N N . TYR B 1 98 ? -16.203 15.367 11.398 1 96.06 98 TYR B N 1
ATOM 3256 C CA . TYR B 1 98 ? -15.164 16.078 12.133 1 96.06 98 TYR B CA 1
ATOM 3257 C C . TYR B 1 98 ? -15.555 17.531 12.359 1 96.06 98 TYR B C 1
ATOM 3259 O O . TYR B 1 98 ? -16.453 18.062 11.688 1 96.06 98 TYR B O 1
ATOM 3267 N N . LYS B 1 99 ? -14.93 18.109 13.344 1 95 99 LYS B N 1
ATOM 3268 C CA . LYS B 1 99 ? -14.953 19.562 13.367 1 95 99 LYS B CA 1
ATOM 3269 C C . LYS B 1 99 ? -14.312 20.141 12.109 1 95 99 LYS B C 1
ATOM 3271 O O . LYS B 1 99 ? -13.273 19.656 11.656 1 95 99 LYS B O 1
ATOM 3276 N N . HIS B 1 100 ? -14.977 21.094 11.547 1 95.06 100 HIS B N 1
ATOM 3277 C CA . HIS B 1 100 ? -14.453 21.703 10.328 1 95.06 100 HIS B CA 1
ATOM 3278 C C . HIS B 1 100 ? -13.258 22.594 10.625 1 95.06 100 HIS B C 1
ATOM 3280 O O . HIS B 1 100 ? -13.375 23.531 11.422 1 95.06 100 HIS B O 1
ATOM 3286 N N . GLU B 1 101 ? -12.117 22.312 10.109 1 95.19 101 GLU B N 1
ATOM 3287 C CA . GLU B 1 101 ? -10.945 23.172 10.188 1 95.19 101 GLU B CA 1
ATOM 3288 C C . GLU B 1 101 ? -10.914 24.172 9.031 1 95.19 101 GLU B C 1
ATOM 3290 O O . GLU B 1 101 ? -10.578 23.812 7.902 1 95.19 101 GLU B O 1
ATOM 3295 N N . SER B 1 102 ? -11.062 25.406 9.281 1 94 102 SER B N 1
ATOM 3296 C CA . SER B 1 102 ? -11.461 26.422 8.32 1 94 102 SER B CA 1
ATOM 3297 C C . SER B 1 102 ? -10.352 26.703 7.309 1 94 102 SER B C 1
ATOM 3299 O O . SER B 1 102 ? -10.625 27.062 6.16 1 94 102 SER B O 1
ATOM 3301 N N . ASN B 1 103 ? -9.07 26.516 7.668 1 96.38 103 ASN B N 1
ATOM 3302 C CA . ASN B 1 103 ? -7.988 26.859 6.746 1 96.38 103 ASN B CA 1
ATOM 3303 C C . ASN B 1 103 ? -7.59 25.656 5.887 1 96.38 103 ASN B C 1
ATOM 3305 O O . ASN B 1 103 ? -6.652 25.75 5.094 1 96.38 103 ASN B O 1
ATOM 3309 N N . GLY B 1 104 ? -8.266 24.516 6.055 1 94.12 104 GLY B N 1
ATOM 3310 C CA . GLY B 1 104 ? -8.031 23.375 5.195 1 94.12 104 GLY B CA 1
ATOM 3311 C C . GLY B 1 104 ? -6.703 22.688 5.465 1 94.12 104 GLY B C 1
ATOM 3312 O O . GLY B 1 104 ? -6.199 22.719 6.59 1 94.12 104 GLY B O 1
ATOM 3313 N N . SER B 1 105 ? -6.223 22.016 4.496 1 95.25 105 SER B N 1
ATOM 3314 C CA . SER B 1 105 ? -5.035 21.172 4.668 1 95.25 105 SER B CA 1
ATOM 3315 C C . SER B 1 105 ? -3.768 21.953 4.316 1 95.25 105 SER B C 1
ATOM 3317 O O . SER B 1 105 ? -3.801 22.859 3.492 1 95.25 105 SER B O 1
ATOM 3319 N N . LEU B 1 106 ? -2.695 21.531 4.922 1 98.12 106 LEU B N 1
ATOM 3320 C CA . LEU B 1 106 ? -1.404 22.203 4.832 1 98.12 106 LEU B CA 1
ATOM 3321 C C . LEU B 1 106 ? -0.89 22.203 3.398 1 98.12 106 LEU B C 1
ATOM 3323 O O . LEU B 1 106 ? -0.264 23.172 2.961 1 98.12 106 LEU B O 1
ATOM 3327 N N . ASP B 1 107 ? -1.143 21.156 2.602 1 95.94 107 ASP B N 1
ATOM 3328 C CA . ASP B 1 107 ? -0.633 21.031 1.238 1 95.94 107 ASP B CA 1
ATOM 3329 C C . ASP B 1 107 ? -1.117 22.203 0.374 1 95.94 107 ASP B C 1
ATOM 3331 O O . ASP B 1 107 ? -0.421 22.625 -0.551 1 95.94 107 ASP B O 1
ATOM 3335 N N . LYS B 1 108 ? -2.203 22.812 0.69 1 94.5 108 LYS B N 1
ATOM 3336 C CA . LYS B 1 108 ? -2.789 23.891 -0.096 1 94.5 108 LYS B CA 1
ATOM 3337 C C . LYS B 1 108 ? -2.139 25.234 0.237 1 94.5 108 LYS B C 1
ATOM 3339 O O . LYS B 1 108 ? -2.338 26.219 -0.473 1 94.5 108 LYS B O 1
ATOM 3344 N N . HIS B 1 109 ? -1.357 25.25 1.293 1 97.94 109 HIS B N 1
ATOM 3345 C CA . HIS B 1 109 ? -0.791 26.516 1.754 1 97.94 109 HIS B CA 1
ATOM 3346 C C . HIS B 1 109 ? 0.729 26.516 1.623 1 97.94 109 HIS B C 1
ATOM 3348 O O . HIS B 1 109 ? 1.394 27.438 2.086 1 97.94 109 HIS B O 1
ATOM 3354 N N . LEU B 1 110 ? 1.311 25.547 0.986 1 97.94 110 LEU B N 1
ATOM 3355 C CA . LEU B 1 110 ? 2.764 25.438 0.922 1 97.94 110 LEU B CA 1
ATOM 3356 C C . LEU B 1 110 ? 3.373 26.641 0.2 1 97.94 110 LEU B C 1
ATOM 3358 O O . LEU B 1 110 ? 4.434 27.125 0.59 1 97.94 110 LEU B O 1
ATOM 3362 N N . ASN B 1 111 ? 2.729 27.109 -0.842 1 96.5 111 ASN B N 1
ATOM 3363 C CA . ASN B 1 111 ? 3.24 28.25 -1.599 1 96.5 111 ASN B CA 1
ATOM 3364 C C . ASN B 1 111 ? 2.426 29.516 -1.332 1 96.5 111 ASN B C 1
ATOM 3366 O O . ASN B 1 111 ? 2.32 30.375 -2.199 1 96.5 111 ASN B O 1
ATOM 3370 N N . ASN B 1 112 ? 1.766 29.5 -0.189 1 96.94 112 ASN B N 1
ATOM 3371 C CA . ASN B 1 112 ? 1.037 30.688 0.25 1 96.94 112 ASN B CA 1
ATOM 3372 C C . ASN B 1 112 ? 1.984 31.781 0.739 1 96.94 112 ASN B C 1
ATOM 3374 O O . ASN B 1 112 ? 2.59 31.656 1.805 1 96.94 112 ASN B O 1
ATOM 3378 N N . PRO B 1 113 ? 2.121 32.875 0.021 1 94.94 113 PRO B N 1
ATOM 3379 C CA . PRO B 1 113 ? 3.084 33.906 0.411 1 94.94 113 PRO B CA 1
ATOM 3380 C C . PRO B 1 113 ? 2.688 34.625 1.7 1 94.94 113 PRO B C 1
ATOM 3382 O O . PRO B 1 113 ? 3.521 35.281 2.322 1 94.94 113 PRO B O 1
ATOM 3385 N N . ASP B 1 114 ? 1.454 34.469 2.088 1 94.94 114 ASP B N 1
ATOM 3386 C CA . ASP B 1 114 ? 0.978 35.156 3.289 1 94.94 114 ASP B CA 1
ATOM 3387 C C . ASP B 1 114 ? 1.365 34.375 4.547 1 94.94 114 ASP B C 1
ATOM 3389 O O . ASP B 1 114 ? 1.296 34.906 5.656 1 94.94 114 ASP B O 1
ATOM 3393 N N . LEU B 1 115 ? 1.725 33.188 4.422 1 96.69 115 LEU B N 1
ATOM 3394 C CA . LEU B 1 115 ? 2.174 32.406 5.566 1 96.69 115 LEU B CA 1
ATOM 3395 C C . LEU B 1 115 ? 3.648 32.656 5.855 1 96.69 115 LEU B C 1
ATOM 3397 O O . LEU B 1 115 ? 4.52 32.188 5.109 1 96.69 115 LEU B O 1
ATOM 3401 N N . THR B 1 116 ? 3.914 33.312 6.934 1 96.38 116 THR B N 1
ATOM 3402 C CA . THR B 1 116 ? 5.27 33.719 7.301 1 96.38 116 THR B CA 1
ATOM 3403 C C . THR B 1 116 ? 6.074 32.5 7.773 1 96.38 116 THR B C 1
ATOM 3405 O O . THR B 1 116 ? 5.512 31.438 8.039 1 96.38 116 THR B O 1
ATOM 3408 N N . TRP B 1 117 ? 7.371 32.719 7.887 1 97.56 117 TRP B N 1
ATOM 3409 C CA . TRP B 1 117 ? 8.234 31.656 8.391 1 97.56 117 TRP B CA 1
ATOM 3410 C C . TRP B 1 117 ? 7.867 31.281 9.828 1 97.56 117 TRP B C 1
ATOM 3412 O O . TRP B 1 117 ? 7.832 30.109 10.18 1 97.56 117 TRP B O 1
ATOM 3422 N N . ILE B 1 118 ? 7.574 32.281 10.648 1 97.5 118 ILE B N 1
ATOM 3423 C CA . ILE B 1 118 ? 7.195 32.031 12.031 1 97.5 118 ILE B CA 1
ATOM 3424 C C . ILE B 1 118 ? 5.93 31.188 12.078 1 97.5 118 ILE B C 1
ATOM 3426 O O . ILE B 1 118 ? 5.855 30.219 12.836 1 97.5 118 ILE B O 1
ATOM 3430 N N . GLN B 1 119 ? 4.938 31.5 11.242 1 98.06 119 GLN B N 1
ATOM 3431 C CA . GLN B 1 119 ? 3.709 30.719 11.18 1 98.06 119 GLN B CA 1
ATOM 3432 C C . GLN B 1 119 ? 3.988 29.297 10.719 1 98.06 119 GLN B C 1
ATOM 3434 O O . GLN B 1 119 ? 3.43 28.344 11.266 1 98.06 119 GLN B O 1
ATOM 3439 N N . ARG B 1 120 ? 4.832 29.172 9.734 1 98.62 120 ARG B N 1
ATOM 3440 C CA . ARG B 1 120 ? 5.207 27.859 9.227 1 98.62 120 ARG B CA 1
ATOM 3441 C C . ARG B 1 120 ? 5.895 27.031 10.305 1 98.62 120 ARG B C 1
ATOM 3443 O O . ARG B 1 120 ? 5.637 25.828 10.43 1 98.62 120 ARG B O 1
ATOM 3450 N N . LEU B 1 121 ? 6.773 27.672 11.07 1 98.75 121 LEU B N 1
ATOM 3451 C CA . LEU B 1 121 ? 7.434 26.984 12.172 1 98.75 121 LEU B CA 1
ATOM 3452 C C . LEU B 1 121 ? 6.418 26.5 13.203 1 98.75 121 LEU B C 1
ATOM 3454 O O . LEU B 1 121 ? 6.504 25.375 13.695 1 98.75 121 LEU B O 1
ATOM 3458 N N . HIS B 1 122 ? 5.461 27.359 13.508 1 98.81 122 HIS B N 1
ATOM 3459 C CA . HIS B 1 122 ? 4.418 26.984 14.453 1 98.81 122 HIS B CA 1
ATOM 3460 C C . HIS B 1 122 ? 3.613 25.797 13.945 1 98.81 122 HIS B C 1
ATOM 3462 O O . HIS B 1 122 ? 3.295 24.875 14.703 1 98.81 122 HIS B O 1
ATOM 3468 N N . ILE B 1 123 ? 3.305 25.797 12.711 1 98.88 123 ILE B N 1
ATOM 3469 C CA . ILE B 1 123 ? 2.543 24.719 12.086 1 98.88 123 ILE B CA 1
ATOM 3470 C C . ILE B 1 123 ? 3.326 23.406 12.18 1 98.88 123 ILE B C 1
ATOM 3472 O O . ILE B 1 123 ? 2.783 22.375 12.586 1 98.88 123 ILE B O 1
ATOM 3476 N N . CYS B 1 124 ? 4.598 23.469 11.82 1 98.94 124 CYS B N 1
ATOM 3477 C CA . CYS B 1 124 ? 5.445 22.281 11.891 1 98.94 124 CYS B CA 1
ATOM 3478 C C . CYS B 1 124 ? 5.562 21.766 13.32 1 98.94 124 CYS B C 1
ATOM 3480 O O . CYS B 1 124 ? 5.516 20.562 13.562 1 98.94 124 CYS B O 1
ATOM 3482 N N . LEU B 1 125 ? 5.723 22.688 14.211 1 98.94 125 LEU B N 1
ATOM 3483 C CA . LEU B 1 125 ? 5.852 22.344 15.625 1 98.94 125 LEU B CA 1
ATOM 3484 C C . LEU B 1 125 ? 4.574 21.672 16.125 1 98.94 125 LEU B C 1
ATOM 3486 O O . LEU B 1 125 ? 4.637 20.672 16.844 1 98.94 125 LEU B O 1
ATOM 3490 N N . ASP B 1 126 ? 3.416 22.234 15.82 1 98.88 126 ASP B N 1
ATOM 3491 C CA . ASP B 1 126 ? 2.131 21.641 16.203 1 98.88 126 ASP B CA 1
ATOM 3492 C C . ASP B 1 126 ? 2.01 20.219 15.68 1 98.88 126 ASP B C 1
ATOM 3494 O O . ASP B 1 126 ? 1.665 19.297 16.438 1 98.88 126 ASP B O 1
ATOM 3498 N N . ALA B 1 127 ? 2.287 20.016 14.383 1 98.94 127 ALA B N 1
ATOM 3499 C CA . ALA B 1 127 ? 2.201 18.703 13.773 1 98.94 127 ALA B CA 1
ATOM 3500 C C . ALA B 1 127 ? 3.16 17.719 14.453 1 98.94 127 ALA B C 1
ATOM 3502 O O . ALA B 1 127 ? 2.803 16.562 14.711 1 98.94 127 ALA B O 1
ATOM 3503 N N . ALA B 1 128 ? 4.359 18.203 14.727 1 98.94 128 ALA B N 1
ATOM 3504 C CA . ALA B 1 128 ? 5.344 17.359 15.414 1 98.94 128 ALA B CA 1
ATOM 3505 C C . ALA B 1 128 ? 4.84 16.938 16.781 1 98.94 128 ALA B C 1
ATOM 3507 O O . ALA B 1 128 ? 5.023 15.789 17.188 1 98.94 128 ALA B O 1
ATOM 3508 N N . ARG B 1 129 ? 4.277 17.828 17.484 1 98.81 129 ARG B N 1
ATOM 3509 C CA . ARG B 1 129 ? 3.73 17.531 18.812 1 98.81 129 ARG B CA 1
ATOM 3510 C C . ARG B 1 129 ? 2.627 16.484 18.719 1 98.81 129 ARG B C 1
ATOM 3512 O O . ARG B 1 129 ? 2.529 15.594 19.578 1 98.81 129 ARG B O 1
ATOM 3519 N N . GLY B 1 130 ? 1.762 16.609 17.719 1 98.69 130 GLY B N 1
ATOM 3520 C CA . GLY B 1 130 ? 0.761 15.586 17.484 1 98.69 130 GLY B CA 1
ATOM 3521 C C . GLY B 1 130 ? 1.36 14.203 17.281 1 98.69 130 GLY B C 1
ATOM 3522 O O . GLY B 1 130 ? 0.906 13.227 17.891 1 98.69 130 GLY B O 1
ATOM 3523 N N . LEU B 1 131 ? 2.367 14.125 16.469 1 98.56 131 LEU B N 1
ATOM 3524 C CA . LEU B 1 131 ? 3.029 12.852 16.203 1 98.56 131 LEU B CA 1
ATOM 3525 C C . LEU B 1 131 ? 3.738 12.344 17.453 1 98.56 131 LEU B C 1
ATOM 3527 O O . LEU B 1 131 ? 3.732 11.141 17.734 1 98.56 131 LEU B O 1
ATOM 3531 N N . GLN B 1 132 ? 4.391 13.266 18.172 1 98.38 132 GLN B N 1
ATOM 3532 C CA . GLN B 1 132 ? 5.039 12.883 19.422 1 98.38 132 GLN B CA 1
ATOM 3533 C C . GLN B 1 132 ? 4.031 12.297 20.406 1 98.38 132 GLN B C 1
ATOM 3535 O O . GLN B 1 132 ? 4.332 11.328 21.109 1 98.38 132 GLN B O 1
ATOM 3540 N N . TYR B 1 133 ? 2.906 12.859 20.516 1 97.62 133 TYR B N 1
ATOM 3541 C CA . TYR B 1 133 ? 1.841 12.336 21.359 1 97.62 133 TYR B CA 1
ATOM 3542 C C . TYR B 1 133 ? 1.529 10.883 21.016 1 97.62 133 TYR B C 1
ATOM 3544 O O . TYR B 1 133 ? 1.49 10.023 21.891 1 97.62 133 TYR B O 1
ATOM 3552 N N . LEU B 1 134 ? 1.377 10.578 19.719 1 96.19 134 LEU B N 1
ATOM 3553 C CA . LEU B 1 134 ? 1.038 9.234 19.25 1 96.19 134 LEU B CA 1
ATOM 3554 C C . LEU B 1 134 ? 2.174 8.258 19.531 1 96.19 134 LEU B C 1
ATOM 3556 O O . LEU B 1 134 ? 1.932 7.082 19.812 1 96.19 134 LEU B O 1
ATOM 3560 N N . HIS B 1 135 ? 3.357 8.742 19.453 1 95.19 135 HIS B N 1
ATOM 3561 C CA . HIS B 1 135 ? 4.531 7.883 19.516 1 95.19 135 HIS B CA 1
ATOM 3562 C C . HIS B 1 135 ? 4.969 7.664 20.969 1 95.19 135 HIS B C 1
ATOM 3564 O O . HIS B 1 135 ? 5.566 6.637 21.297 1 95.19 135 HIS B O 1
ATOM 3570 N N . GLY B 1 136 ? 4.676 8.672 21.812 1 92.38 136 GLY B N 1
ATOM 3571 C CA . GLY B 1 136 ? 5.422 8.539 23.047 1 92.38 136 GLY B CA 1
ATOM 3572 C C . GLY B 1 136 ? 4.672 9.07 24.25 1 92.38 136 GLY B C 1
ATOM 3573 O O . GLY B 1 136 ? 5.035 8.773 25.391 1 92.38 136 GLY B O 1
ATOM 3574 N N . ASP B 1 137 ? 3.75 9.922 24.125 1 93.12 137 ASP B N 1
ATOM 3575 C CA . ASP B 1 137 ? 3.098 10.531 25.281 1 93.12 137 ASP B CA 1
ATOM 3576 C C . ASP B 1 137 ? 1.938 9.672 25.766 1 93.12 137 ASP B C 1
ATOM 3578 O O . ASP B 1 137 ? 1.316 9.984 26.797 1 93.12 137 ASP B O 1
ATOM 3582 N N . VAL B 1 138 ? 1.604 8.656 25.078 1 91.62 138 VAL B N 1
ATOM 3583 C CA . VAL B 1 138 ? 0.595 7.695 25.5 1 91.62 138 VAL B CA 1
ATOM 3584 C C . VAL B 1 138 ? 1.274 6.453 26.078 1 91.62 138 VAL B C 1
ATOM 3586 O O . VAL B 1 138 ? 2.492 6.297 25.969 1 91.62 138 VAL B O 1
ATOM 3589 N N . GLU B 1 139 ? 0.502 5.598 26.719 1 88.44 139 GLU B N 1
ATOM 3590 C CA . GLU B 1 139 ? 1.047 4.352 27.234 1 88.44 139 GLU B CA 1
ATOM 3591 C C . GLU B 1 139 ? 1.667 3.508 26.125 1 88.44 139 GLU B C 1
ATOM 3593 O O . GLU B 1 139 ? 1.211 3.545 24.984 1 88.44 139 GLU B O 1
ATOM 3598 N N . PRO B 1 140 ? 2.639 2.754 26.469 1 84.5 140 PRO B N 1
ATOM 3599 C CA . PRO B 1 140 ? 3.381 1.982 25.469 1 84.5 140 PRO B CA 1
ATOM 3600 C C . PRO B 1 140 ? 2.477 1.104 24.609 1 84.5 140 PRO B C 1
ATOM 3602 O O . PRO B 1 140 ? 2.691 0.989 23.406 1 84.5 140 PRO B O 1
ATOM 3605 N N . HIS B 1 141 ? 1.461 0.569 25.203 1 83.81 141 HIS B N 1
ATOM 3606 C CA . HIS B 1 141 ? 0.593 -0.343 24.469 1 83.81 141 HIS B CA 1
ATOM 3607 C C . HIS B 1 141 ? -0.455 0.422 23.672 1 83.81 141 HIS B C 1
ATOM 3609 O O . HIS B 1 141 ? -1.238 -0.179 22.922 1 83.81 141 HIS B O 1
ATOM 3615 N N . ARG B 1 142 ? -0.396 1.738 23.734 1 88.56 142 ARG B N 1
ATOM 3616 C CA . ARG B 1 142 ? -1.359 2.574 23.031 1 88.56 142 ARG B CA 1
ATOM 3617 C C . ARG B 1 142 ? -0.669 3.438 21.984 1 88.56 142 ARG B C 1
ATOM 3619 O O . ARG B 1 142 ? -1.295 4.312 21.375 1 88.56 142 ARG B O 1
ATOM 3626 N N . ARG B 1 143 ? 0.596 3.199 21.812 1 92.25 143 ARG B N 1
ATOM 3627 C CA . ARG B 1 143 ? 1.322 3.953 20.781 1 92.25 143 ARG B CA 1
ATOM 3628 C C . ARG B 1 143 ? 0.835 3.596 19.391 1 92.25 143 ARG B C 1
ATOM 3630 O O . ARG B 1 143 ? 0.457 2.451 19.125 1 92.25 143 ARG B O 1
ATOM 3637 N N . ILE B 1 144 ? 0.856 4.586 18.547 1 92.88 144 ILE B N 1
ATOM 3638 C CA . ILE B 1 144 ? 0.288 4.434 17.203 1 92.88 144 ILE B CA 1
ATOM 3639 C C . ILE B 1 144 ? 1.318 4.844 16.156 1 92.88 144 ILE B C 1
ATOM 3641 O O . ILE B 1 144 ? 2.021 5.84 16.328 1 92.88 144 ILE B O 1
ATOM 3645 N N . LEU B 1 145 ? 1.464 4.031 15.18 1 94.88 145 LEU B N 1
ATOM 3646 C CA . LEU B 1 145 ? 2.08 4.461 13.93 1 94.88 145 LEU B CA 1
ATOM 3647 C C . LEU B 1 145 ? 1.027 4.984 12.953 1 94.88 145 LEU B C 1
ATOM 3649 O O . LEU B 1 145 ? 0.063 4.281 12.641 1 94.88 145 LEU B O 1
ATOM 3653 N N . HIS B 1 146 ? 1.153 6.184 12.5 1 96.06 146 HIS B N 1
ATOM 3654 C CA . HIS B 1 146 ? 0.151 6.805 11.641 1 96.06 146 HIS B CA 1
ATOM 3655 C C . HIS B 1 146 ? 0.136 6.156 10.266 1 96.06 146 HIS B C 1
ATOM 3657 O O . HIS B 1 146 ? -0.927 5.789 9.758 1 96.06 146 HIS B O 1
ATOM 3663 N N . ARG B 1 147 ? 1.341 6.078 9.609 1 95.19 147 ARG B N 1
ATOM 3664 C CA . ARG B 1 147 ? 1.604 5.32 8.391 1 95.19 147 ARG B CA 1
ATOM 3665 C C . ARG B 1 147 ? 1.187 6.105 7.152 1 95.19 147 ARG B C 1
ATOM 3667 O O . ARG B 1 147 ? 1.373 5.645 6.023 1 95.19 147 ARG B O 1
ATOM 3674 N N . ASP B 1 148 ? 0.717 7.328 7.309 1 94.75 148 ASP B N 1
ATOM 3675 C CA . ASP B 1 148 ? 0.371 8.156 6.16 1 94.75 148 ASP B CA 1
ATOM 3676 C C . ASP B 1 148 ? 0.56 9.641 6.477 1 94.75 148 ASP B C 1
ATOM 3678 O O . ASP B 1 148 ? -0.321 10.453 6.203 1 94.75 148 ASP B O 1
ATOM 3682 N N . VAL B 1 149 ? 1.611 9.945 7.102 1 97.88 149 VAL B N 1
ATOM 3683 C CA . VAL B 1 149 ? 1.959 11.336 7.395 1 97.88 149 VAL B CA 1
ATOM 3684 C C . VAL B 1 149 ? 2.297 12.07 6.098 1 97.88 149 VAL B C 1
ATOM 3686 O O . VAL B 1 149 ? 3.18 11.641 5.348 1 97.88 149 VAL B O 1
ATOM 3689 N N . LYS B 1 150 ? 1.551 13.109 5.777 1 97.19 150 LYS B N 1
ATOM 3690 C CA . LYS B 1 150 ? 1.766 13.977 4.621 1 97.19 150 LYS B CA 1
ATOM 3691 C C . LYS B 1 150 ? 1.063 15.32 4.801 1 97.19 150 LYS B C 1
ATOM 3693 O O . LYS B 1 150 ? 0.21 15.469 5.68 1 97.19 150 LYS B O 1
ATOM 3698 N N . SER B 1 151 ? 1.413 16.281 4.008 1 97.44 151 SER B N 1
ATOM 3699 C CA . SER B 1 151 ? 0.927 17.641 4.199 1 97.44 151 SER B CA 1
ATOM 3700 C C . SER B 1 151 ? -0.581 17.719 3.992 1 97.44 151 SER B C 1
ATOM 3702 O O . SER B 1 151 ? -1.257 18.531 4.633 1 97.44 151 SER B O 1
ATOM 3704 N N . SER B 1 152 ? -1.154 16.812 3.168 1 94.44 152 SER B N 1
ATOM 3705 C CA . SER B 1 152 ? -2.594 16.844 2.928 1 94.44 152 SER B CA 1
ATOM 3706 C C . SER B 1 152 ? -3.361 16.266 4.113 1 94.44 152 SER B C 1
ATOM 3708 O O . SER B 1 152 ? -4.578 16.422 4.211 1 94.44 152 SER B O 1
ATOM 3710 N N . ASN B 1 153 ? -2.65 15.586 5.023 1 94.62 153 ASN B N 1
ATOM 3711 C CA . ASN B 1 153 ? -3.277 15 6.203 1 94.62 153 ASN B CA 1
ATOM 3712 C C . ASN B 1 153 ? -3.02 15.844 7.449 1 94.62 153 ASN B C 1
ATOM 3714 O O . ASN B 1 153 ? -3.172 15.359 8.57 1 94.62 153 ASN B O 1
ATOM 3718 N N . ILE B 1 154 ? -2.547 17.031 7.246 1 98 154 ILE B N 1
ATOM 3719 C CA . ILE B 1 154 ? -2.395 18.016 8.312 1 98 154 ILE B CA 1
ATOM 3720 C C . ILE B 1 154 ? -3.361 19.172 8.078 1 98 154 ILE B C 1
ATOM 3722 O O . ILE B 1 154 ? -3.176 19.969 7.152 1 98 154 ILE B O 1
ATOM 3726 N N . LEU B 1 155 ? -4.352 19.281 8.945 1 97.25 155 LEU B N 1
ATOM 3727 C CA . LEU B 1 155 ? -5.375 20.297 8.82 1 97.25 155 LEU B CA 1
ATOM 3728 C C . LEU B 1 155 ? -5.039 21.516 9.68 1 97.25 155 LEU B C 1
ATOM 3730 O O . LEU B 1 155 ? -4.355 21.391 10.695 1 97.25 155 LEU B O 1
ATOM 3734 N N . LEU B 1 156 ? -5.488 22.625 9.195 1 98.31 156 LEU B N 1
ATOM 3735 C CA . LEU B 1 156 ? -5.223 23.891 9.875 1 98.31 156 LEU B CA 1
ATOM 3736 C C . LEU B 1 156 ? -6.523 24.562 10.305 1 98.31 156 LEU B C 1
ATOM 3738 O O . LEU B 1 156 ? -7.426 24.766 9.492 1 98.31 156 LEU B O 1
ATOM 3742 N N . ASP B 1 157 ? -6.605 24.922 11.594 1 97.19 157 ASP B N 1
ATOM 3743 C CA . ASP B 1 157 ? -7.816 25.578 12.078 1 97.19 157 ASP B CA 1
ATOM 3744 C C . ASP B 1 157 ? -7.762 27.078 11.836 1 97.19 157 ASP B C 1
ATOM 3746 O O . ASP B 1 157 ? -6.875 27.562 11.125 1 97.19 157 ASP B O 1
ATOM 3750 N N . GLU B 1 158 ? -8.703 27.812 12.383 1 95.62 158 GLU B N 1
ATOM 3751 C CA . GLU B 1 158 ? -8.859 29.25 12.133 1 95.62 158 GLU B CA 1
ATOM 3752 C C . GLU B 1 158 ? -7.664 30.031 12.672 1 95.62 158 GLU B C 1
ATOM 3754 O O . GLU B 1 158 ? -7.387 31.141 12.219 1 95.62 158 GLU B O 1
ATOM 3759 N N . HIS B 1 159 ? -6.934 29.484 13.609 1 97 159 HIS B N 1
ATOM 3760 C CA . HIS B 1 159 ? -5.766 30.141 14.195 1 97 159 HIS B CA 1
ATOM 3761 C C . HIS B 1 159 ? -4.473 29.547 13.633 1 97 159 HIS B C 1
ATOM 3763 O O . HIS B 1 159 ? -3.398 29.75 14.203 1 97 159 HIS B O 1
ATOM 3769 N N . TRP B 1 160 ? -4.543 28.719 12.602 1 98.06 160 TRP B N 1
ATOM 3770 C CA . TRP B 1 160 ? -3.418 28.125 11.891 1 98.06 160 TRP B CA 1
ATOM 3771 C C . TRP B 1 160 ? -2.744 27.047 12.742 1 98.06 160 TRP B C 1
ATOM 3773 O O . TRP B 1 160 ? -1.6 26.672 12.484 1 98.06 160 TRP B O 1
ATOM 3783 N N . LYS B 1 161 ? -3.506 26.625 13.758 1 98.31 161 LYS B N 1
ATOM 3784 C CA . LYS B 1 161 ? -3.012 25.484 14.523 1 98.31 161 LYS B CA 1
ATOM 3785 C C . LYS B 1 161 ? -3.137 24.203 13.727 1 98.31 161 LYS B C 1
ATOM 3787 O O . LYS B 1 161 ? -4.176 23.938 13.109 1 98.31 161 LYS B O 1
ATOM 3792 N N . ALA B 1 162 ? -2.098 23.406 13.742 1 98.81 162 ALA B N 1
ATOM 3793 C CA . ALA B 1 162 ? -2.059 22.188 12.93 1 98.81 162 ALA B CA 1
ATOM 3794 C C . ALA B 1 162 ? -2.619 21 13.703 1 98.81 162 ALA B C 1
ATOM 3796 O O . ALA B 1 162 ? -2.363 20.859 14.898 1 98.81 162 ALA B O 1
ATOM 3797 N N . LYS B 1 163 ? -3.385 20.156 13.031 1 98.5 163 LYS B N 1
ATOM 3798 C CA . LYS B 1 163 ? -3.939 18.922 13.57 1 98.5 163 LYS B CA 1
ATOM 3799 C C . LYS B 1 163 ? -3.705 17.75 12.617 1 98.5 163 LYS B C 1
ATOM 3801 O O . LYS B 1 163 ? -4.047 17.844 11.43 1 98.5 163 LYS B O 1
ATOM 3806 N N . ILE B 1 164 ? -3.104 16.688 13.109 1 98.12 164 ILE B N 1
ATOM 3807 C CA . ILE B 1 164 ? -2.932 15.477 12.328 1 98.12 164 ILE B CA 1
ATOM 3808 C C . ILE B 1 164 ? -4.293 14.828 12.07 1 98.12 164 ILE B C 1
ATOM 3810 O O . ILE B 1 164 ? -5.129 14.75 12.977 1 98.12 164 ILE B O 1
ATOM 3814 N N . SER B 1 165 ? -4.551 14.414 10.812 1 95.25 165 SER B N 1
ATOM 3815 C CA . SER B 1 165 ? -5.82 13.805 10.445 1 95.25 165 SER B CA 1
ATOM 3816 C C . SER B 1 165 ? -5.605 12.508 9.664 1 95.25 165 SER B C 1
ATOM 3818 O O . SER B 1 165 ? -4.473 12.047 9.523 1 95.25 165 SER B O 1
ATOM 3820 N N . TYR B 1 166 ? -6.637 11.82 9.32 1 90.5 166 TYR B N 1
ATOM 3821 C CA . TYR B 1 166 ? -6.676 10.633 8.477 1 90.5 166 TYR B CA 1
ATOM 3822 C C . TYR B 1 166 ? -5.93 9.469 9.125 1 90.5 166 TYR B C 1
ATOM 3824 O O . TYR B 1 166 ? -4.883 9.047 8.633 1 90.5 166 TYR B O 1
ATOM 3832 N N . PHE B 1 167 ? -6.547 8.797 10.047 1 92.69 167 PHE B N 1
ATOM 3833 C CA . PHE B 1 167 ? -5.938 7.727 10.828 1 92.69 167 PHE B CA 1
ATOM 3834 C C . PHE B 1 167 ? -6.336 6.363 10.281 1 92.69 167 PHE B C 1
ATOM 3836 O O . PHE B 1 167 ? -6.195 5.348 10.969 1 92.69 167 PHE B O 1
ATOM 3843 N N . GLY B 1 168 ? -6.793 6.328 9.109 1 87.06 168 GLY B N 1
ATOM 3844 C CA . GLY B 1 168 ? -7.316 5.105 8.516 1 87.06 168 GLY B CA 1
ATOM 3845 C C . GLY B 1 168 ? -6.266 4.023 8.352 1 87.06 168 GLY B C 1
ATOM 3846 O O . GLY B 1 168 ? -6.574 2.834 8.445 1 87.06 168 GLY B O 1
ATOM 3847 N N . LEU B 1 169 ? -5.047 4.34 8.133 1 88.31 169 LEU B N 1
ATOM 3848 C CA . LEU B 1 169 ? -3.986 3.373 7.879 1 88.31 169 LEU B CA 1
ATOM 3849 C C . LEU B 1 169 ? -3.209 3.078 9.156 1 88.31 169 LEU B C 1
ATOM 3851 O O . LEU B 1 169 ? -2.33 2.213 9.172 1 88.31 169 LEU B O 1
ATOM 3855 N N . SER B 1 170 ? -3.586 3.729 10.219 1 91.44 170 SER B N 1
ATOM 3856 C CA . SER B 1 170 ? -2.807 3.668 11.453 1 91.44 170 SER B CA 1
ATOM 3857 C C . SER B 1 170 ? -2.84 2.27 12.062 1 91.44 170 SER B C 1
ATOM 3859 O O . SER B 1 170 ? -3.779 1.506 11.82 1 91.44 170 SER B O 1
ATOM 3861 N N . ARG B 1 171 ? -1.798 1.998 12.758 1 87.19 171 ARG B N 1
ATOM 3862 C CA . ARG B 1 171 ? -1.685 0.727 13.461 1 87.19 171 ARG B CA 1
ATOM 3863 C C . ARG B 1 171 ? -1.273 0.942 14.914 1 87.19 171 ARG B C 1
ATOM 3865 O O . ARG B 1 171 ? -0.416 1.779 15.203 1 87.19 171 ARG B O 1
ATOM 3872 N N . MET B 1 172 ? -1.934 0.167 15.719 1 80.38 172 MET B N 1
ATOM 3873 C CA . MET B 1 172 ? -1.578 0.2 17.141 1 80.38 172 MET B CA 1
ATOM 3874 C C . MET B 1 172 ? -0.421 -0.75 17.422 1 80.38 172 MET B C 1
ATOM 3876 O O . MET B 1 172 ? -0.334 -1.829 16.844 1 80.38 172 MET B O 1
ATOM 3880 N N . SER B 1 173 ? 0.441 -0.328 18.266 1 72.5 173 SER B N 1
ATOM 3881 C CA . SER B 1 173 ? 1.579 -1.146 18.672 1 72.5 173 SER B CA 1
ATOM 3882 C C . SER B 1 173 ? 1.123 -2.404 19.406 1 72.5 173 SER B C 1
ATOM 3884 O O . SER B 1 173 ? 0.145 -2.373 20.156 1 72.5 173 SER B O 1
ATOM 3886 N N . PRO B 1 174 ? 1.812 -3.514 18.891 1 64.06 174 PRO B N 1
ATOM 3887 C CA . PRO B 1 174 ? 1.539 -4.691 19.719 1 64.06 174 PRO B CA 1
ATOM 3888 C C . PRO B 1 174 ? 1.974 -4.5 21.172 1 64.06 174 PRO B C 1
ATOM 3890 O O . PRO B 1 174 ? 2.764 -3.602 21.469 1 64.06 174 PRO B O 1
ATOM 3893 N N . ALA B 1 175 ? 1.286 -5.219 22.109 1 57 175 ALA B N 1
ATOM 3894 C CA . ALA B 1 175 ? 1.537 -5.137 23.547 1 57 175 ALA B CA 1
ATOM 3895 C C . ALA B 1 175 ? 3.033 -5.176 23.844 1 57 175 ALA B C 1
ATOM 3897 O O . ALA B 1 175 ? 3.482 -4.668 24.875 1 57 175 ALA B O 1
ATOM 3898 N N . ASN B 1 176 ? 3.684 -5.828 22.906 1 55.03 176 ASN B N 1
ATOM 3899 C CA . ASN B 1 176 ? 5.098 -5.867 23.25 1 55.03 176 ASN B CA 1
ATOM 3900 C C . ASN B 1 176 ? 5.809 -4.578 22.859 1 55.03 176 ASN B C 1
ATOM 3902 O O . ASN B 1 176 ? 5.305 -3.809 22.047 1 55.03 176 ASN B O 1
ATOM 3906 N N . MET B 1 177 ? 6.852 -4.309 23.547 1 54.94 177 MET B N 1
ATOM 3907 C CA . MET B 1 177 ? 7.551 -3.053 23.812 1 54.94 177 MET B CA 1
ATOM 3908 C C . MET B 1 177 ? 7.934 -2.359 22.5 1 54.94 177 MET B C 1
ATOM 3910 O O . MET B 1 177 ? 7.844 -1.134 22.391 1 54.94 177 MET B O 1
ATOM 3914 N N . GLU B 1 178 ? 8.469 -3.117 21.438 1 62.69 178 GLU B N 1
ATOM 3915 C CA . GLU B 1 178 ? 9.031 -2.266 20.391 1 62.69 178 GLU B CA 1
ATOM 3916 C C . GLU B 1 178 ? 8.016 -2.012 19.281 1 62.69 178 GLU B C 1
ATOM 3918 O O . GLU B 1 178 ? 7.324 -2.934 18.844 1 62.69 178 GLU B O 1
ATOM 3923 N N . CYS B 1 179 ? 7.41 -0.843 19.125 1 70.31 179 CYS B N 1
ATOM 3924 C CA . CYS B 1 179 ? 6.48 -0.402 18.078 1 70.31 179 CYS B CA 1
ATOM 3925 C C . CYS B 1 179 ? 7.023 -0.709 16.688 1 70.31 179 CYS B C 1
ATOM 3927 O O . CYS B 1 179 ? 7.227 0.201 15.891 1 70.31 179 CYS B O 1
ATOM 3929 N N . THR B 1 180 ? 7.574 -1.968 16.531 1 70.12 180 THR B N 1
ATOM 3930 C CA . THR B 1 180 ? 8.062 -2.465 15.25 1 70.12 180 THR B CA 1
ATOM 3931 C C . THR B 1 180 ? 7.137 -3.539 14.695 1 70.12 180 THR B C 1
ATOM 3933 O O . THR B 1 180 ? 6.727 -4.445 15.414 1 70.12 180 THR B O 1
ATOM 3936 N N . PHE B 1 181 ? 6.719 -3.344 13.406 1 74.75 181 PHE B N 1
ATOM 3937 C CA . PHE B 1 181 ? 5.832 -4.281 12.727 1 74.75 181 PHE B CA 1
ATOM 3938 C C . PHE B 1 181 ? 6.5 -4.848 11.477 1 74.75 181 PHE B C 1
ATOM 3940 O O . PHE B 1 181 ? 7.156 -4.117 10.734 1 74.75 181 PHE B O 1
ATOM 3947 N N . LEU B 1 182 ? 6.516 -6.152 11.445 1 75.38 182 LEU B N 1
ATOM 3948 C CA . LEU B 1 182 ? 6.812 -6.75 10.148 1 75.38 182 LEU B CA 1
ATOM 3949 C C . LEU B 1 182 ? 5.566 -6.797 9.266 1 75.38 182 LEU B C 1
ATOM 3951 O O . LEU B 1 182 ? 4.59 -7.465 9.609 1 75.38 182 LEU B O 1
ATOM 3955 N N . ILE B 1 183 ? 5.535 -5.973 8.172 1 79.19 183 ILE B N 1
ATOM 3956 C CA . ILE B 1 183 ? 4.371 -5.805 7.309 1 79.19 183 ILE B CA 1
ATOM 3957 C C . ILE B 1 183 ? 4.652 -6.406 5.934 1 79.19 183 ILE B C 1
ATOM 3959 O O . ILE B 1 183 ? 5.754 -6.254 5.395 1 79.19 183 ILE B O 1
ATOM 3963 N N . SER B 1 184 ? 3.688 -7.078 5.426 1 82.62 184 SER B N 1
ATOM 3964 C CA . SER B 1 184 ? 3.836 -7.684 4.105 1 82.62 184 SER B CA 1
ATOM 3965 C C . SER B 1 184 ? 3.209 -6.812 3.021 1 82.62 184 SER B C 1
ATOM 3967 O O . SER B 1 184 ? 3.686 -6.789 1.885 1 82.62 184 SER B O 1
ATOM 3969 N N . ASN B 1 185 ? 2.174 -6.098 3.393 1 85.56 185 ASN B N 1
ATOM 3970 C CA . ASN B 1 185 ? 1.466 -5.273 2.42 1 85.56 185 ASN B CA 1
ATOM 3971 C C . ASN B 1 185 ? 1.873 -3.807 2.527 1 85.56 185 ASN B C 1
ATOM 3973 O O . ASN B 1 185 ? 1.742 -3.197 3.59 1 85.56 185 ASN B O 1
ATOM 3977 N N . ALA B 1 186 ? 2.303 -3.334 1.461 1 88.56 186 ALA B N 1
ATOM 3978 C CA . ALA B 1 186 ? 2.732 -1.938 1.444 1 88.56 186 ALA B CA 1
ATOM 3979 C C . ALA B 1 186 ? 1.534 -0.995 1.504 1 88.56 186 ALA B C 1
ATOM 3981 O O . ALA B 1 186 ? 0.503 -1.25 0.877 1 88.56 186 ALA B O 1
ATOM 3982 N N . CYS B 1 187 ? 1.677 0.052 2.242 1 88.75 187 CYS B N 1
ATOM 3983 C CA . CYS B 1 187 ? 0.682 1.117 2.307 1 88.75 187 CYS B CA 1
ATOM 3984 C C . CYS B 1 187 ? 1.348 2.475 2.49 1 88.75 187 CYS B C 1
ATOM 3986 O O . CYS B 1 187 ? 2.543 2.551 2.777 1 88.75 187 CYS B O 1
ATOM 3988 N N . GLY B 1 188 ? 0.537 3.492 2.303 1 91.12 188 GLY B N 1
ATOM 3989 C CA . GLY B 1 188 ? 1.035 4.855 2.404 1 91.12 188 GLY B CA 1
ATOM 3990 C C . GLY B 1 188 ? 1.012 5.598 1.082 1 91.12 188 GLY B C 1
ATOM 3991 O O . GLY B 1 188 ? 0.578 5.051 0.065 1 91.12 188 GLY B O 1
ATOM 3992 N N . THR B 1 189 ? 1.421 6.805 1.174 1 92.88 189 THR B N 1
ATOM 3993 C CA . THR B 1 189 ? 1.429 7.648 -0.016 1 92.88 189 THR B CA 1
ATOM 3994 C C . THR B 1 189 ? 2.82 7.688 -0.642 1 92.88 189 THR B C 1
ATOM 3996 O O . THR B 1 189 ? 3.801 8.016 0.03 1 92.88 189 THR B O 1
ATOM 3999 N N . ILE B 1 190 ? 2.912 7.355 -1.938 1 92.12 190 ILE B N 1
ATOM 4000 C CA . ILE B 1 190 ? 4.172 7.355 -2.676 1 92.12 190 ILE B CA 1
ATOM 4001 C C . ILE B 1 190 ? 4.828 8.727 -2.578 1 92.12 190 ILE B C 1
ATOM 4003 O O . ILE B 1 190 ? 4.16 9.758 -2.736 1 92.12 190 ILE B O 1
ATOM 4007 N N . GLY B 1 191 ? 6.086 8.797 -2.293 1 93.44 191 GLY B N 1
ATOM 4008 C CA . GLY B 1 191 ? 6.824 10.031 -2.072 1 93.44 191 GLY B CA 1
ATOM 4009 C C . GLY B 1 191 ? 7.051 10.336 -0.604 1 93.44 191 GLY B C 1
ATOM 4010 O O . GLY B 1 191 ? 7.953 11.102 -0.256 1 93.44 191 GLY B O 1
ATOM 4011 N N . TYR B 1 192 ? 6.207 9.742 0.222 1 96.62 192 TYR B N 1
ATOM 4012 C CA . TYR B 1 192 ? 6.297 9.984 1.658 1 96.62 192 TYR B CA 1
ATOM 4013 C C . TYR B 1 192 ? 6.719 8.719 2.396 1 96.62 192 TYR B C 1
ATOM 4015 O O . TYR B 1 192 ? 7.078 8.766 3.574 1 96.62 192 TYR B O 1
ATOM 4023 N N . ILE B 1 193 ? 6.676 7.629 1.751 1 95.19 193 ILE B N 1
ATOM 4024 C CA . ILE B 1 193 ? 6.879 6.34 2.4 1 95.19 193 ILE B CA 1
ATOM 4025 C C . ILE B 1 193 ? 8.359 6.164 2.748 1 95.19 193 ILE B C 1
ATOM 4027 O O . ILE B 1 193 ? 9.234 6.488 1.944 1 95.19 193 ILE B O 1
ATOM 4031 N N . ASP B 1 194 ? 8.617 5.617 3.912 1 95.25 194 ASP B N 1
ATOM 4032 C CA . ASP B 1 194 ? 9.953 5.262 4.379 1 95.25 194 ASP B CA 1
ATOM 4033 C C . ASP B 1 194 ? 10.586 4.188 3.492 1 95.25 194 ASP B C 1
ATOM 4035 O O . ASP B 1 194 ? 10.109 3.051 3.459 1 95.25 194 ASP B O 1
ATOM 4039 N N . PRO B 1 195 ? 11.672 4.547 2.826 1 92.06 195 PRO B N 1
ATOM 4040 C CA . PRO B 1 195 ? 12.32 3.551 1.968 1 92.06 195 PRO B CA 1
ATOM 4041 C C . PRO B 1 195 ? 12.812 2.332 2.746 1 92.06 195 PRO B C 1
ATOM 4043 O O . PRO B 1 195 ? 12.82 1.218 2.219 1 92.06 195 PRO B O 1
ATOM 4046 N N . ASP B 1 196 ? 13.312 2.523 4 1 91.56 196 ASP B N 1
ATOM 4047 C CA . ASP B 1 196 ? 13.766 1.394 4.801 1 91.56 196 ASP B CA 1
ATOM 4048 C C . ASP B 1 196 ? 12.633 0.405 5.055 1 91.56 196 ASP B C 1
ATOM 4050 O O . ASP B 1 196 ? 12.844 -0.81 5.031 1 91.56 196 ASP B O 1
ATOM 4054 N N . TYR B 1 197 ? 11.5 0.897 5.312 1 90.38 197 TYR B N 1
ATOM 4055 C CA . TYR B 1 197 ? 10.305 0.08 5.469 1 90.38 197 TYR B CA 1
ATOM 4056 C C . TYR B 1 197 ? 10.023 -0.731 4.207 1 90.38 197 TYR B C 1
ATOM 4058 O O . TYR B 1 197 ? 9.789 -1.938 4.281 1 90.38 197 TYR B O 1
ATOM 4066 N N . LEU B 1 198 ? 10.109 -0.128 3.059 1 88.81 198 LEU B N 1
ATOM 4067 C CA . LEU B 1 198 ? 9.82 -0.785 1.789 1 88.81 198 LEU B CA 1
ATOM 4068 C C . LEU B 1 198 ? 10.883 -1.828 1.465 1 88.81 198 LEU B C 1
ATOM 4070 O O . LEU B 1 198 ? 10.586 -2.848 0.837 1 88.81 198 LEU B O 1
ATOM 4074 N N . ASN B 1 199 ? 12.07 -1.571 1.956 1 86.56 199 ASN B N 1
ATOM 4075 C CA . ASN B 1 199 ? 13.188 -2.449 1.626 1 86.56 199 ASN B CA 1
ATOM 4076 C C . ASN B 1 199 ? 13.273 -3.635 2.584 1 86.56 199 ASN B C 1
ATOM 4078 O O . ASN B 1 199 ? 13.914 -4.641 2.275 1 86.56 199 ASN B O 1
ATOM 4082 N N . THR B 1 200 ? 12.672 -3.473 3.734 1 84.5 200 THR B N 1
ATOM 4083 C CA . THR B 1 200 ? 12.875 -4.5 4.746 1 84.5 200 THR B CA 1
ATOM 4084 C C . THR B 1 200 ? 11.547 -5.117 5.172 1 84.5 200 THR B C 1
ATOM 4086 O O . THR B 1 200 ? 11.516 -6.238 5.684 1 84.5 200 THR B O 1
ATOM 4089 N N . GLY B 1 201 ? 10.523 -4.316 5.105 1 86.88 201 GLY B N 1
ATOM 4090 C CA . GLY B 1 201 ? 9.227 -4.734 5.617 1 86.88 201 GLY B CA 1
ATOM 4091 C C . GLY B 1 201 ? 9.008 -4.355 7.07 1 86.88 201 GLY B C 1
ATOM 4092 O O . GLY B 1 201 ? 7.934 -4.598 7.625 1 86.88 201 GLY B O 1
ATOM 4093 N N . PHE B 1 202 ? 10.031 -3.738 7.676 1 87.88 202 PHE B N 1
ATOM 4094 C CA . PHE B 1 202 ? 9.898 -3.336 9.07 1 87.88 202 PHE B CA 1
ATOM 4095 C C . PHE B 1 202 ? 9.344 -1.921 9.172 1 87.88 202 PHE B C 1
ATOM 4097 O O . PHE B 1 202 ? 9.953 -0.971 8.68 1 87.88 202 PHE B O 1
ATOM 4104 N N . LEU B 1 203 ? 8.18 -1.823 9.75 1 90.06 203 LEU B N 1
ATOM 4105 C CA . LEU B 1 203 ? 7.547 -0.545 10.055 1 90.06 203 LEU B CA 1
ATOM 4106 C C . LEU B 1 203 ? 7.816 -0.133 11.5 1 90.06 203 LEU B C 1
ATOM 4108 O O . LEU B 1 203 ? 7.586 -0.915 12.422 1 90.06 203 LEU B O 1
ATOM 4112 N N . THR B 1 204 ? 8.359 0.991 11.727 1 92.06 204 THR B N 1
ATOM 4113 C CA . THR B 1 204 ? 8.641 1.533 13.055 1 92.06 204 THR B CA 1
ATOM 4114 C C . THR B 1 204 ? 8.148 2.975 13.164 1 92.06 204 THR B C 1
ATOM 4116 O O . THR B 1 204 ? 7.645 3.541 12.188 1 92.06 204 THR B O 1
ATOM 4119 N N . GLN B 1 205 ? 8.297 3.574 14.344 1 93.94 205 GLN B N 1
ATOM 4120 C CA . GLN B 1 205 ? 7.984 4.984 14.531 1 93.94 205 GLN B CA 1
ATOM 4121 C C . GLN B 1 205 ? 8.812 5.863 13.602 1 93.94 205 GLN B C 1
ATOM 4123 O O . GLN B 1 205 ? 8.359 6.93 13.18 1 93.94 205 GLN B O 1
ATOM 4128 N N . LYS B 1 206 ? 9.953 5.305 13.258 1 96.31 206 LYS B N 1
ATOM 4129 C CA . LYS B 1 206 ? 10.875 6.062 12.422 1 96.31 206 LYS B CA 1
ATOM 4130 C C . LYS B 1 206 ? 10.328 6.215 11.008 1 96.31 206 LYS B C 1
ATOM 4132 O O . LYS B 1 206 ? 10.766 7.094 10.258 1 96.31 206 LYS B O 1
ATOM 4137 N N . SER B 1 207 ? 9.414 5.348 10.656 1 96.19 207 SER B N 1
ATOM 4138 C CA . SER B 1 207 ? 8.773 5.48 9.352 1 96.19 207 SER B CA 1
ATOM 4139 C C . SER B 1 207 ? 7.93 6.75 9.281 1 96.19 207 SER B C 1
ATOM 4141 O O . SER B 1 207 ? 7.961 7.469 8.281 1 96.19 207 SER B O 1
ATOM 4143 N N . ASP B 1 208 ? 7.207 7.078 10.383 1 97.5 208 ASP B N 1
ATOM 4144 C CA . ASP B 1 208 ? 6.469 8.336 10.469 1 97.5 208 ASP B CA 1
ATOM 4145 C C . ASP B 1 208 ? 7.418 9.531 10.461 1 97.5 208 ASP B C 1
ATOM 4147 O O . ASP B 1 208 ? 7.105 10.578 9.883 1 97.5 208 ASP B O 1
ATOM 4151 N N . VAL B 1 209 ? 8.523 9.312 11.109 1 98.62 209 VAL B N 1
ATOM 4152 C CA . VAL B 1 209 ? 9.516 10.375 11.203 1 98.62 209 VAL B CA 1
ATOM 4153 C C . VAL B 1 209 ? 10.031 10.727 9.805 1 98.62 209 VAL B C 1
ATOM 4155 O O . VAL B 1 209 ? 10.164 11.898 9.469 1 98.62 209 VAL B O 1
ATOM 4158 N N . PHE B 1 210 ? 10.305 9.734 9.016 1 98.5 210 PHE B N 1
ATOM 4159 C CA . PHE B 1 210 ? 10.727 9.977 7.637 1 98.5 210 PHE B CA 1
ATOM 4160 C C . PHE B 1 210 ? 9.68 10.789 6.883 1 98.5 210 PHE B C 1
ATOM 4162 O O . PHE B 1 210 ? 10.016 11.797 6.254 1 98.5 210 PHE B O 1
ATOM 4169 N N . SER B 1 211 ? 8.438 10.281 6.895 1 98.44 211 SER B N 1
ATOM 4170 C CA . SER B 1 211 ? 7.352 10.961 6.199 1 98.44 211 SER B CA 1
ATOM 4171 C C . SER B 1 211 ? 7.242 12.422 6.629 1 98.44 211 SER B C 1
ATOM 4173 O O . SER B 1 211 ? 7.008 13.305 5.797 1 98.44 211 SER B O 1
ATOM 4175 N N . PHE B 1 212 ? 7.406 12.672 7.934 1 98.88 212 PHE B N 1
ATOM 4176 C CA . PHE B 1 212 ? 7.324 14.031 8.445 1 98.88 212 PHE B CA 1
ATOM 4177 C C . PHE B 1 212 ? 8.484 14.875 7.934 1 98.88 212 PHE B C 1
ATOM 4179 O O . PHE B 1 212 ? 8.32 16.078 7.672 1 98.88 212 PHE B O 1
ATOM 4186 N N . GLY B 1 213 ? 9.688 14.258 7.82 1 98.88 213 GLY B N 1
ATOM 4187 C CA . GLY B 1 213 ? 10.805 14.953 7.199 1 98.88 213 GLY B CA 1
ATOM 4188 C C . GLY B 1 213 ? 10.484 15.469 5.809 1 98.88 213 GLY B C 1
ATOM 4189 O O . GLY B 1 213 ? 10.867 16.594 5.453 1 98.88 213 GLY B O 1
ATOM 4190 N N . VAL B 1 214 ? 9.781 14.664 5.043 1 98.5 214 VAL B N 1
ATOM 4191 C CA . VAL B 1 214 ? 9.344 15.078 3.715 1 98.5 214 VAL B CA 1
ATOM 4192 C C . VAL B 1 214 ? 8.445 16.312 3.826 1 98.5 214 VAL B C 1
ATOM 4194 O O . VAL B 1 214 ? 8.625 17.281 3.1 1 98.5 214 VAL B O 1
ATOM 4197 N N . VAL B 1 215 ? 7.52 16.281 4.766 1 98.88 215 VAL B N 1
ATOM 4198 C CA . VAL B 1 215 ? 6.598 17.391 4.98 1 98.88 215 VAL B CA 1
ATOM 4199 C C . VAL B 1 215 ? 7.379 18.656 5.336 1 98.88 215 VAL B C 1
ATOM 4201 O O . VAL B 1 215 ? 7.074 19.734 4.84 1 98.88 215 VAL B O 1
ATOM 4204 N N . LEU B 1 216 ? 8.359 18.5 6.215 1 98.94 216 LEU B N 1
ATOM 4205 C CA . LEU B 1 216 ? 9.156 19.656 6.625 1 98.94 216 LEU B CA 1
ATOM 4206 C C . LEU B 1 216 ? 9.805 20.328 5.418 1 98.94 216 LEU B C 1
ATOM 4208 O O . LEU B 1 216 ? 9.805 21.547 5.305 1 98.94 216 LEU B O 1
ATOM 4212 N N . PHE B 1 217 ? 10.305 19.562 4.527 1 98.62 217 PHE B N 1
ATOM 4213 C CA . PHE B 1 217 ? 10.953 20.141 3.361 1 98.62 217 PHE B CA 1
ATOM 4214 C C . PHE B 1 217 ? 9.922 20.703 2.391 1 98.62 217 PHE B C 1
ATOM 4216 O O . PHE B 1 217 ? 10.188 21.688 1.69 1 98.62 217 PHE B O 1
ATOM 4223 N N . GLU B 1 218 ? 8.742 20.078 2.32 1 98.38 218 GLU B N 1
ATOM 4224 C CA . GLU B 1 218 ? 7.676 20.719 1.551 1 98.38 218 GLU B CA 1
ATOM 4225 C C . GLU B 1 218 ? 7.402 22.125 2.051 1 98.38 218 GLU B C 1
ATOM 4227 O O . GLU B 1 218 ? 7.242 23.062 1.251 1 98.38 218 GLU B O 1
ATOM 4232 N N . VAL B 1 219 ? 7.34 22.25 3.369 1 98.75 219 VAL B N 1
ATOM 4233 C CA . VAL B 1 219 ? 7.051 23.547 3.986 1 98.75 219 VAL B CA 1
ATOM 4234 C C . VAL B 1 219 ? 8.18 24.531 3.674 1 98.75 219 VAL B C 1
ATOM 4236 O O . VAL B 1 219 ? 7.918 25.672 3.293 1 98.75 219 VAL B O 1
ATOM 4239 N N . LEU B 1 220 ? 9.398 24.109 3.811 1 98.5 220 LEU B N 1
ATOM 4240 C CA . LEU B 1 220 ? 10.555 24.969 3.607 1 98.5 220 LEU B CA 1
ATOM 42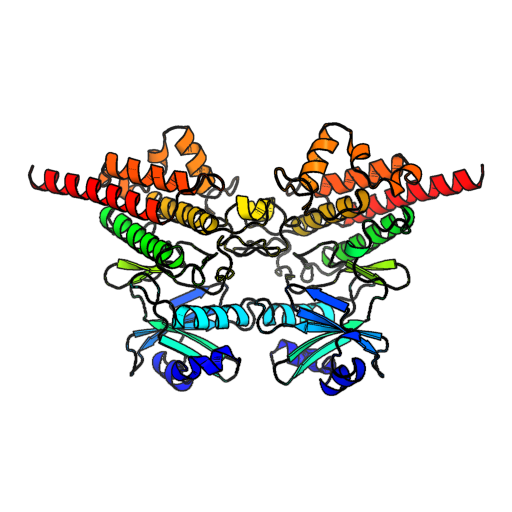41 C C . LEU B 1 220 ? 10.672 25.391 2.145 1 98.5 220 LEU B C 1
ATOM 4243 O O . LEU B 1 220 ? 10.961 26.547 1.847 1 98.5 220 LEU B O 1
ATOM 4247 N N . CYS B 1 221 ? 10.406 24.438 1.243 1 97.38 221 CYS B N 1
ATOM 4248 C CA . CYS B 1 221 ? 10.633 24.672 -0.178 1 97.38 221 CYS B CA 1
ATOM 4249 C C . CYS B 1 221 ? 9.367 25.203 -0.848 1 97.38 221 CYS B C 1
ATOM 4251 O O . CYS B 1 221 ? 9.406 25.656 -1.991 1 97.38 221 CYS B O 1
ATOM 4253 N N . GLY B 1 222 ? 8.258 25.109 -0.205 1 97.19 222 GLY B N 1
ATOM 4254 C CA . GLY B 1 222 ? 7.012 25.672 -0.691 1 97.19 222 GLY B CA 1
ATOM 4255 C C . GLY B 1 222 ? 6.402 24.875 -1.834 1 97.19 222 GLY B C 1
ATOM 4256 O O . GLY B 1 222 ? 5.805 25.453 -2.746 1 97.19 222 GLY B O 1
ATOM 4257 N N . ARG B 1 223 ? 6.594 23.562 -1.88 1 95.19 223 ARG B N 1
ATOM 4258 C CA . ARG B 1 223 ? 6.078 22.719 -2.951 1 95.19 223 ARG B CA 1
ATOM 4259 C C . ARG B 1 223 ? 5.875 21.281 -2.471 1 95.19 223 ARG B C 1
ATOM 4261 O O . ARG B 1 223 ? 6.504 20.859 -1.502 1 95.19 223 ARG B O 1
ATOM 4268 N N . LEU B 1 224 ? 5.016 20.625 -3.145 1 94.88 224 LEU B N 1
ATOM 4269 C CA . LEU B 1 224 ? 4.758 19.219 -2.84 1 94.88 224 LEU B CA 1
ATOM 4270 C C . LEU B 1 224 ? 5.941 18.359 -3.246 1 94.88 224 LEU B C 1
ATOM 4272 O O . LEU B 1 224 ? 6.742 18.75 -4.098 1 94.88 224 LEU B O 1
ATOM 4276 N N . THR B 1 225 ? 6.027 17.219 -2.617 1 94 225 THR B N 1
ATOM 4277 C CA . THR B 1 225 ? 7.129 16.312 -2.904 1 94 225 THR B CA 1
ATOM 4278 C C . THR B 1 225 ? 7.055 15.805 -4.344 1 94 225 THR B C 1
ATOM 4280 O O . THR B 1 225 ? 8.086 15.625 -5 1 94 225 THR B O 1
ATOM 4283 N N . ARG B 1 226 ? 5.809 15.422 -4.793 1 79.25 226 ARG B N 1
ATOM 4284 C CA . ARG B 1 226 ? 5.684 14.984 -6.18 1 79.25 226 ARG B CA 1
ATOM 4285 C C . ARG B 1 226 ? 5.82 16.156 -7.137 1 79.25 226 ARG B C 1
ATOM 4287 O O . ARG B 1 226 ? 5.02 17.094 -7.102 1 79.25 226 ARG B O 1
ATOM 4294 N N . VAL B 1 227 ? 6.891 16.312 -7.762 1 59 227 VAL B N 1
ATOM 4295 C CA . VAL B 1 227 ? 7.168 17.453 -8.633 1 59 227 VAL B CA 1
ATOM 4296 C C . VAL B 1 227 ? 6.867 17.078 -10.078 1 59 227 VAL B C 1
ATOM 4298 O O . VAL B 1 227 ? 7.398 16.094 -10.602 1 59 227 VAL B O 1
ATOM 4301 N N . THR B 1 228 ? 5.508 17.359 -10.57 1 53.59 228 THR B N 1
ATOM 4302 C CA . THR B 1 228 ? 5.164 17.094 -11.961 1 53.59 228 THR B CA 1
ATOM 4303 C C . THR B 1 228 ? 6.062 17.906 -12.898 1 53.59 228 THR B C 1
ATOM 4305 O O . THR B 1 228 ? 6.039 17.703 -14.117 1 53.59 228 THR B O 1
ATOM 4308 N N . LYS B 1 229 ? 6.387 19.125 -12.602 1 43.59 229 LYS B N 1
ATOM 4309 C CA . LYS B 1 229 ? 6.66 20.062 -13.68 1 43.59 229 LYS B CA 1
ATOM 4310 C C . LYS B 1 229 ? 7.773 19.562 -14.586 1 43.59 229 LYS B C 1
ATOM 4312 O O . LYS B 1 229 ? 7.922 20.031 -15.719 1 43.59 229 LYS B O 1
ATOM 4317 N N . TYR B 1 230 ? 8.852 19.328 -14.242 1 36.5 230 TYR B N 1
ATOM 4318 C CA . TYR B 1 230 ? 9.914 19.344 -15.234 1 36.5 230 TYR B CA 1
ATOM 4319 C C . TYR B 1 230 ? 9.898 18.078 -16.078 1 36.5 230 TYR B C 1
ATOM 4321 O O . TYR B 1 230 ? 9.594 17 -15.562 1 36.5 230 TYR B O 1
ATOM 4329 N N . LYS B 1 231 ? 9.734 18.219 -17.297 1 42.75 231 LYS B N 1
ATOM 4330 C CA . LYS B 1 231 ? 9.719 17.25 -18.391 1 42.75 231 LYS B CA 1
ATOM 4331 C C . LYS B 1 231 ? 10.523 16 -18.031 1 42.75 231 LYS B C 1
ATOM 4333 O O . LYS B 1 231 ? 10.266 14.922 -18.562 1 42.75 231 LYS B O 1
ATOM 4338 N N . ASP B 1 232 ? 11.805 16.078 -17.719 1 44.97 232 ASP B N 1
ATOM 4339 C CA . ASP B 1 232 ? 12.68 14.914 -17.656 1 44.97 232 ASP B CA 1
ATOM 4340 C C . ASP B 1 232 ? 12.32 14.039 -16.453 1 44.97 232 ASP B C 1
ATOM 4342 O O . ASP B 1 232 ? 11.391 14.352 -15.711 1 44.97 232 ASP B O 1
ATOM 4346 N N . LYS B 1 233 ? 13.297 13.602 -15.609 1 50.78 233 LYS B N 1
ATOM 4347 C CA . LYS B 1 233 ? 13.25 12.539 -14.609 1 50.78 233 LYS B CA 1
ATOM 4348 C C . LYS B 1 233 ? 12.414 12.953 -13.406 1 50.78 233 LYS B C 1
ATOM 4350 O O . LYS B 1 233 ? 12.719 13.945 -12.742 1 50.78 233 LYS B O 1
ATOM 4355 N N . ARG B 1 234 ? 11.07 12.812 -13.312 1 54.47 234 ARG B N 1
ATOM 4356 C CA . ARG B 1 234 ? 10.109 13 -12.227 1 54.47 234 ARG B CA 1
ATOM 4357 C C . ARG B 1 234 ? 10.672 12.508 -10.898 1 54.47 234 ARG B C 1
ATOM 4359 O O . ARG B 1 234 ? 10.953 11.312 -10.742 1 54.47 234 ARG B O 1
ATOM 4366 N N . GLU B 1 235 ? 11.422 13.57 -10.273 1 71.62 235 GLU B N 1
ATOM 4367 C CA . GLU B 1 235 ? 12.023 13.148 -9.008 1 71.62 235 GLU B CA 1
ATOM 4368 C C . GLU B 1 235 ? 11.289 13.773 -7.816 1 71.62 235 GLU B C 1
ATOM 4370 O O . GLU B 1 235 ? 10.555 14.742 -7.973 1 71.62 235 GLU B O 1
ATOM 4375 N N . PHE B 1 236 ? 11.102 13.125 -6.801 1 87.38 236 PHE B N 1
ATOM 4376 C CA . PHE B 1 236 ? 10.562 13.562 -5.516 1 87.38 236 PHE B CA 1
ATOM 4377 C C . PHE B 1 236 ? 11.445 14.648 -4.906 1 87.38 236 PHE B C 1
ATOM 4379 O O . PHE B 1 236 ? 12.656 14.68 -5.133 1 87.38 236 PHE B O 1
ATOM 4386 N N . LEU B 1 237 ? 10.812 15.617 -4.352 1 93.19 237 LEU B N 1
ATOM 4387 C CA . LEU B 1 237 ? 11.484 16.734 -3.699 1 93.19 237 LEU B CA 1
ATOM 4388 C C . LEU B 1 237 ? 12.688 16.266 -2.893 1 93.19 237 LEU B C 1
ATOM 4390 O O . LEU B 1 237 ? 13.727 16.922 -2.859 1 93.19 237 LEU B O 1
ATOM 4394 N N . ILE B 1 238 ? 12.594 15.109 -2.297 1 93.25 238 ILE B N 1
ATOM 4395 C CA . ILE B 1 238 ? 13.633 14.609 -1.398 1 93.25 238 ILE B CA 1
ATOM 4396 C C . ILE B 1 238 ? 14.914 14.352 -2.186 1 93.25 238 ILE B C 1
ATOM 4398 O O . ILE B 1 238 ? 16.016 14.484 -1.651 1 93.25 238 ILE B O 1
ATOM 4402 N N . ASN B 1 239 ? 14.781 13.984 -3.395 1 90.81 239 ASN B N 1
ATOM 4403 C CA . ASN B 1 239 ? 15.969 13.805 -4.23 1 90.81 239 ASN B CA 1
ATOM 4404 C C . ASN B 1 239 ? 16.688 15.133 -4.48 1 90.81 239 ASN B C 1
ATOM 4406 O O . ASN B 1 239 ? 17.906 15.195 -4.445 1 90.81 239 ASN B O 1
ATOM 4410 N N . LEU B 1 240 ? 15.945 16.125 -4.75 1 92.12 240 LEU B N 1
ATOM 4411 C CA . LEU B 1 240 ? 16.5 17.453 -4.914 1 92.12 240 LEU B CA 1
ATOM 4412 C C . LEU B 1 240 ? 17.156 17.938 -3.625 1 92.12 240 LEU B C 1
ATOM 4414 O O . LEU B 1 240 ? 18.25 18.516 -3.656 1 92.12 240 LEU B O 1
ATOM 4418 N N . VAL B 1 241 ? 16.5 17.703 -2.545 1 96.19 241 VAL B N 1
ATOM 4419 C CA . VAL B 1 241 ? 17.016 18.109 -1.239 1 96.19 241 VAL B CA 1
ATOM 4420 C C . VAL B 1 241 ? 18.359 17.438 -0.996 1 96.19 241 VAL B C 1
ATOM 4422 O O . VAL B 1 241 ? 19.312 18.094 -0.56 1 96.19 241 VAL B O 1
ATOM 4425 N N . LYS B 1 242 ? 18.453 16.172 -1.273 1 94.5 242 LYS B N 1
ATOM 4426 C CA . LYS B 1 242 ? 19.688 15.445 -1.063 1 94.5 242 LYS B CA 1
ATOM 4427 C C . LYS B 1 242 ? 20.828 16.031 -1.903 1 94.5 242 LYS B C 1
ATOM 4429 O O . LYS B 1 242 ? 21.938 16.188 -1.414 1 94.5 242 LYS B O 1
ATOM 4434 N N . ILE B 1 243 ? 20.5 16.328 -3.127 1 94.38 243 ILE B N 1
ATOM 4435 C CA . ILE B 1 243 ? 21.484 16.891 -4.039 1 94.38 243 ILE B CA 1
ATOM 4436 C C . ILE B 1 243 ? 21.969 18.234 -3.496 1 94.38 243 ILE B C 1
ATOM 4438 O O . ILE B 1 243 ? 23.172 18.469 -3.365 1 94.38 243 ILE B O 1
ATOM 4442 N N . HIS B 1 244 ? 21.078 19.109 -3.129 1 96.5 244 HIS B N 1
ATOM 4443 C CA . HIS B 1 244 ? 21.422 20.453 -2.689 1 96.5 244 HIS B CA 1
ATOM 4444 C C . HIS B 1 244 ? 22.047 20.438 -1.302 1 96.5 244 HIS B C 1
ATOM 4446 O O . HIS B 1 244 ? 22.906 21.266 -0.993 1 96.5 244 HIS B O 1
ATOM 4452 N N . TRP B 1 245 ? 21.609 19.516 -0.494 1 96.81 245 TRP B N 1
ATOM 4453 C CA . TRP B 1 245 ? 22.234 19.375 0.817 1 96.81 245 TRP B CA 1
ATOM 4454 C C . TRP B 1 245 ? 23.719 19.047 0.682 1 96.81 245 TRP B C 1
ATOM 4456 O O . TRP B 1 245 ? 24.547 19.656 1.349 1 96.81 245 TRP B O 1
ATOM 4466 N N . GLY B 1 246 ? 24.016 18.094 -0.191 1 96.38 246 GLY B N 1
ATOM 4467 C CA . GLY B 1 246 ? 25.391 17.703 -0.422 1 96.38 246 GLY B CA 1
ATOM 4468 C C . GLY B 1 246 ? 26.25 18.828 -0.971 1 96.38 246 GLY B C 1
ATOM 4469 O O . GLY B 1 246 ? 27.438 18.922 -0.641 1 96.38 246 GLY B O 1
ATOM 4470 N N . ARG B 1 247 ? 25.625 19.656 -1.729 1 96.88 247 ARG B N 1
ATOM 4471 C CA . ARG B 1 247 ? 26.344 20.75 -2.387 1 96.88 247 ARG B CA 1
ATOM 4472 C C . ARG B 1 247 ? 26.344 22 -1.524 1 96.88 247 ARG B C 1
ATOM 4474 O O . ARG B 1 247 ? 26.922 23.016 -1.9 1 96.88 247 ARG B O 1
ATOM 4481 N N . LYS B 1 248 ? 25.641 22.016 -0.396 1 96.56 248 LYS B N 1
ATOM 4482 C CA . LYS B 1 248 ? 25.484 23.172 0.484 1 96.56 248 LYS B CA 1
ATOM 4483 C C . LYS B 1 248 ? 24.812 24.328 -0.244 1 96.56 248 LYS B C 1
ATOM 4485 O O . LYS B 1 248 ? 25.234 25.484 -0.107 1 96.56 248 LYS B O 1
ATOM 4490 N N . THR B 1 249 ? 23.844 23.969 -1.102 1 97.19 249 THR B N 1
ATOM 4491 C CA . THR B 1 249 ? 23.109 24.969 -1.862 1 97.19 249 THR B CA 1
ATOM 4492 C C . THR B 1 249 ? 21.609 24.859 -1.592 1 97.19 249 THR B C 1
ATOM 4494 O O . THR B 1 249 ? 20.797 25.047 -2.498 1 97.19 249 THR B O 1
ATOM 4497 N N . LEU B 1 250 ? 21.281 24.469 -0.414 1 96.06 250 LEU B N 1
ATOM 4498 C CA . LEU B 1 250 ? 19.875 24.312 -0.056 1 96.06 250 LEU B CA 1
ATOM 4499 C C . LEU B 1 250 ? 19.109 25.609 -0.286 1 96.06 250 LEU B C 1
ATOM 4501 O O . LEU B 1 250 ? 17.922 25.578 -0.646 1 96.06 250 LEU B O 1
ATOM 4505 N N . ASP B 1 251 ? 19.766 26.719 -0.149 1 94.31 251 ASP B N 1
ATOM 4506 C CA . ASP B 1 251 ? 19.156 28.047 -0.313 1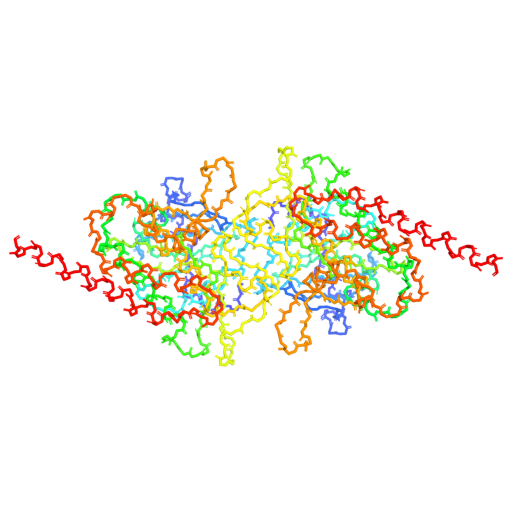 94.31 251 ASP B CA 1
ATOM 4507 C C . ASP B 1 251 ? 18.562 28.203 -1.709 1 94.31 251 ASP B C 1
ATOM 4509 O O . ASP B 1 251 ? 17.609 28.969 -1.901 1 94.31 251 ASP B O 1
ATOM 4513 N N . GLU B 1 252 ? 18.984 27.375 -2.664 1 95.25 252 GLU B N 1
ATOM 4514 C CA . GLU B 1 252 ? 18.547 27.5 -4.051 1 95.25 252 GLU B CA 1
ATOM 4515 C C . GLU B 1 252 ? 17.141 26.906 -4.242 1 95.25 252 GLU B C 1
ATOM 4517 O O . GLU B 1 252 ? 16.5 27.172 -5.254 1 95.25 252 GLU B O 1
ATOM 4522 N N . ILE B 1 253 ? 16.719 26.141 -3.268 1 95.19 253 ILE B N 1
ATOM 4523 C CA . ILE B 1 253 ? 15.453 25.469 -3.5 1 95.19 253 ILE B CA 1
ATOM 4524 C C . ILE B 1 253 ? 14.453 25.859 -2.416 1 95.19 253 ILE B C 1
ATOM 4526 O O . ILE B 1 253 ? 13.336 25.344 -2.365 1 95.19 253 ILE B O 1
ATOM 4530 N N . ILE B 1 254 ? 14.844 26.797 -1.554 1 97 254 ILE B N 1
ATOM 4531 C CA . ILE B 1 254 ? 13.93 27.312 -0.546 1 97 254 ILE B CA 1
ATOM 4532 C C . ILE B 1 254 ? 12.875 28.188 -1.214 1 97 254 ILE B C 1
ATOM 4534 O O . ILE B 1 254 ? 13.156 28.875 -2.205 1 97 254 ILE B O 1
ATOM 4538 N N . TYR B 1 255 ? 11.664 28.125 -0.71 1 96.94 255 TYR B N 1
ATOM 4539 C CA . TYR B 1 255 ? 10.602 28.984 -1.194 1 96.94 255 TYR B CA 1
ATOM 4540 C C . TYR B 1 255 ? 11.039 30.453 -1.181 1 96.94 255 TYR B C 1
ATOM 4542 O O . TYR B 1 255 ? 11.422 30.984 -0.134 1 96.94 255 TYR B O 1
ATOM 4550 N N . SER B 1 256 ? 11.016 31.094 -2.242 1 95.81 256 SER B N 1
ATOM 4551 C CA . SER B 1 256 ? 11.641 32.406 -2.445 1 95.81 256 SER B CA 1
ATOM 4552 C C . SER B 1 256 ? 11.047 33.438 -1.504 1 95.81 256 SER B C 1
ATOM 4554 O O . SER B 1 256 ? 11.75 34.344 -1.034 1 95.81 256 SER B O 1
ATOM 4556 N N . GLU B 1 257 ? 9.797 33.344 -1.196 1 95.12 257 GLU B N 1
ATOM 4557 C CA . GLU B 1 257 ? 9.125 34.312 -0.36 1 95.12 257 GLU B CA 1
ATOM 4558 C C . GLU B 1 257 ? 9.602 34.25 1.085 1 95.12 257 GLU B C 1
ATOM 4560 O O . GLU B 1 257 ? 9.383 35.188 1.869 1 95.12 257 GLU B O 1
ATOM 4565 N N . LEU B 1 258 ? 10.273 33.125 1.396 1 95.31 258 LEU B N 1
ATOM 4566 C CA . LEU B 1 258 ? 10.727 32.938 2.77 1 95.31 258 LEU B CA 1
ATOM 4567 C C . LEU B 1 258 ? 12.164 33.438 2.939 1 95.31 258 LEU B C 1
ATOM 4569 O O . LEU B 1 258 ? 12.617 33.656 4.062 1 95.31 258 LEU B O 1
ATOM 4573 N N . GLU B 1 259 ? 12.875 33.531 1.909 1 89.31 259 GLU B N 1
ATOM 4574 C CA . GLU B 1 259 ? 14.312 33.75 1.939 1 89.31 259 GLU B CA 1
ATOM 4575 C C . GLU B 1 259 ? 14.664 35 2.742 1 89.31 259 GLU B C 1
ATOM 4577 O O . GLU B 1 259 ? 15.633 35.031 3.5 1 89.31 259 GLU B O 1
ATOM 4582 N N . THR B 1 260 ? 13.883 36.031 2.621 1 88.25 260 THR B N 1
ATOM 4583 C CA . THR B 1 260 ? 14.203 37.281 3.277 1 88.25 260 THR B CA 1
ATOM 4584 C C . THR B 1 260 ? 13.734 37.281 4.73 1 88.25 260 THR B C 1
ATOM 4586 O O . THR B 1 260 ? 14.164 38.125 5.531 1 88.25 260 THR B O 1
ATOM 4589 N N . GLN B 1 261 ? 12.953 36.312 5.09 1 91.5 261 GLN B N 1
ATOM 4590 C CA . GLN B 1 261 ? 12.359 36.281 6.422 1 91.5 261 GLN B CA 1
ATOM 4591 C C . GLN B 1 261 ? 13.18 35.406 7.359 1 91.5 261 GLN B C 1
ATOM 4593 O O . GLN B 1 261 ? 13.164 35.594 8.578 1 91.5 261 GLN B O 1
ATOM 4598 N N . ILE B 1 262 ? 13.844 34.469 6.844 1 95.44 262 ILE B N 1
ATOM 4599 C CA . ILE B 1 262 ? 14.367 33.375 7.656 1 95.44 262 ILE B CA 1
ATOM 4600 C C . ILE B 1 262 ? 15.711 33.781 8.25 1 95.44 262 ILE B C 1
ATOM 4602 O O . ILE B 1 262 ? 16.609 34.219 7.527 1 95.44 262 ILE B O 1
ATOM 4606 N N . ASN B 1 263 ? 15.75 33.688 9.523 1 95 263 ASN B N 1
ATOM 4607 C CA . ASN B 1 263 ? 17.031 33.781 10.227 1 95 263 ASN B CA 1
ATOM 4608 C C . ASN B 1 263 ? 17.938 32.625 9.891 1 95 263 ASN B C 1
ATOM 4610 O O . ASN B 1 263 ? 17.484 31.484 9.805 1 95 263 ASN B O 1
ATOM 4614 N N . LYS B 1 264 ? 19.203 32.906 9.766 1 94.94 264 LYS B N 1
ATOM 4615 C CA . LYS B 1 264 ? 20.156 31.906 9.328 1 94.94 264 LYS B CA 1
ATOM 4616 C C . LYS B 1 264 ? 20.234 30.734 10.312 1 94.94 264 LYS B C 1
ATOM 4618 O O . LYS B 1 264 ? 20.297 29.578 9.898 1 94.94 264 LYS B O 1
ATOM 4623 N N . LEU B 1 265 ? 20.25 31.031 11.586 1 96.62 265 LEU B N 1
ATOM 4624 C CA . LEU B 1 265 ? 20.328 29.969 12.594 1 96.62 265 LEU B CA 1
ATOM 4625 C C . LEU B 1 265 ? 19.047 29.156 12.633 1 96.62 265 LEU B C 1
ATOM 4627 O O . LEU B 1 265 ? 19.078 27.953 12.852 1 96.62 265 LEU B O 1
ATOM 4631 N N . SER B 1 266 ? 17.922 29.859 12.516 1 97.75 266 SER B N 1
ATOM 4632 C CA . SER B 1 266 ? 16.625 29.188 12.438 1 97.75 266 SER B CA 1
ATOM 4633 C C . SER B 1 266 ? 16.578 28.234 11.258 1 97.75 266 SER B C 1
ATOM 4635 O O . SER B 1 266 ? 16.156 27.078 11.406 1 97.75 266 SER B O 1
ATOM 4637 N N . LEU B 1 267 ? 17.078 28.703 10.141 1 97.75 267 LEU B N 1
ATOM 4638 C CA . LEU B 1 267 ? 17.109 27.891 8.93 1 97.75 267 LEU B CA 1
ATOM 4639 C C . LEU B 1 267 ? 18 26.672 9.125 1 97.75 267 LEU B C 1
ATOM 4641 O O . LEU B 1 267 ? 17.609 25.547 8.773 1 97.75 267 LEU B O 1
ATOM 4645 N N . LEU B 1 268 ? 19.125 26.922 9.656 1 97.81 268 LEU B N 1
ATOM 4646 C CA . LEU B 1 268 ? 20.094 25.844 9.852 1 97.81 268 LEU B CA 1
ATOM 4647 C C . LEU B 1 268 ? 19.531 24.766 10.773 1 97.81 268 LEU B C 1
ATOM 4649 O O . LEU B 1 268 ? 19.625 23.578 10.492 1 97.81 268 LEU B O 1
ATOM 4653 N N . THR B 1 269 ? 18.984 25.188 11.875 1 98.62 269 THR B N 1
ATOM 4654 C CA . THR B 1 269 ? 18.422 24.25 12.852 1 98.62 269 THR B CA 1
ATOM 4655 C C . THR B 1 269 ? 17.266 23.469 12.25 1 98.62 269 THR B C 1
ATOM 4657 O O . THR B 1 269 ? 17.203 22.25 12.383 1 98.62 269 THR B O 1
ATOM 4660 N N . PHE B 1 270 ? 16.375 24.141 11.523 1 98.75 270 PHE B N 1
ATOM 4661 C CA . PHE B 1 270 ? 15.219 23.531 10.891 1 98.75 270 PHE B CA 1
ATOM 4662 C C . PHE B 1 270 ? 15.656 22.516 9.836 1 98.75 270 PHE B C 1
ATOM 4664 O O . PHE B 1 270 ? 15.203 21.375 9.844 1 98.75 270 PHE B O 1
ATOM 4671 N N . SER B 1 271 ? 16.531 22.953 8.93 1 98.69 271 SER B N 1
ATOM 4672 C CA . SER B 1 271 ? 16.938 22.094 7.812 1 98.69 271 SER B CA 1
ATOM 4673 C C . SER B 1 271 ? 17.734 20.891 8.297 1 98.69 271 SER B C 1
ATOM 4675 O O . SER B 1 271 ? 17.641 19.797 7.727 1 98.69 271 SER B O 1
ATOM 4677 N N . THR B 1 272 ? 18.469 21.094 9.367 1 98.69 272 THR B N 1
ATOM 4678 C CA . THR B 1 272 ? 19.281 20 9.898 1 98.69 272 THR B CA 1
ATOM 4679 C C . THR B 1 272 ? 18.391 18.891 10.461 1 98.69 272 THR B C 1
ATOM 4681 O O . THR B 1 272 ? 18.594 17.719 10.148 1 98.69 272 THR B O 1
ATOM 4684 N N . ILE B 1 273 ? 17.469 19.266 11.258 1 98.81 273 ILE B N 1
ATOM 4685 C CA . ILE B 1 273 ? 16.609 18.25 11.852 1 98.81 273 ILE B CA 1
ATOM 4686 C C . ILE B 1 273 ? 15.742 17.609 10.766 1 98.81 273 ILE B C 1
ATOM 4688 O O . ILE B 1 273 ? 15.477 16.406 10.797 1 98.81 273 ILE B O 1
ATOM 4692 N N . ALA B 1 274 ? 15.242 18.391 9.812 1 98.88 274 ALA B N 1
ATOM 4693 C CA . ALA B 1 274 ? 14.461 17.859 8.703 1 98.88 274 ALA B CA 1
ATOM 4694 C C . ALA B 1 274 ? 15.266 16.828 7.91 1 98.88 274 ALA B C 1
ATOM 4696 O O . ALA B 1 274 ? 14.758 15.758 7.574 1 98.88 274 ALA B O 1
ATOM 4697 N N . TYR B 1 275 ? 16.5 17.156 7.672 1 98.62 275 TYR B N 1
ATOM 4698 C CA . TYR B 1 275 ? 17.359 16.25 6.902 1 98.62 275 TYR B CA 1
ATOM 4699 C C . TYR B 1 275 ? 17.672 14.984 7.695 1 98.62 275 TYR B C 1
ATOM 4701 O O . TYR B 1 275 ? 17.766 13.898 7.125 1 98.62 275 TYR B O 1
ATOM 4709 N N . GLN B 1 276 ? 17.875 15.133 9 1 98.56 276 GLN B N 1
ATOM 4710 C CA . GLN B 1 276 ? 18.094 13.961 9.844 1 98.56 276 GLN B CA 1
ATOM 4711 C C . GLN B 1 276 ? 16.906 13 9.758 1 98.56 276 GLN B C 1
ATOM 4713 O O . GLN B 1 276 ? 17.078 11.781 9.812 1 98.56 276 GLN B O 1
ATOM 4718 N N . CYS B 1 277 ? 15.688 13.484 9.625 1 98.69 277 CYS B N 1
ATOM 4719 C CA . CYS B 1 277 ? 14.484 12.664 9.508 1 98.69 277 CYS B CA 1
ATOM 4720 C C . CYS B 1 277 ? 14.531 11.812 8.242 1 98.69 277 CYS B C 1
ATOM 4722 O O . CYS B 1 277 ? 13.898 10.758 8.18 1 98.69 277 CYS B O 1
ATOM 4724 N N . LEU B 1 278 ? 15.258 12.266 7.219 1 97.69 278 LEU B N 1
ATOM 4725 C CA . LEU B 1 278 ? 15.297 11.594 5.922 1 97.69 278 LEU B CA 1
ATOM 4726 C C . LEU B 1 278 ? 16.375 10.523 5.898 1 97.69 278 LEU B C 1
ATOM 4728 O O . LEU B 1 278 ? 16.5 9.773 4.922 1 97.69 278 LEU B O 1
ATOM 4732 N N . GLN B 1 279 ? 17.172 10.477 6.973 1 96.38 279 GLN B N 1
ATOM 4733 C CA . GLN B 1 279 ? 18.266 9.516 7.004 1 96.38 279 GLN B CA 1
ATOM 4734 C C . GLN B 1 279 ? 17.75 8.086 7.125 1 96.38 279 GLN B C 1
ATOM 4736 O O . GLN B 1 279 ? 16.562 7.828 6.895 1 96.38 279 GLN B O 1
ATOM 4741 N N . SER B 1 280 ? 18.625 7.145 7.395 1 90.25 280 SER B N 1
ATOM 4742 C CA . SER B 1 280 ? 18.234 5.742 7.359 1 90.25 280 SER B CA 1
ATOM 4743 C C . SER B 1 280 ? 17.906 5.223 8.758 1 90.25 280 SER B C 1
ATOM 4745 O O . SER B 1 280 ? 18.656 5.488 9.711 1 90.25 280 SER B O 1
ATOM 4747 N N . GLY B 1 281 ? 16.812 4.52 8.742 1 83.12 281 GLY B N 1
ATOM 4748 C CA . GLY B 1 281 ? 16.438 3.684 9.867 1 83.12 281 GLY B CA 1
ATOM 4749 C C . GLY B 1 281 ? 16.672 4.348 11.211 1 83.12 281 GLY B C 1
ATOM 4750 O O . GLY B 1 281 ? 16.156 5.438 11.477 1 83.12 281 GLY B O 1
ATOM 4751 N N . ASN B 1 282 ? 17.656 3.812 11.945 1 84.06 282 ASN B N 1
ATOM 4752 C CA . ASN B 1 282 ? 17.891 4.16 13.352 1 84.06 282 ASN B CA 1
ATOM 4753 C C . ASN B 1 282 ? 18.641 5.48 13.484 1 84.06 282 ASN B C 1
ATOM 4755 O O . ASN B 1 282 ? 18.719 6.047 14.578 1 84.06 282 ASN B O 1
ATOM 4759 N N . GLU B 1 283 ? 19.078 6.008 12.414 1 94.25 283 GLU B N 1
ATOM 4760 C CA . GLU B 1 283 ? 19.75 7.309 12.461 1 94.25 283 GLU B CA 1
ATOM 4761 C C . GLU B 1 283 ? 18.719 8.445 12.555 1 94.25 283 GLU B C 1
ATOM 4763 O O . GLU B 1 283 ? 19.078 9.578 12.883 1 94.25 283 GLU B O 1
ATOM 4768 N N . ARG B 1 284 ? 17.531 8.133 12.312 1 97.44 284 ARG B N 1
ATOM 4769 C CA . ARG B 1 284 ? 16.484 9.148 12.391 1 97.44 284 ARG B CA 1
ATOM 4770 C C . ARG B 1 284 ? 16.172 9.508 13.836 1 97.44 284 ARG B C 1
ATOM 4772 O O . ARG B 1 284 ? 16.234 8.648 14.719 1 97.44 284 ARG B O 1
ATOM 4779 N N . PRO B 1 285 ? 15.906 10.727 14.094 1 98.25 285 PRO B N 1
ATOM 4780 C CA . PRO B 1 285 ? 15.547 11.156 15.445 1 98.25 285 PRO B CA 1
ATOM 4781 C C . PRO B 1 285 ? 14.188 10.633 15.891 1 98.25 285 PRO B C 1
ATOM 4783 O O . PRO B 1 285 ? 13.43 10.102 15.078 1 98.25 285 PRO B O 1
ATOM 4786 N N . THR B 1 286 ? 13.945 10.68 17.203 1 97.12 286 THR B N 1
ATOM 4787 C CA . THR B 1 286 ? 12.594 10.5 17.719 1 97.12 286 THR B CA 1
ATOM 4788 C C . THR B 1 286 ? 11.75 11.75 17.484 1 97.12 286 THR B C 1
ATOM 4790 O O . THR B 1 286 ? 12.289 12.828 17.25 1 97.12 286 THR B O 1
ATOM 4793 N N . MET B 1 287 ? 10.461 11.586 17.547 1 98.06 287 MET B N 1
ATOM 4794 C CA . MET B 1 287 ? 9.617 12.773 17.406 1 98.06 287 MET B CA 1
ATOM 4795 C C . MET B 1 287 ? 9.852 13.75 18.547 1 98.06 287 MET B C 1
ATOM 4797 O O . MET B 1 287 ? 9.742 14.961 18.375 1 98.06 287 MET B O 1
ATOM 4801 N N . LYS B 1 288 ? 10.195 13.227 19.672 1 98.19 288 LYS B N 1
ATOM 4802 C CA . LYS B 1 288 ? 10.547 14.094 20.797 1 98.19 288 LYS B CA 1
ATOM 4803 C C . LYS B 1 288 ? 11.695 15.039 20.422 1 98.19 288 LYS B C 1
ATOM 4805 O O . LYS B 1 288 ? 11.617 16.25 20.672 1 98.19 288 LYS B O 1
ATOM 4810 N N . LYS B 1 289 ? 12.703 14.469 19.859 1 98.62 289 LYS B N 1
ATOM 4811 C CA . LYS B 1 289 ? 13.844 15.266 19.422 1 98.62 289 LYS B CA 1
ATOM 4812 C C . LYS B 1 289 ? 13.438 16.25 18.328 1 98.62 289 LYS B C 1
ATOM 4814 O O . LYS B 1 289 ? 13.922 17.375 18.297 1 98.62 289 LYS B O 1
ATOM 4819 N N . VAL B 1 290 ? 12.594 15.844 17.438 1 98.88 290 VAL B N 1
ATOM 4820 C CA . VAL B 1 290 ? 12.109 16.719 16.359 1 98.88 290 VAL B CA 1
ATOM 4821 C C . VAL B 1 290 ? 11.391 17.922 16.969 1 98.88 290 VAL B C 1
ATOM 4823 O O . VAL B 1 290 ? 11.641 19.062 16.562 1 98.88 290 VAL B O 1
ATOM 4826 N N . VAL B 1 291 ? 10.539 17.688 17.984 1 98.94 291 VAL B N 1
ATOM 4827 C CA . VAL B 1 291 ? 9.82 18.766 18.656 1 98.94 291 VAL B CA 1
ATOM 4828 C C . VAL B 1 291 ? 10.812 19.734 19.281 1 98.94 291 VAL B C 1
ATOM 4830 O O . VAL B 1 291 ? 10.688 20.953 19.125 1 98.94 291 VAL B O 1
ATOM 4833 N N . GLU B 1 292 ? 11.789 19.203 19.891 1 98.88 292 GLU B N 1
ATOM 4834 C CA . GLU B 1 292 ? 12.797 20.031 20.562 1 98.88 292 GLU B CA 1
ATOM 4835 C C . GLU B 1 292 ? 13.539 20.906 19.578 1 98.88 292 GLU B C 1
ATOM 4837 O O . GLU B 1 292 ? 13.742 22.109 19.828 1 98.88 292 GLU B O 1
ATOM 4842 N N . GLN B 1 293 ? 13.922 20.344 18.469 1 98.88 293 GLN B N 1
ATOM 4843 C CA . GLN B 1 293 ? 14.711 21.078 17.484 1 98.88 293 GLN B CA 1
ATOM 4844 C C . GLN B 1 293 ? 13.859 22.094 16.75 1 98.88 293 GLN B C 1
ATOM 4846 O O . GLN B 1 293 ? 14.336 23.188 16.406 1 98.88 293 GLN B O 1
ATOM 4851 N N . LEU B 1 294 ? 12.633 21.781 16.484 1 98.88 294 LEU B N 1
ATOM 4852 C CA . LEU B 1 294 ? 11.742 22.75 15.852 1 98.88 294 LEU B CA 1
ATOM 4853 C C . LEU B 1 294 ? 11.477 23.922 16.781 1 98.88 294 LEU B C 1
ATOM 4855 O O . LEU B 1 294 ? 11.406 25.062 16.344 1 98.88 294 LEU B O 1
ATOM 4859 N N . GLN B 1 295 ? 11.336 23.609 18.094 1 98.81 295 GLN B N 1
ATOM 4860 C CA . GLN B 1 295 ? 11.188 24.672 19.078 1 98.81 295 GLN B CA 1
ATOM 4861 C C . GLN B 1 295 ? 12.414 25.578 19.094 1 98.81 295 GLN B C 1
ATOM 4863 O O . GLN B 1 295 ? 12.289 26.797 19.156 1 98.81 295 GLN B O 1
ATOM 4868 N N . LYS B 1 296 ? 13.555 24.969 19.047 1 98.62 296 LYS B N 1
ATOM 4869 C CA . LYS B 1 296 ? 14.797 25.734 19 1 98.62 296 LYS B CA 1
ATOM 4870 C C . LYS B 1 296 ? 14.844 26.625 17.766 1 98.62 296 LYS B C 1
ATOM 4872 O O . LYS B 1 296 ? 15.258 27.781 17.844 1 98.62 296 LYS B O 1
ATOM 4877 N N . ALA B 1 297 ? 14.461 26.109 16.594 1 98.56 297 ALA B N 1
ATOM 4878 C CA . ALA B 1 297 ? 14.406 26.906 15.375 1 98.56 297 ALA B CA 1
ATOM 4879 C C . ALA B 1 297 ? 13.469 28.094 15.531 1 98.56 297 ALA B C 1
ATOM 4881 O O . ALA B 1 297 ? 13.781 29.203 15.07 1 98.56 297 ALA B O 1
ATOM 4882 N N . LEU B 1 298 ? 12.336 27.859 16.172 1 98.44 298 LEU B N 1
ATOM 4883 C CA . LEU B 1 298 ? 11.375 28.922 16.406 1 98.44 298 LEU B CA 1
ATOM 4884 C C . LEU B 1 298 ? 11.961 29.984 17.328 1 98.44 298 LEU B C 1
ATOM 4886 O O . LEU B 1 298 ? 11.805 31.188 17.078 1 98.44 298 LEU B O 1
ATOM 4890 N N . ASP B 1 299 ? 12.648 29.547 18.375 1 97.62 299 ASP B N 1
ATOM 4891 C CA . ASP B 1 299 ? 13.258 30.484 19.328 1 97.62 299 ASP B CA 1
ATOM 4892 C C . ASP B 1 299 ? 14.305 31.359 18.641 1 97.62 299 ASP B C 1
ATOM 4894 O O . ASP B 1 299 ? 14.359 32.562 18.875 1 97.62 299 ASP B O 1
ATOM 4898 N N . TYR B 1 300 ? 15.094 30.766 17.781 1 96.81 300 TYR B N 1
ATOM 4899 C CA . TYR B 1 300 ? 16.094 31.531 17.047 1 96.81 300 TYR B CA 1
ATOM 4900 C C . TYR B 1 300 ? 15.43 32.562 16.156 1 96.81 300 TYR B C 1
ATOM 4902 O O . TYR B 1 300 ? 15.938 33.688 16.016 1 96.81 300 TYR B O 1
ATOM 4910 N N . GLN B 1 301 ? 14.344 32.219 15.547 1 96.31 301 GLN B N 1
ATOM 4911 C CA . GLN B 1 301 ? 13.633 33.156 14.664 1 96.31 301 GLN B CA 1
ATOM 4912 C C . GLN B 1 301 ? 13.023 34.312 15.445 1 96.31 301 GLN B C 1
ATOM 4914 O O . GLN B 1 301 ? 13.047 35.438 14.992 1 96.31 301 GLN B O 1
ATOM 4919 N N . LEU B 1 302 ? 12.492 34 16.625 1 94.31 302 LEU B 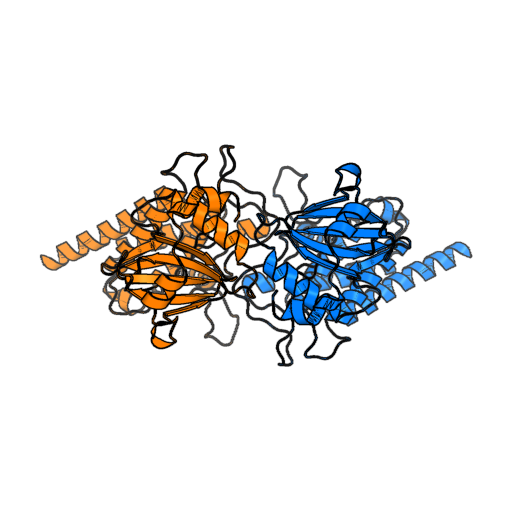N 1
ATOM 4920 C CA . LEU B 1 302 ? 11.805 35 17.422 1 94.31 302 LEU B CA 1
ATOM 4921 C C . LEU B 1 302 ? 12.797 35.969 18.047 1 94.31 302 LEU B C 1
ATOM 4923 O O . LEU B 1 302 ? 12.492 37.156 18.188 1 94.31 302 LEU B O 1
ATOM 4927 N N . VAL B 1 303 ? 13.938 35.531 18.453 1 88.19 303 VAL B N 1
ATOM 4928 C CA . VAL B 1 303 ? 14.953 36.406 19.031 1 88.19 303 VAL B CA 1
ATOM 4929 C C . VAL B 1 303 ? 15.445 37.406 17.984 1 88.19 303 VAL B C 1
ATOM 4931 O O . VAL B 1 303 ? 15.672 38.562 18.281 1 88.19 303 VAL B O 1
ATOM 4934 N N . SER B 1 304 ? 15.578 36.969 16.797 1 76.31 304 SER B N 1
ATOM 4935 C CA . SER B 1 304 ? 16.031 37.844 15.703 1 76.31 304 SER B CA 1
ATOM 4936 C C . SER B 1 304 ? 15 38.906 15.375 1 76.31 304 SER B C 1
ATOM 4938 O O . SER B 1 304 ? 15.359 40.031 15.031 1 76.31 304 SER B O 1
ATOM 4940 N N . CYS B 1 305 ? 13.766 38.562 15.43 1 71.62 305 CYS B N 1
ATOM 4941 C CA . CYS B 1 305 ? 12.703 39.531 15.133 1 71.62 305 CYS B CA 1
ATOM 4942 C C . CYS B 1 305 ? 12.609 40.594 16.219 1 71.62 305 CYS B C 1
ATOM 4944 O O . CYS B 1 305 ? 12.352 41.75 15.922 1 71.62 305 CYS B O 1
ATOM 4946 N N . CYS B 1 306 ? 12.805 40.125 17.453 1 64.06 306 CYS B N 1
ATOM 4947 C CA . CYS B 1 306 ? 12.773 41.094 18.547 1 64.06 306 CYS B CA 1
ATOM 4948 C C . CYS B 1 306 ? 13.945 42.062 18.453 1 64.06 306 CYS B C 1
ATOM 4950 O O . CYS B 1 306 ? 13.789 43.25 18.734 1 64.06 306 CYS B O 1
ATOM 4952 N N . ILE B 1 307 ? 15.016 41.5 18.141 1 52.16 307 ILE B N 1
ATOM 4953 C CA . ILE B 1 307 ? 16.172 42.375 18.031 1 52.16 307 ILE B CA 1
ATOM 4954 C C . ILE B 1 307 ? 15.977 43.344 16.875 1 52.16 307 ILE B C 1
ATOM 4956 O O . ILE B 1 307 ? 16.312 44.531 17 1 52.16 307 ILE B O 1
ATOM 4960 N N . ARG B 1 308 ? 15.336 42.969 15.891 1 52.66 308 ARG B N 1
ATOM 4961 C CA . ARG B 1 308 ? 15.102 43.875 14.758 1 52.66 308 ARG B CA 1
ATOM 4962 C C . ARG B 1 308 ? 14.102 44.969 15.125 1 52.66 308 ARG B C 1
ATOM 4964 O O . ARG B 1 308 ? 14.18 46.062 14.602 1 52.66 308 ARG B O 1
ATOM 4971 N N . LEU B 1 309 ? 13.164 44.531 15.961 1 49.59 309 LEU B N 1
ATOM 4972 C CA . LEU B 1 309 ? 12.195 45.531 16.375 1 49.59 309 LEU B CA 1
ATOM 4973 C C . LEU B 1 309 ? 12.859 46.594 17.266 1 49.59 309 LEU B C 1
ATOM 4975 O O . LEU B 1 309 ? 12.352 47.719 17.375 1 49.59 309 LEU B O 1
ATOM 4979 N N . TYR B 1 310 ? 13.914 46.219 17.906 1 46.25 310 TYR B N 1
ATOM 4980 C CA . TYR B 1 310 ? 14.594 47.188 18.766 1 46.25 310 TYR B CA 1
ATOM 4981 C C . TYR B 1 310 ? 15.664 47.938 18 1 46.25 310 TYR B C 1
ATOM 4983 O O . TYR B 1 310 ? 16.141 49 18.453 1 46.25 310 TYR B O 1
ATOM 4991 N N . ILE B 1 311 ? 16.016 47.531 16.953 1 39.69 311 ILE B N 1
ATOM 4992 C CA . ILE B 1 311 ? 16.938 48.375 16.203 1 39.69 311 ILE B CA 1
ATOM 4993 C C . ILE B 1 311 ? 16.156 49.25 15.227 1 39.69 311 ILE B C 1
ATOM 4995 O O . ILE B 1 311 ? 15.273 48.75 14.523 1 39.69 311 ILE B O 1
#

Organism: Helianthus annuus (NCBI:txid4232)

Radius of gyration: 26.55 Å; Cα contacts (8 Å, |Δi|>4): 1160; chains: 2; bounding box: 61×91×54 Å

Foldseek 3Di:
DDPLCVVVVVQEDEPVQVCVFQVNVDPVQFDDQDLFATKGWGQGPVQGIKIKGKGDPPRPLYDQLLSQQCNLLVPDDDPQAWHWRHWYDPPNITMTMTHDAPVAFQQVCLLPLVQAPLLLLQQLLLNLVQLLCLQPVDPQQRRKDQLADARNQWGQHPVRRTHGHRSSVMDTAHPDRFSKDQADDDDYDPLQFQVQCVVGSIDHSLRNLSSSLLRLVSNFLSHAQQDPPDPPDRGGVVVVLVVCVVVVNNVVRGNPSHNVQADPVLVVLSSVLSVQSNDDDPSHDHSVVVSVSSVVSSVRSVVVVVVVVVD/DDPLCVVVVVQEDEPVQVCVFQVNVDPVQFDDQDLFATKGWGQGPVQGIKIKGKGDPPSPLYDQLLSQQCNLLVPDDDPQAWHWSHWYDPPNITMTMTHDAPVAFQQVCLLPLVQAPLLLLQQLLLNLVQLLCLQPVDDQQRRKDQLADARNQWGQHPVRRTHGHRSSVMDTAHPDRFSKDQADDDDYDPLQFQVQCVVGSIDHSLRNLSSSLLRLVSNFLSHAQQDPPDPPDRGGVVVVLVVCVVVVNNVVRGNPSHNVLADPVLVVLSNVLSVQSNDDDPSHDHSVVVSVSSVVSSVRSVVVVVVVVVD

=== Feature glossary ===
Feature key, reading from the visual/contextual features back to the raw sequence:

Rendered structure images. Six rendered views show the 3D structure from the faces of a cube — i.e. along ±x, ±y, ±z. Rendering representation is drawn randomly per protein from cartoon (secondary-structure ribbons), sticks (backbone bonds), or molecular surface; coloring is either N→C rainbow (blue at the N-terminus through red at the C-terminus) or one color per chain.

Contact-map, Ramachandran, and PAE plots. The contact map is a binary N×N matrix image: pixel (i, j) is dark where Cα_i and Cα_j are within 8 Å and |i−j|>4. Because the |i−j|>4 filter removes local helical contacts, off-diagonal stripes parallel to the main diagonal indicate parallel β-sheets; stripes perpendicular to it indicate antiparallel β-sheets. The Ramachandran plot scatters every residue's (φ, ψ) pair against the sterically allowed regions. The PAE heatmap renders the predicted-aligned-error matrix.

InterPro / GO / CATH / organism. Database cross-references. InterPro integrates a dozen domain/family signature databases into unified entries with residue-range hits. GO terms attach function/process/location labels with evidence codes. CATH codes position the fold in a four-level structural taxonomy. Organism is the NCBI-taxonomy species name.

Nearest PDB structures. The Foldseek neighbor list gives the closest experimentally determined structures in the PDB, ranked by structural alignment. TM-score near 1 means near-identical fold; near 0.3 means only rough topology match. This is how one finds what a novel AlphaFold prediction most resembles in the solved-structure universe.

Predicted aligned error. PAE(i, j) answers: if I align the predicted and true structures on residue i, how far off (in Å) do I expect residue j to be? A block-diagonal PAE matrix with low values on the blocks and high values off-diagonal is the signature of a multi-domain protein with confidently predicted domains but uncertain inter-domain orientation.

Solvent-accessible surface area. Accessible surface area quantifies burial. A residue with SASA near zero is packed into the hydrophobic core; one with SASA >100 Å² sits on the surface. Computed here via the Shrake–Rupley numerical algorithm with a 1.4 Å probe.

B-factor. B-factor (Debye–Waller factor) reflects atomic displacement in the crystal lattice. It is an experimental observable (units Å²), not a prediction; low values mean the atom is pinned down, high values mean it moves or is heterogeneous across the crystal.

pLDDT. For AlphaFold models, the B-factor field carries pLDDT — the model's own estimate of local accuracy on a 0–100 scale. Regions with pLDDT<50 should be treated as essentially unmodeled; they often correspond to intrinsically disordered segments.

Backbone torsions (φ/ψ). φ (phi) and ψ (psi) are the two rotatable backbone dihedrals per residue: φ is the C(i-1)–N–Cα–C torsion, ψ is the N–Cα–C–N(i+1) torsion, both in degrees on (−180°, 180°]. α-helical residues cluster near (−60°, −45°); β-strand residues near (−120°, +130°). A Ramachandran plot is simply a scatter of (φ, ψ) for every residue.

Radius of gyration, Cα contacts, bounding box. Radius of gyration (Rg) is the root-mean-square distance of Cα atoms from their centroid — a single number for overall size and compactness. A globular domain of N residues has Rg ≈ 2.2·N^0.38 Å; an extended or disordered chain has a much larger Rg. The Cα contact count is the number of residue pairs whose Cα atoms are within 8 Å and are more than four positions apart in sequence — a standard proxy for tertiary packing density. The bounding box is the smallest axis-aligned box enclosing all Cα atoms.

Secondary structure (3-state, P-SEA). Three-state secondary structure (P-SEA) collapses the eight DSSP classes into helix (a), strand (b), and coil (c). P-SEA assigns these from Cα geometry alone — distances and angles — without requiring backbone oxygens, so it works on any Cα trace.

Secondary structure (8-state, DSSP). DSSP 8-state secondary structure assigns each residue one of H (α-helix), G (3₁₀-helix), I (π-helix), E (extended β-strand), B (isolated β-bridge), T (hydrogen-bonded turn), S (bend), or '-' (coil). The assignment is computed from backbone hydrogen-bond geometry via the Kabsch–Sander algorithm.

Foldseek 3Di. A 3Di character summarizes, for each residue, the relative orientation of the Cα frame of its nearest spatial neighbor. Because it encodes fold topology rather than chemistry, 3Di alignments detect remote structural similarity that sequence alignment misses.

mmCIF coordinates. The mmCIF block holds the 3D Cartesian coordinates of each backbone atom (N, Cα, C, O) in ångströms. mmCIF is the PDB's canonical archive format — a tagged-loop text representation of the atomic model.

Sequence. Sequence gives the chain of amino acids in standard one-letter code (A=alanine, C=cysteine, …, Y=tyrosine), read N→C. It is the only feature that is directly encoded by the gene; all structural features are derived from the folded form of this sequence.